Protein 5XIL (pdb70)

Secondary structure (DSSP, 8-state):
---SS-TTT-HHHHHHHHHHHTT-EE--EE-HHHHHHHHHHHHHHHHHHHHHT-EE-----HHHHHHHHHHHH--SGGGPPEEEEEEEEE--BTTTB-SSEEEEEEEEEESSHHHHHHHHHHHHHHHHHIIIIIT----EEEE--TTTS-TTSSEEEEEEEEETTTTEEEEEEEEEEEETHHHHHHT--EEETTEEEEEE--EEEEEEEETHHHHHHHHHH-BTTB----GGG-S-SEEEEE----TT--HHHHHHHHHHHHHHHHHHHHTT--EEE---TTS-HHHHHHHHHHHT-SEEEEE-HHHHHHTEEEEEETTT--EEEEE-STTHHHHHHHHHHHHHHHHHHHHHHHHHHTEEE--SGGGHHHHHHTT-EEEEEE-S-HHHHHHHHHHHHHHH-----S-EEEEEESS--SS-GGGSB-SSTT--SBP-EEEEEE-B-

Structure (mmCIF, N/CA/C/O backbone):
data_5XIL
#
_entry.id   5XIL
#
_cell.length_a   75.294
_cell.length_b   98.861
_cell.length_c   146.327
_cell.angle_alpha   90.000
_cell.angle_beta   90.000
_cell.angle_gamma   90.000
#
_symmetry.space_group_name_H-M   'C 2 2 21'
#
loop_
_entity.id
_entity.type
_entity.pdbx_description
1 polymer 'Putative prolyl-tRNA synthetase'
2 non-polymer 'ZINC ION'
3 non-polymer 'ACETATE ION'
4 non-polymer 'MAGNESIUM ION'
5 water water
#
loop_
_atom_site.group_PDB
_atom_site.id
_atom_site.type_symbol
_atom_site.label_atom_id
_atom_site.label_alt_id
_atom_site.label_comp_id
_atom_site.label_asym_id
_atom_site.label_entity_id
_atom_site.label_seq_id
_atom_site.pdbx_PDB_ins_code
_atom_site.Cartn_x
_atom_site.Cartn_y
_atom_site.Cartn_z
_atom_site.occupancy
_atom_site.B_iso_or_equiv
_atom_site.auth_seq_id
_atom_site.auth_comp_id
_atom_site.auth_asym_id
_atom_site.auth_atom_id
_atom_site.pdbx_PDB_model_num
ATOM 1 N N . MET A 1 3 ? 53.814 6.441 -4.476 1.00 55.38 253 MET A N 1
ATOM 2 C CA . MET A 1 3 ? 53.101 5.151 -4.335 1.00 54.71 253 MET A CA 1
ATOM 3 C C . MET A 1 3 ? 51.580 5.333 -4.150 1.00 52.84 253 MET A C 1
ATOM 4 O O . MET A 1 3 ? 51.125 6.262 -3.461 1.00 47.32 253 MET A O 1
ATOM 9 N N . GLY A 1 4 ? 50.800 4.458 -4.794 1.00 44.42 254 GLY A N 1
ATOM 10 C CA . GLY A 1 4 ? 49.336 4.495 -4.680 1.00 43.01 254 GLY A CA 1
ATOM 11 C C . GLY A 1 4 ? 48.746 5.830 -5.144 1.00 40.86 254 GLY A C 1
ATOM 12 O O . GLY A 1 4 ? 49.308 6.497 -6.031 1.00 35.41 254 GLY A O 1
ATOM 13 N N . ILE A 1 5 ? 47.616 6.197 -4.538 1.00 33.06 255 ILE A N 1
ATOM 14 C CA . ILE A 1 5 ? 46.765 7.317 -4.990 1.00 31.62 255 ILE A CA 1
ATOM 15 C C . ILE A 1 5 ? 46.630 8.298 -3.842 1.00 31.65 255 ILE A C 1
ATOM 16 O O . ILE A 1 5 ? 46.605 7.875 -2.695 1.00 31.34 255 ILE A O 1
ATOM 21 N N . ALA A 1 6 ? 46.521 9.580 -4.143 1.00 31.81 256 ALA A N 1
ATOM 22 C CA . ALA A 1 6 ? 46.647 10.592 -3.100 1.00 34.81 256 ALA A CA 1
ATOM 23 C C . ALA A 1 6 ? 45.358 10.939 -2.364 1.00 34.77 256 ALA A C 1
ATOM 24 O O . ALA A 1 6 ? 45.404 11.655 -1.349 1.00 35.98 256 ALA A O 1
ATOM 26 N N . ALA A 1 7 ? 44.220 10.425 -2.795 1.00 29.51 257 ALA A N 1
ATOM 27 C CA . ALA A 1 7 ? 42.969 10.693 -2.082 1.00 26.58 257 ALA A CA 1
ATOM 28 C C . ALA A 1 7 ? 42.147 9.443 -2.186 1.00 27.79 257 ALA A C 1
ATOM 29 O O . ALA A 1 7 ? 42.285 8.729 -3.184 1.00 26.16 257 ALA A O 1
ATOM 31 N N . LYS A 1 8 ? 41.324 9.188 -1.171 1.00 24.33 258 LYS A N 1
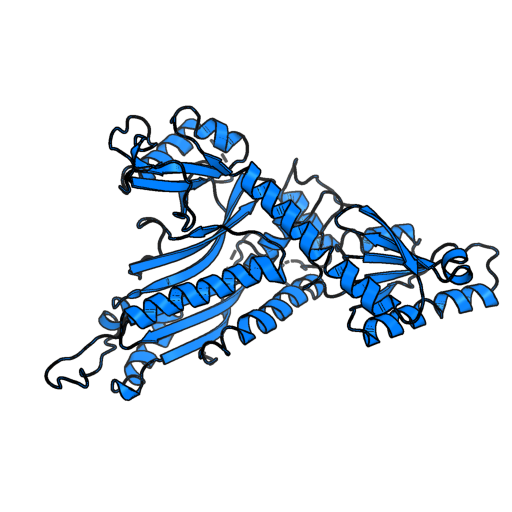ATOM 32 C CA . LYS A 1 8 ? 40.376 8.092 -1.192 1.00 24.68 258 LYS A CA 1
ATOM 33 C C . LYS A 1 8 ? 39.119 8.537 -1.937 1.00 26.05 258 LYS A C 1
ATOM 34 O O . LYS A 1 8 ? 38.723 9.744 -1.881 1.00 23.47 258 LYS A O 1
ATOM 40 N N . ARG A 1 9 ? 38.492 7.571 -2.629 1.00 23.37 259 ARG A N 1
ATOM 41 C CA A ARG A 1 9 ? 37.252 7.881 -3.379 0.58 24.00 259 ARG A CA 1
ATOM 42 C CA B ARG A 1 9 ? 37.220 7.821 -3.378 0.42 24.09 259 ARG A CA 1
ATOM 43 C C . ARG A 1 9 ? 36.176 8.443 -2.481 1.00 26.62 259 ARG A C 1
ATOM 44 O O . ARG A 1 9 ? 35.436 9.344 -2.889 1.00 25.06 259 ARG A O 1
ATOM 59 N N . GLU A 1 10 ? 36.092 7.885 -1.271 1.00 28.12 260 GLU A N 1
ATOM 60 C CA . GLU A 1 10 ? 35.027 8.207 -0.264 1.00 29.10 260 GLU A CA 1
ATOM 61 C C . GLU A 1 10 ? 35.248 9.554 0.373 1.00 28.54 260 GLU A C 1
ATOM 62 O O . GLU A 1 10 ? 34.318 10.106 0.987 1.00 34.56 260 GLU A O 1
ATOM 68 N N . GLU A 1 11 ? 36.440 10.125 0.174 1.00 26.50 261 GLU A N 1
ATOM 69 C CA A GLU A 1 11 ? 36.814 11.359 0.843 0.60 25.04 261 GLU A CA 1
ATOM 70 C CA B GLU A 1 11 ? 36.904 11.329 0.874 0.40 26.11 261 GLU A CA 1
ATOM 71 C C . GLU A 1 11 ? 36.949 12.551 -0.015 1.00 27.17 261 GLU A C 1
ATOM 72 O O . GLU A 1 11 ? 36.532 13.622 0.397 1.00 27.42 261 GLU A O 1
ATOM 83 N N . ASN A 1 12 ? 37.515 12.398 -1.212 1.00 22.96 262 ASN A N 1
ATOM 84 C CA . ASN A 1 12 ? 37.610 13.481 -2.142 1.00 21.74 262 ASN A CA 1
ATOM 85 C C . ASN A 1 12 ? 37.627 12.930 -3.576 1.00 21.34 262 ASN A C 1
ATOM 86 O O . ASN A 1 12 ? 38.657 12.723 -4.156 1.00 18.06 262 ASN A O 1
ATOM 91 N N . PHE A 1 13 ? 36.453 12.705 -4.109 1.00 20.62 263 PHE A N 1
ATOM 92 C CA . PHE A 1 13 ? 36.338 11.967 -5.372 1.00 18.85 263 PHE A CA 1
ATOM 93 C C . PHE A 1 13 ? 36.940 12.664 -6.547 1.00 20.67 263 PHE A C 1
ATOM 94 O O . PHE A 1 13 ? 37.594 12.046 -7.357 1.00 17.69 263 PHE A O 1
ATOM 102 N N . SER A 1 14 ? 36.760 13.975 -6.658 1.00 21.07 264 SER A N 1
ATOM 103 C CA . SER A 1 14 ? 37.410 14.708 -7.739 1.00 22.46 264 SER A CA 1
ATOM 104 C C . SER A 1 14 ? 38.929 14.608 -7.775 1.00 21.62 264 SER A C 1
ATOM 105 O O . SER A 1 14 ? 39.499 14.513 -8.854 1.00 18.11 264 SER A O 1
ATOM 108 N N . ALA A 1 15 ? 39.575 14.712 -6.634 1.00 18.57 265 ALA A N 1
ATOM 109 C CA . ALA A 1 15 ? 41.011 14.601 -6.575 1.00 20.65 265 ALA A CA 1
ATOM 110 C C . ALA A 1 15 ? 41.477 13.155 -6.819 1.00 18.77 265 ALA A C 1
ATOM 111 O O . ALA A 1 15 ? 42.499 12.920 -7.428 1.00 18.66 265 ALA A O 1
ATOM 113 N N . TRP A 1 16 ? 40.720 12.193 -6.312 1.00 17.56 266 TRP A N 1
ATOM 114 C CA . TRP A 1 16 ? 40.993 10.812 -6.591 1.00 17.81 266 TRP A CA 1
ATOM 115 C C . TRP A 1 16 ? 40.994 10.576 -8.118 1.00 16.63 266 TRP A C 1
ATOM 116 O O . TRP A 1 16 ? 41.919 9.981 -8.652 1.00 14.75 266 TRP A O 1
ATOM 127 N N . TYR A 1 17 ? 39.958 11.076 -8.782 1.00 16.51 267 TYR A N 1
ATOM 128 C CA . TYR A 1 17 ? 39.757 10.762 -10.213 1.00 15.77 267 TYR A CA 1
ATOM 129 C C . TYR A 1 17 ? 40.909 11.385 -11.001 1.00 16.07 267 TYR A C 1
ATOM 130 O O . TYR A 1 17 ? 41.496 10.735 -11.857 1.00 13.27 267 TYR A O 1
ATOM 139 N N . ILE A 1 18 ? 41.202 12.676 -10.756 1.00 16.55 268 ILE A N 1
ATOM 140 C CA . ILE A 1 18 ? 42.327 13.301 -11.421 1.00 17.16 268 ILE A CA 1
ATOM 141 C C . ILE A 1 18 ? 43.658 12.599 -11.189 1.00 16.26 268 ILE A C 1
ATOM 142 O O . ILE A 1 18 ? 44.401 12.416 -12.130 1.00 15.55 268 ILE A O 1
ATOM 147 N N . ASP A 1 19 ? 43.927 12.142 -9.978 1.00 17.31 269 ASP A N 1
ATOM 148 C CA . ASP A 1 19 ? 45.158 11.441 -9.657 1.00 17.66 269 ASP A CA 1
ATOM 149 C C . ASP A 1 19 ? 45.177 10.099 -10.418 1.00 16.84 269 ASP A C 1
ATOM 150 O O . ASP A 1 19 ? 46.182 9.684 -10.956 1.00 14.28 269 ASP A O 1
ATOM 155 N N . VAL A 1 20 ? 44.045 9.426 -10.468 1.00 15.20 270 VAL A N 1
ATOM 156 C CA . VAL A 1 20 ? 44.051 8.161 -11.178 1.00 15.07 270 VAL A CA 1
ATOM 157 C C . VAL A 1 20 ? 44.322 8.332 -12.646 1.00 14.54 270 VAL A C 1
ATOM 158 O O . VAL A 1 20 ? 45.119 7.567 -13.174 1.00 16.84 270 VAL A O 1
ATOM 162 N N . ILE A 1 21 ? 43.601 9.195 -13.306 1.00 14.68 271 ILE A N 1
ATOM 163 C CA . ILE A 1 21 ? 43.669 9.263 -14.753 1.00 16.89 271 ILE A CA 1
ATOM 164 C C . ILE A 1 21 ? 45.090 9.719 -15.188 1.00 16.17 271 ILE A C 1
ATOM 165 O O . ILE A 1 21 ? 45.575 9.307 -16.198 1.00 16.00 271 ILE A O 1
ATOM 170 N N . THR A 1 22 ? 45.737 10.495 -14.337 1.00 16.60 272 THR A N 1
ATOM 171 C CA . THR A 1 22 ? 47.106 10.970 -14.609 1.00 18.18 272 THR A CA 1
ATOM 172 C C . THR A 1 22 ? 48.143 9.894 -14.365 1.00 18.03 272 THR A C 1
ATOM 173 O O . THR A 1 22 ? 48.928 9.613 -15.236 1.00 15.88 272 THR A O 1
ATOM 177 N N . LYS A 1 23 ? 48.121 9.279 -13.181 1.00 17.02 273 LYS A N 1
ATOM 178 C CA . LYS A 1 23 ? 49.076 8.231 -12.794 1.00 16.93 273 LYS A CA 1
ATOM 179 C C . LYS A 1 23 ? 48.912 6.979 -13.619 1.00 15.87 273 LYS A C 1
ATOM 180 O O . LYS A 1 23 ? 49.871 6.329 -13.899 1.00 17.31 273 LYS A O 1
ATOM 186 N N . ALA A 1 24 ? 47.704 6.678 -14.090 1.00 14.26 274 ALA A N 1
ATOM 187 C CA . ALA A 1 24 ? 47.465 5.490 -14.931 1.00 14.39 274 ALA A CA 1
ATOM 188 C C . ALA A 1 24 ? 47.778 5.776 -16.395 1.00 15.42 274 ALA A C 1
ATOM 189 O O . ALA A 1 24 ? 47.619 4.900 -17.245 1.00 14.93 274 ALA A O 1
ATOM 191 N N . GLU A 1 25 ? 48.288 6.970 -16.681 1.00 14.44 275 GLU A N 1
ATOM 192 C CA . GLU A 1 25 ? 48.648 7.353 -18.049 1.00 16.64 275 GLU A CA 1
ATOM 193 C C . GLU A 1 25 ? 47.514 7.352 -19.026 1.00 16.00 275 GLU A C 1
ATOM 194 O O . GLU A 1 25 ? 47.714 6.980 -20.154 1.00 16.47 275 GLU A O 1
ATOM 200 N N . MET A 1 26 ? 46.316 7.755 -18.583 1.00 14.10 276 MET A N 1
ATOM 201 C CA . MET A 1 26 ? 45.176 7.813 -19.403 1.00 14.66 276 MET A CA 1
ATOM 202 C C . MET A 1 26 ? 45.041 9.109 -20.162 1.00 15.60 276 MET A C 1
ATOM 203 O O . MET A 1 26 ? 44.611 9.098 -21.300 1.00 13.82 276 MET A O 1
ATOM 208 N N . ILE A 1 27 ? 45.414 10.209 -19.528 1.00 16.98 277 ILE A N 1
ATOM 209 C CA . ILE A 1 27 ? 45.326 11.510 -20.144 1.00 20.55 277 ILE A CA 1
ATOM 210 C C . ILE A 1 27 ? 46.545 12.314 -19.794 1.00 22.53 277 ILE A C 1
ATOM 211 O O . ILE A 1 27 ? 47.160 12.079 -18.752 1.00 22.80 277 ILE A O 1
ATOM 216 N N . GLU A 1 28 ? 46.860 13.237 -20.689 1.00 24.05 278 GLU A N 1
ATOM 217 C CA . GLU A 1 28 ? 47.905 14.237 -20.524 1.00 30.49 278 GLU A CA 1
ATOM 218 C C . GLU A 1 28 ? 47.216 15.579 -20.739 1.00 39.06 278 GLU A C 1
ATOM 219 O O . GLU A 1 28 ? 46.497 15.791 -21.757 1.00 34.06 278 GLU A O 1
ATOM 225 N N . TYR A 1 29 ? 47.403 16.478 -19.770 1.00 44.99 279 TYR A N 1
ATOM 226 C CA . TYR A 1 29 ? 46.714 17.764 -19.760 1.00 44.17 279 TYR A CA 1
ATOM 227 C C . TYR A 1 29 ? 47.272 18.708 -20.771 1.00 52.38 279 TYR A C 1
ATOM 228 O O . TYR A 1 29 ? 48.435 18.597 -21.167 1.00 49.73 279 TYR A O 1
ATOM 237 N N . TYR A 1 36 ? 42.227 17.573 -23.708 1.00 37.63 286 TYR A N 1
ATOM 238 C CA . TYR A 1 36 ? 43.147 16.617 -23.097 1.00 33.47 286 TYR A CA 1
ATOM 239 C C . TYR A 1 36 ? 43.691 15.807 -24.256 1.00 28.37 286 TYR A C 1
ATOM 240 O O . TYR A 1 36 ? 42.973 15.594 -25.214 1.00 26.20 286 TYR A O 1
ATOM 242 N N . ILE A 1 37 ? 44.928 15.326 -24.160 1.00 26.29 287 ILE A N 1
ATOM 243 C CA . ILE A 1 37 ? 45.390 14.194 -24.983 1.00 21.36 287 ILE A CA 1
ATOM 244 C C . ILE A 1 37 ? 44.921 12.872 -24.354 1.00 18.23 287 ILE A C 1
ATOM 245 O O . ILE A 1 37 ? 45.101 12.665 -23.156 1.00 19.75 287 ILE A O 1
ATOM 250 N N . ILE A 1 38 ? 44.316 12.021 -25.155 1.00 16.42 288 ILE A N 1
ATOM 251 C CA . ILE A 1 38 ? 43.928 10.702 -24.711 1.00 15.07 288 ILE A CA 1
ATOM 252 C C . ILE A 1 38 ? 45.058 9.725 -25.066 1.00 14.63 288 ILE A C 1
ATOM 253 O O . ILE A 1 38 ? 45.260 9.390 -26.206 1.00 14.41 288 ILE A O 1
ATOM 258 N N . ARG A 1 39 ? 45.835 9.295 -24.054 1.00 12.57 289 ARG A N 1
ATOM 259 C CA . ARG A 1 39 ? 46.904 8.403 -24.241 1.00 13.02 289 ARG A CA 1
ATOM 260 C C . ARG A 1 39 ? 46.408 6.950 -24.452 1.00 11.89 289 ARG A C 1
ATOM 261 O O . ARG A 1 39 ? 45.233 6.653 -24.207 1.00 12.24 289 ARG A O 1
ATOM 269 N N . PRO A 1 40 ? 47.288 6.050 -24.933 1.00 12.08 290 PRO A N 1
ATOM 270 C CA . PRO A 1 40 ? 46.818 4.709 -25.289 1.00 11.83 290 PRO A CA 1
ATOM 271 C C . PRO A 1 40 ? 46.125 3.928 -24.229 1.00 11.93 290 PRO A C 1
ATOM 272 O O . PRO A 1 40 ? 45.248 3.165 -24.606 1.00 11.75 290 PRO A O 1
ATOM 276 N N . TRP A 1 41 ? 46.478 4.065 -22.953 1.00 11.64 291 TRP A N 1
ATOM 277 C CA . TRP A 1 41 ? 45.831 3.221 -21.988 1.00 12.72 291 TRP A CA 1
ATOM 278 C C . TRP A 1 41 ? 44.327 3.431 -21.932 1.00 12.43 291 TRP A C 1
ATOM 279 O O . TRP A 1 41 ? 43.526 2.484 -21.701 1.00 13.03 291 TRP A O 1
ATOM 290 N N . ALA A 1 42 ? 43.935 4.691 -22.078 1.00 11.01 292 ALA A N 1
ATOM 291 C CA . ALA A 1 42 ? 42.545 5.031 -22.220 1.00 11.77 292 ALA A CA 1
ATOM 292 C C . ALA A 1 42 ? 41.975 4.881 -23.649 1.00 10.74 292 ALA A C 1
ATOM 293 O O . ALA A 1 42 ? 40.862 4.384 -23.856 1.00 9.99 292 ALA A O 1
ATOM 295 N N . TYR A 1 43 ? 42.703 5.376 -24.648 1.00 11.44 293 TYR A N 1
ATOM 296 C CA . TYR A 1 43 ? 42.254 5.266 -26.032 1.00 11.41 293 TYR A CA 1
ATOM 297 C C . TYR A 1 43 ? 41.914 3.838 -26.501 1.00 11.19 293 TYR A C 1
ATOM 298 O O . TYR A 1 43 ? 40.965 3.645 -27.253 1.00 9.96 293 TYR A O 1
ATOM 307 N N . TYR A 1 44 ? 42.686 2.852 -26.058 1.00 10.29 294 TYR A N 1
ATOM 308 C CA . TYR A 1 44 ? 42.435 1.442 -26.396 1.00 11.45 294 TYR A CA 1
ATOM 309 C C . TYR A 1 44 ? 41.014 1.100 -26.062 1.00 10.36 294 TYR A C 1
ATOM 310 O O . TYR A 1 44 ? 40.346 0.335 -26.788 1.00 11.69 294 TYR A O 1
ATOM 319 N N . VAL A 1 45 ? 40.523 1.684 -24.955 1.00 11.35 295 VAL A N 1
ATOM 320 C CA . VAL A 1 45 ? 39.112 1.436 -24.591 1.00 10.45 295 VAL A CA 1
ATOM 321 C C . VAL A 1 45 ? 38.122 1.894 -25.706 1.00 11.09 295 VAL A C 1
ATOM 322 O O . VAL A 1 45 ? 37.258 1.168 -26.080 1.00 10.56 295 VAL A O 1
ATOM 326 N N . TRP A 1 46 ? 38.335 3.098 -26.234 1.00 11.47 296 TRP A N 1
ATOM 327 C CA . TRP A 1 46 ? 37.562 3.679 -27.331 1.00 11.56 296 TRP A CA 1
ATOM 328 C C . TRP A 1 46 ? 37.738 2.836 -28.574 1.00 12.06 296 TRP A C 1
ATOM 329 O O . TRP A 1 46 ? 36.761 2.453 -29.189 1.00 12.54 296 TRP A O 1
ATOM 340 N N . LYS A 1 47 ? 38.952 2.378 -28.829 1.00 12.76 297 LYS A N 1
ATOM 341 C CA . LYS A 1 47 ? 39.172 1.491 -30.009 1.00 13.92 297 LYS A CA 1
ATOM 342 C C . LYS A 1 47 ? 38.299 0.228 -29.902 1.00 11.80 297 LYS A C 1
ATOM 343 O O . LYS A 1 47 ? 37.690 -0.186 -30.866 1.00 12.32 297 LYS A O 1
ATOM 349 N N . CYS A 1 48 ? 38.207 -0.326 -28.708 1.00 11.05 298 CYS A N 1
ATOM 350 C CA . CYS A 1 48 ? 37.437 -1.533 -28.403 1.00 11.14 298 CYS A CA 1
ATOM 351 C C . CYS A 1 48 ? 35.961 -1.284 -28.600 1.00 10.84 298 CYS A C 1
ATOM 352 O O . CYS A 1 48 ? 35.226 -2.117 -29.162 1.00 10.22 298 CYS A O 1
ATOM 355 N N . VAL A 1 49 ? 35.532 -0.103 -28.122 1.00 10.10 299 VAL A N 1
ATOM 356 C CA . VAL A 1 49 ? 34.158 0.299 -28.314 1.00 10.70 299 VAL A CA 1
ATOM 357 C C . VAL A 1 49 ? 33.803 0.470 -29.780 1.00 11.12 299 VAL A C 1
ATOM 358 O O . VAL A 1 49 ? 32.713 0.006 -30.276 1.00 13.05 299 VAL A O 1
ATOM 362 N N . GLN A 1 50 ? 34.699 1.104 -30.501 1.00 11.57 300 GLN A N 1
ATOM 363 C CA . GLN A 1 50 ? 34.490 1.277 -31.936 1.00 14.11 300 GLN A CA 1
ATOM 364 C C . GLN A 1 50 ? 34.322 -0.074 -32.666 1.00 13.68 300 GLN A C 1
ATOM 365 O O . GLN A 1 50 ? 33.432 -0.234 -33.476 1.00 12.64 300 GLN A O 1
ATOM 371 N N . ARG A 1 51 ? 35.187 -1.026 -32.387 1.00 14.28 301 ARG A N 1
ATOM 372 C CA . ARG A 1 51 ? 35.096 -2.338 -32.985 1.00 14.79 301 ARG A CA 1
ATOM 373 C C . ARG A 1 51 ? 33.783 -3.034 -32.671 1.00 12.77 301 ARG A C 1
ATOM 374 O O . ARG A 1 51 ? 33.095 -3.487 -33.579 1.00 11.39 301 ARG A O 1
ATOM 382 N N . PHE A 1 52 ? 33.414 -3.051 -31.396 1.00 13.44 302 PHE A N 1
ATOM 383 C CA . PHE A 1 52 ? 32.353 -3.846 -30.848 1.00 12.82 302 PHE A CA 1
ATOM 384 C C . PHE A 1 52 ? 31.034 -3.211 -31.270 1.00 13.54 302 PHE A C 1
ATOM 385 O O . PHE A 1 52 ? 30.194 -3.882 -31.779 1.00 12.54 302 PHE A O 1
ATOM 393 N N . LEU A 1 53 ? 30.850 -1.932 -30.929 1.00 12.86 303 LEU A N 1
ATOM 394 C CA . LEU A 1 53 ? 29.618 -1.201 -31.301 1.00 13.95 303 LEU A CA 1
ATOM 395 C C . LEU A 1 53 ? 29.500 -1.002 -32.820 1.00 13.15 303 LEU A C 1
ATOM 396 O O . LEU A 1 53 ? 28.436 -1.179 -33.375 1.00 13.31 303 LEU A O 1
ATOM 401 N N . GLY A 1 54 ? 30.592 -0.699 -33.472 1.00 13.09 304 GLY A N 1
ATOM 402 C CA . GLY A 1 54 ? 30.649 -0.630 -34.927 1.00 14.89 304 GLY A CA 1
ATOM 403 C C . GLY A 1 54 ? 30.153 -1.888 -35.566 1.00 15.51 304 GLY A C 1
ATOM 404 O O . GLY A 1 54 ? 29.406 -1.821 -36.554 1.00 15.89 304 GLY A O 1
ATOM 405 N N . GLY A 1 55 ? 30.628 -3.014 -35.094 1.00 14.24 305 GLY A N 1
ATOM 406 C CA . GLY A 1 55 ? 30.194 -4.295 -35.599 1.00 15.71 305 GLY A CA 1
ATOM 407 C C . GLY A 1 55 ? 28.713 -4.527 -35.501 1.00 14.45 305 GLY A C 1
ATOM 408 O O . GLY A 1 55 ? 28.046 -4.938 -36.477 1.00 16.77 305 GLY A O 1
ATOM 409 N N . LYS A 1 56 ? 28.168 -4.217 -34.340 1.00 14.99 306 LYS A N 1
ATOM 410 C CA . LYS A 1 56 ? 26.787 -4.405 -34.057 1.00 14.45 306 LYS A CA 1
ATOM 411 C C . LYS A 1 56 ? 25.894 -3.512 -34.914 1.00 14.57 306 LYS A C 1
ATOM 412 O O . LYS A 1 56 ? 24.877 -3.965 -35.426 1.00 14.56 306 LYS A O 1
ATOM 418 N N . ILE A 1 57 ? 26.307 -2.262 -35.096 1.00 13.43 307 ILE A N 1
ATOM 419 C CA A ILE A 1 57 ? 25.568 -1.253 -35.912 0.49 13.55 307 ILE A CA 1
ATOM 420 C CA B ILE A 1 57 ? 25.407 -1.409 -35.878 0.51 13.80 307 ILE A CA 1
ATOM 421 C C . ILE A 1 57 ? 25.527 -1.747 -37.386 1.00 13.44 307 ILE A C 1
ATOM 422 O O . ILE A 1 57 ? 24.525 -1.670 -38.100 1.00 13.63 307 ILE A O 1
ATOM 431 N N . GLU A 1 58 ? 26.686 -2.231 -37.841 1.00 13.75 308 GLU A N 1
ATOM 432 C CA . GLU A 1 58 ? 26.816 -2.716 -39.216 1.00 16.47 308 GLU A CA 1
ATOM 433 C C . GLU A 1 58 ? 25.914 -3.895 -39.424 1.00 16.24 308 GLU A C 1
ATOM 434 O O . GLU A 1 58 ? 25.178 -3.987 -40.429 1.00 13.78 308 GLU A O 1
ATOM 440 N N . LYS A 1 59 ? 25.915 -4.790 -38.464 1.00 17.57 309 LYS A N 1
ATOM 441 C CA . LYS A 1 59 ? 25.127 -5.991 -38.541 1.00 20.28 309 LYS A CA 1
ATOM 442 C C . LYS A 1 59 ? 23.629 -5.677 -38.508 1.00 19.72 309 LYS A C 1
ATOM 443 O O . LYS A 1 59 ? 22.820 -6.370 -39.152 1.00 17.46 309 LYS A O 1
ATOM 449 N N . LEU A 1 60 ? 23.229 -4.628 -37.811 1.00 17.01 310 LEU A N 1
ATOM 450 C CA . LEU A 1 60 ? 21.840 -4.219 -37.903 1.00 15.39 310 LEU A CA 1
ATOM 451 C C . LEU A 1 60 ? 21.401 -3.698 -39.248 1.00 15.74 310 LEU A C 1
ATOM 452 O O . LEU A 1 60 ? 20.226 -3.697 -39.540 1.00 17.82 310 LEU A O 1
ATOM 457 N N . GLY A 1 61 ? 22.316 -3.170 -40.032 1.00 14.78 311 GLY A N 1
ATOM 458 C CA . GLY A 1 61 ? 22.036 -2.651 -41.349 1.00 14.96 311 GLY A CA 1
ATOM 459 C C . GLY A 1 61 ? 22.359 -1.191 -41.476 1.00 14.24 311 GLY A C 1
ATOM 460 O O . GLY A 1 61 ? 22.093 -0.617 -42.481 1.00 13.96 311 GLY A O 1
ATOM 461 N N . VAL A 1 62 ? 22.940 -0.568 -40.464 1.00 11.85 312 VAL A N 1
ATOM 462 C CA . VAL A 1 62 ? 23.334 0.828 -40.559 1.00 13.30 312 VAL A CA 1
ATOM 463 C C . VAL A 1 62 ? 24.624 0.992 -41.312 1.00 12.16 312 VAL A C 1
ATOM 464 O O . VAL A 1 62 ? 25.530 0.214 -41.161 1.00 13.36 312 VAL A O 1
ATOM 468 N N . GLU A 1 63 ? 24.735 2.009 -42.167 1.00 12.35 313 GLU A N 1
ATOM 469 C CA . GLU A 1 63 ? 25.993 2.236 -42.873 1.00 13.28 313 GLU A CA 1
ATOM 470 C C . GLU A 1 63 ? 26.726 3.480 -42.413 1.00 15.08 313 GLU A C 1
ATOM 471 O O . GLU A 1 63 ? 26.133 4.485 -42.075 1.00 14.91 313 GLU A O 1
ATOM 477 N N . ASP A 1 64 ? 28.031 3.400 -42.430 1.00 16.21 314 ASP A N 1
ATOM 478 C CA . ASP A 1 64 ? 28.864 4.517 -42.078 1.00 17.93 314 ASP A CA 1
ATOM 479 C C . ASP A 1 64 ? 29.021 5.466 -43.250 1.00 17.37 314 ASP A C 1
ATOM 480 O O . ASP A 1 64 ? 28.910 5.054 -44.400 1.00 18.05 314 ASP A O 1
ATOM 485 N N . CYS A 1 65 ? 29.231 6.740 -42.942 1.00 16.09 315 CYS A N 1
ATOM 486 C CA . CYS A 1 65 ? 29.474 7.786 -43.899 1.00 16.13 315 CYS A CA 1
ATOM 487 C C . CYS A 1 65 ? 30.319 8.949 -43.269 1.00 16.48 315 CYS A C 1
ATOM 488 O O . CYS A 1 65 ? 30.668 8.860 -42.117 1.00 16.21 315 CYS A O 1
ATOM 491 N N . TYR A 1 66 ? 30.613 9.998 -44.030 1.00 15.54 316 TYR A N 1
ATOM 492 C CA . TYR A 1 66 ? 31.416 11.117 -43.543 1.00 16.82 316 TYR A CA 1
ATOM 493 C C . TYR A 1 66 ? 30.736 12.377 -44.026 1.00 16.27 316 TYR A C 1
ATOM 494 O O . TYR A 1 66 ? 30.572 12.571 -45.217 1.00 15.53 316 TYR A O 1
ATOM 503 N N . PHE A 1 67 ? 30.325 13.212 -43.086 1.00 19.52 317 PHE A N 1
ATOM 504 C CA . PHE A 1 67 ? 29.895 14.614 -43.373 1.00 23.56 317 PHE A CA 1
ATOM 505 C C . PHE A 1 67 ? 31.011 15.608 -42.971 1.00 28.57 317 PHE A C 1
ATOM 506 O O . PHE A 1 67 ? 31.646 15.467 -41.920 1.00 27.24 317 PHE A O 1
ATOM 514 N N . PRO A 1 68 ? 31.299 16.588 -43.826 1.00 34.72 318 PRO A N 1
ATOM 515 C CA . PRO A 1 68 ? 32.296 17.606 -43.485 1.00 42.52 318 PRO A CA 1
ATOM 516 C C . PRO A 1 68 ? 32.128 18.199 -42.084 1.00 46.43 318 PRO A C 1
ATOM 517 O O . PRO A 1 68 ? 30.999 18.428 -41.664 1.00 45.12 318 PRO A O 1
ATOM 521 N N . THR A 1 110 ? 25.546 21.621 -35.620 1.00 42.68 359 THR A N 1
ATOM 522 C CA . THR A 1 110 ? 24.628 20.529 -35.257 1.00 45.93 359 THR A CA 1
ATOM 523 C C . THR A 1 110 ? 24.459 19.617 -36.462 1.00 44.11 359 THR A C 1
ATOM 524 O O . THR A 1 110 ? 24.258 20.076 -37.610 1.00 37.18 359 THR A O 1
ATOM 528 N N . SER A 1 111 ? 24.538 18.320 -36.190 1.00 41.60 360 SER A N 1
ATOM 529 C CA . SER A 1 111 ? 24.433 17.324 -37.239 1.00 42.59 360 SER A CA 1
ATOM 530 C C . SER A 1 111 ? 23.113 17.441 -38.024 1.00 34.86 360 SER A C 1
ATOM 531 O O . SER A 1 111 ? 23.161 17.295 -39.221 1.00 38.95 360 SER A O 1
ATOM 534 N N . GLU A 1 112 ? 21.987 17.732 -37.367 1.00 34.61 361 GLU A N 1
ATOM 535 C CA . GLU A 1 112 ? 20.666 17.700 -38.045 1.00 36.83 361 GLU A CA 1
ATOM 536 C C . GLU A 1 112 ? 20.535 18.789 -39.087 1.00 38.51 361 GLU A C 1
ATOM 537 O O . GLU A 1 112 ? 19.928 18.608 -40.139 1.00 29.42 361 GLU A O 1
ATOM 543 N N . THR A 1 113 ? 21.096 19.950 -38.777 1.00 40.25 362 THR A N 1
ATOM 544 C CA . THR A 1 113 ? 21.015 21.063 -39.699 1.00 38.77 362 THR A CA 1
ATOM 545 C C . THR A 1 113 ? 21.871 20.808 -40.931 1.00 37.98 362 THR A C 1
ATOM 546 O O . THR A 1 113 ? 21.567 21.276 -42.016 1.00 38.92 362 THR A O 1
ATOM 550 N N . VAL A 1 114 ? 22.917 20.022 -40.792 1.00 32.33 363 VAL A N 1
ATOM 551 C CA . VAL A 1 114 ? 23.741 19.714 -41.929 1.00 32.68 363 VAL A CA 1
ATOM 552 C C . VAL A 1 114 ? 23.229 18.497 -42.724 1.00 32.28 363 VAL A C 1
ATOM 553 O O . VAL A 1 114 ? 23.292 18.429 -43.962 1.00 34.65 363 VAL A O 1
ATOM 557 N N . MET A 1 115 ? 22.758 17.499 -41.994 1.00 27.21 364 MET A N 1
ATOM 558 C CA . MET A 1 115 ? 22.386 16.225 -42.595 1.00 24.94 364 MET A CA 1
ATOM 559 C C . MET A 1 115 ? 20.957 16.172 -43.178 1.00 20.40 364 MET A C 1
ATOM 560 O O . MET A 1 115 ? 20.737 15.561 -44.201 1.00 20.64 364 MET A O 1
ATOM 565 N N . TYR A 1 116 ? 20.001 16.736 -42.481 1.00 19.04 365 TYR A N 1
ATOM 566 C CA . TYR A 1 116 ? 18.623 16.496 -42.823 1.00 19.72 365 TYR A CA 1
ATOM 567 C C . TYR A 1 116 ? 18.185 17.142 -44.155 1.00 19.09 365 TYR A C 1
ATOM 568 O O . TYR A 1 116 ? 17.306 16.588 -44.845 1.00 19.10 365 TYR A O 1
ATOM 577 N N . PRO A 1 117 ? 18.881 18.197 -44.580 1.00 21.67 366 PRO A N 1
ATOM 578 C CA . PRO A 1 117 ? 18.634 18.649 -45.973 1.00 23.08 366 PRO A CA 1
ATOM 579 C C . PRO A 1 117 ? 19.031 17.581 -46.967 1.00 24.54 366 PRO A C 1
ATOM 580 O O . PRO A 1 117 ? 18.370 17.427 -47.997 1.00 22.63 366 PRO A O 1
ATOM 584 N N . TYR A 1 118 ? 20.136 16.855 -46.721 1.00 17.84 367 TYR A N 1
ATOM 585 C CA . TYR A 1 118 ? 20.489 15.787 -47.602 1.00 18.81 367 TYR A CA 1
ATOM 586 C C . TYR A 1 118 ? 19.513 14.642 -47.552 1.00 16.92 367 TYR A C 1
ATOM 587 O O . TYR A 1 118 ? 19.254 14.017 -48.601 1.00 18.08 367 TYR A O 1
ATOM 596 N N . TYR A 1 119 ? 18.986 14.326 -46.370 1.00 16.59 368 TYR A N 1
ATOM 597 C CA . TYR A 1 119 ? 17.986 13.299 -46.247 1.00 18.00 368 TYR A CA 1
ATOM 598 C C . TYR A 1 119 ? 16.795 13.663 -47.170 1.00 18.36 368 TYR A C 1
ATOM 599 O O . TYR A 1 119 ? 16.216 12.820 -47.830 1.00 18.66 368 TYR A O 1
ATOM 608 N N . ALA A 1 120 ? 16.409 14.921 -47.146 1.00 17.45 369 ALA A N 1
ATOM 609 C CA . ALA A 1 120 ? 15.302 15.400 -48.009 1.00 18.56 369 ALA A CA 1
ATOM 610 C C . ALA A 1 120 ? 15.646 15.140 -49.474 1.00 20.31 369 ALA A C 1
ATOM 611 O O . ALA A 1 120 ? 14.833 14.626 -50.199 1.00 19.90 369 ALA A O 1
ATOM 613 N N . LYS A 1 121 ? 16.883 15.422 -49.862 1.00 20.47 370 LYS A N 1
ATOM 614 C CA . LYS A 1 121 ? 17.348 15.229 -51.214 1.00 22.36 370 LYS A CA 1
ATOM 615 C C . LYS A 1 121 ? 17.406 13.745 -51.621 1.00 24.23 370 LYS A C 1
ATOM 616 O O . LYS A 1 121 ? 16.889 13.343 -52.662 1.00 20.71 370 LYS A O 1
ATOM 622 N N . TRP A 1 122 ? 17.933 12.904 -50.746 1.00 19.85 371 TRP A N 1
ATOM 623 C CA . TRP A 1 122 ? 18.109 11.516 -51.045 1.00 22.44 371 TRP A CA 1
ATOM 624 C C . TRP A 1 122 ? 16.833 10.767 -50.991 1.00 19.75 371 TRP A C 1
ATOM 625 O O . TRP A 1 122 ? 16.719 9.748 -51.605 1.00 20.73 371 TRP A O 1
ATOM 636 N N . ILE A 1 123 ? 15.841 11.240 -50.253 1.00 21.75 372 ILE A N 1
ATOM 637 C CA . ILE A 1 123 ? 14.615 10.454 -50.184 1.00 20.30 372 ILE A CA 1
ATOM 638 C C . ILE A 1 123 ? 13.662 11.007 -51.265 1.00 26.02 372 ILE A C 1
ATOM 639 O O . ILE A 1 123 ? 12.918 11.948 -51.027 1.00 23.61 372 ILE A O 1
ATOM 644 N N . ARG A 1 124 ? 13.697 10.364 -52.426 1.00 27.30 373 ARG A N 1
ATOM 645 C CA . ARG A 1 124 ? 12.936 10.792 -53.605 1.00 29.67 373 ARG A CA 1
ATOM 646 C C . ARG A 1 124 ? 11.653 10.059 -53.691 1.00 26.99 373 ARG A C 1
ATOM 647 O O . ARG A 1 124 ? 10.730 10.567 -54.282 1.00 30.55 373 ARG A O 1
ATOM 655 N N . SER A 1 125 ? 11.575 8.872 -53.088 1.00 24.58 374 SER A N 1
ATOM 656 C CA . SER A 1 125 ? 10.368 8.066 -53.079 1.00 23.07 374 SER A CA 1
ATOM 657 C C . SER A 1 125 ? 10.513 7.015 -51.986 1.00 23.36 374 SER A C 1
ATOM 658 O O . SER A 1 125 ? 11.589 6.905 -51.366 1.00 24.25 374 SER A O 1
ATOM 661 N N . HIS A 1 126 ? 9.486 6.235 -51.771 1.00 22.62 375 HIS A N 1
ATOM 662 C CA . HIS A 1 126 ? 9.532 5.230 -50.770 1.00 25.73 375 HIS A CA 1
ATOM 663 C C . HIS A 1 126 ? 10.663 4.233 -51.003 1.00 25.92 375 HIS A C 1
ATOM 664 O O . HIS A 1 126 ? 11.126 3.638 -50.085 1.00 25.00 375 HIS A O 1
ATOM 671 N N . ARG A 1 127 ? 11.121 4.097 -52.244 1.00 25.53 376 ARG A N 1
ATOM 672 C CA . ARG A 1 127 ? 12.118 3.110 -52.565 1.00 25.57 376 ARG A CA 1
ATOM 673 C C . ARG A 1 127 ? 13.506 3.494 -51.977 1.00 24.45 376 ARG A C 1
ATOM 674 O O . ARG A 1 127 ? 14.397 2.674 -51.907 1.00 22.58 376 ARG A O 1
ATOM 682 N N . ASP A 1 128 ? 13.683 4.740 -51.588 1.00 23.74 377 ASP A N 1
ATOM 683 C CA . ASP A 1 128 ? 14.920 5.184 -50.927 1.00 23.03 377 ASP A CA 1
ATOM 684 C C . ASP A 1 128 ? 14.964 4.921 -49.415 1.00 19.58 377 ASP A C 1
ATOM 685 O O . ASP A 1 128 ? 15.977 5.133 -48.791 1.00 23.82 377 ASP A O 1
ATOM 690 N N . LEU A 1 129 ? 13.919 4.387 -48.844 1.00 18.16 378 LEU A N 1
ATOM 691 C CA . LEU A 1 129 ? 13.863 4.180 -47.406 1.00 19.07 378 LEU A CA 1
ATOM 692 C C . LEU A 1 129 ? 14.135 2.739 -47.145 1.00 19.29 378 LEU A C 1
ATOM 693 O O . LEU A 1 129 ? 13.754 1.912 -47.939 1.00 22.30 378 LEU A O 1
ATOM 698 N N . PRO A 1 130 ? 14.693 2.416 -45.986 1.00 18.51 379 PRO A N 1
ATOM 699 C CA . PRO A 1 130 ? 15.188 3.371 -44.960 1.00 17.59 379 PRO A CA 1
ATOM 700 C C . PRO A 1 130 ? 16.535 4.021 -45.283 1.00 15.78 379 PRO A C 1
ATOM 701 O O . PRO A 1 130 ? 17.332 3.478 -46.060 1.00 16.34 379 PRO A O 1
ATOM 705 N N . VAL A 1 131 ? 16.790 5.212 -44.750 1.00 15.82 380 VAL A N 1
ATOM 706 C CA . VAL A 1 131 ? 18.110 5.832 -44.826 1.00 15.31 380 VAL A CA 1
ATOM 707 C C . VAL A 1 131 ? 18.700 5.581 -43.444 1.00 15.12 380 VAL A C 1
ATOM 708 O O . VAL A 1 131 ? 18.076 5.994 -42.457 1.00 13.85 380 VAL A O 1
ATOM 712 N N . ARG A 1 132 ? 19.842 4.861 -43.351 1.00 12.99 381 ARG A N 1
ATOM 713 C CA . ARG A 1 132 ? 20.387 4.518 -42.027 1.00 12.55 381 ARG A CA 1
ATOM 714 C C . ARG A 1 132 ? 21.885 4.765 -42.050 1.00 13.29 381 ARG A C 1
ATOM 715 O O . ARG A 1 132 ? 22.658 4.024 -42.695 1.00 12.92 381 ARG A O 1
ATOM 723 N N . LEU A 1 133 ? 22.281 5.828 -41.404 1.00 11.81 382 LEU A N 1
ATOM 724 C CA . LEU A 1 133 ? 23.658 6.355 -41.485 1.00 12.30 382 LEU A CA 1
ATOM 725 C C . LEU A 1 133 ? 24.259 6.624 -40.093 1.00 12.39 382 LEU A C 1
ATOM 726 O O . LEU A 1 133 ? 23.551 7.099 -39.195 1.00 14.09 382 LEU A O 1
ATOM 731 N N . ASN A 1 134 ? 25.540 6.320 -39.943 1.00 11.37 383 ASN A N 1
ATOM 732 C CA . ASN A 1 134 ? 26.281 6.506 -38.762 1.00 12.17 383 ASN A CA 1
ATOM 733 C C . ASN A 1 134 ? 27.566 7.200 -39.082 1.00 13.12 383 ASN A C 1
ATOM 734 O O . ASN A 1 134 ? 28.182 6.992 -40.148 1.00 12.20 383 ASN A O 1
ATOM 739 N N . MET A 1 135 ? 28.046 7.972 -38.123 1.00 15.00 384 MET A N 1
ATOM 740 C CA . MET A 1 135 ? 29.321 8.649 -38.221 1.00 17.16 384 MET A CA 1
ATOM 741 C C . MET A 1 135 ? 30.089 8.502 -36.917 1.00 16.75 384 MET A C 1
ATOM 742 O O . MET A 1 135 ? 29.489 8.555 -35.854 1.00 14.66 384 MET A O 1
ATOM 747 N N . TRP A 1 136 ? 31.368 8.230 -37.017 1.00 17.17 385 TRP A N 1
ATOM 748 C CA . TRP A 1 136 ? 32.314 8.249 -35.898 1.00 18.72 385 TRP A CA 1
ATOM 749 C C . TRP A 1 136 ? 33.033 9.560 -35.975 1.00 23.36 385 TRP A C 1
ATOM 750 O O . TRP A 1 136 ? 33.723 9.832 -36.941 1.00 24.73 385 TRP A O 1
ATOM 761 N N . ASN A 1 137 ? 32.832 10.465 -35.048 1.00 26.52 386 ASN A N 1
ATOM 762 C CA . ASN A 1 137 ? 33.596 11.693 -35.198 1.00 33.62 386 ASN A CA 1
ATOM 763 C C . ASN A 1 137 ? 33.831 12.427 -33.933 1.00 36.20 386 ASN A C 1
ATOM 764 O O . ASN A 1 137 ? 33.442 11.967 -32.872 1.00 29.12 386 ASN A O 1
ATOM 769 N N . ASN A 1 138 ? 34.482 13.577 -34.047 1.00 45.10 387 ASN A N 1
ATOM 770 C CA . ASN A 1 138 ? 34.806 14.373 -32.880 1.00 49.07 387 ASN A CA 1
ATOM 771 C C . ASN A 1 138 ? 34.022 15.663 -32.788 1.00 51.83 387 ASN A C 1
ATOM 772 O O . ASN A 1 138 ? 34.172 16.547 -33.618 1.00 59.16 387 ASN A O 1
ATOM 777 N N . VAL A 1 139 ? 33.160 15.722 -31.768 1.00 48.05 388 VAL A N 1
ATOM 778 C CA . VAL A 1 139 ? 32.434 16.908 -31.375 1.00 51.54 388 VAL A CA 1
ATOM 779 C C . VAL A 1 139 ? 33.271 17.951 -30.554 1.00 47.94 388 VAL A C 1
ATOM 780 O O . VAL A 1 139 ? 34.103 17.609 -29.694 1.00 37.51 388 VAL A O 1
ATOM 784 N N . ILE A 1 140 ? 32.996 19.218 -30.871 1.00 48.88 389 ILE A N 1
ATOM 785 C CA . ILE A 1 140 ? 33.399 20.371 -30.090 1.00 48.11 389 ILE A CA 1
ATOM 786 C C . ILE A 1 140 ? 32.115 21.097 -29.633 1.00 54.58 389 ILE A C 1
ATOM 787 O O . ILE A 1 140 ? 31.314 21.585 -30.442 1.00 45.99 389 ILE A O 1
ATOM 792 N N . PRO A 1 147 ? 35.160 21.665 -16.779 1.00 52.56 396 PRO A N 1
ATOM 793 C CA . PRO A 1 147 ? 35.212 20.390 -17.497 1.00 50.83 396 PRO A CA 1
ATOM 794 C C . PRO A 1 147 ? 35.648 19.263 -16.561 1.00 48.94 396 PRO A C 1
ATOM 795 O O . PRO A 1 147 ? 36.376 19.535 -15.609 1.00 52.34 396 PRO A O 1
ATOM 799 N N . THR A 1 148 ? 35.178 18.035 -16.827 1.00 44.66 397 THR A N 1
ATOM 800 C CA . THR A 1 148 ? 35.698 16.794 -16.171 1.00 38.25 397 THR A CA 1
ATOM 801 C C . THR A 1 148 ? 36.180 15.806 -17.273 1.00 29.50 397 THR A C 1
ATOM 802 O O . THR A 1 148 ? 35.385 15.399 -18.112 1.00 21.68 397 THR A O 1
ATOM 806 N N . PRO A 1 149 ? 37.480 15.499 -17.329 1.00 24.73 398 PRO A N 1
ATOM 807 C CA . PRO A 1 149 ? 37.897 14.575 -18.407 1.00 25.22 398 PRO A CA 1
ATOM 808 C C . PRO A 1 149 ? 37.018 13.333 -18.494 1.00 18.66 398 PRO A C 1
ATOM 809 O O . PRO A 1 149 ? 36.567 12.775 -17.462 1.00 18.99 398 PRO A O 1
ATOM 813 N N . PHE A 1 150 ? 36.654 13.006 -19.730 1.00 20.84 399 PHE A N 1
ATOM 814 C CA . PHE A 1 150 ? 35.763 11.894 -20.087 1.00 20.42 399 PHE A CA 1
ATOM 815 C C . PHE A 1 150 ? 34.396 11.951 -19.511 1.00 25.85 399 PHE A C 1
ATOM 816 O O . PHE A 1 150 ? 33.721 10.909 -19.527 1.00 41.25 399 PHE A O 1
ATOM 824 N N . ILE A 1 151 ? 34.021 13.013 -18.836 1.00 23.90 400 ILE A N 1
ATOM 825 C CA . ILE A 1 151 ? 32.667 13.097 -18.344 1.00 29.58 400 ILE A CA 1
ATOM 826 C C . ILE A 1 151 ? 31.984 14.212 -19.105 1.00 31.78 400 ILE A C 1
ATOM 827 O O . ILE A 1 151 ? 31.048 13.925 -19.893 1.00 33.26 400 ILE A O 1
ATOM 832 N N . ARG A 1 152 ? 32.504 15.417 -18.935 1.00 35.21 401 ARG A N 1
ATOM 833 C CA . ARG A 1 152 ? 31.998 16.636 -19.618 1.00 39.98 401 ARG A CA 1
ATOM 834 C C . ARG A 1 152 ? 33.172 17.470 -20.057 1.00 32.98 401 ARG A C 1
ATOM 835 O O . ARG A 1 152 ? 33.886 18.044 -19.246 1.00 31.32 401 ARG A O 1
ATOM 843 N N . THR A 1 153 ? 33.386 17.525 -21.356 1.00 33.84 402 THR A N 1
ATOM 844 C CA . THR A 1 153 ? 34.570 18.188 -21.883 1.00 34.75 402 THR A CA 1
ATOM 845 C C . THR A 1 153 ? 34.178 18.958 -23.082 1.00 32.88 402 THR A C 1
ATOM 846 O O . THR A 1 153 ? 33.119 18.679 -23.684 1.00 27.61 402 THR A O 1
ATOM 850 N N . ARG A 1 154 ? 35.060 19.893 -23.447 1.00 31.34 403 ARG A N 1
ATOM 851 C CA . ARG A 1 154 ? 34.824 20.802 -24.575 1.00 34.14 403 ARG A CA 1
ATOM 852 C C . ARG A 1 154 ? 34.963 20.033 -25.898 1.00 38.48 403 ARG A C 1
ATOM 853 O O . ARG A 1 154 ? 34.222 20.283 -26.827 1.00 38.28 403 ARG A O 1
ATOM 855 N N . GLU A 1 155 ? 35.901 19.091 -25.976 1.00 37.85 404 GLU A N 1
ATOM 856 C CA . GLU A 1 155 ? 36.044 18.241 -27.156 1.00 45.40 404 GLU A CA 1
ATOM 857 C C . GLU A 1 155 ? 35.946 16.753 -26.759 1.00 39.56 404 GLU A C 1
ATOM 858 O O . GLU A 1 155 ? 36.466 16.329 -25.719 1.00 39.94 404 GLU A O 1
ATOM 864 N N . PHE A 1 156 ? 35.263 15.960 -27.574 1.00 33.08 405 PHE A N 1
ATOM 865 C CA . PHE A 1 156 ? 35.225 14.552 -27.307 1.00 31.41 405 PHE A CA 1
ATOM 866 C C . PHE A 1 156 ? 34.961 13.812 -28.606 1.00 27.33 405 PHE A C 1
ATOM 867 O O . PHE A 1 156 ? 34.807 14.409 -29.635 1.00 29.77 405 PHE A O 1
ATOM 875 N N . LEU A 1 157 ? 34.966 12.506 -28.524 1.00 23.50 406 LEU A N 1
ATOM 876 C CA . LEU A 1 157 ? 34.711 11.629 -29.644 1.00 22.03 406 LEU A CA 1
ATOM 877 C C . LEU A 1 157 ? 33.441 10.905 -29.390 1.00 19.41 406 LEU A C 1
ATOM 878 O O . LEU A 1 157 ? 33.123 10.531 -28.251 1.00 17.47 406 LEU A O 1
ATOM 883 N N . TRP A 1 158 ? 32.718 10.652 -30.457 1.00 16.49 407 TRP A N 1
ATOM 884 C CA . TRP A 1 158 ? 31.495 9.906 -30.355 1.00 18.01 407 TRP A CA 1
ATOM 885 C C . TRP A 1 158 ? 31.101 9.316 -31.679 1.00 16.65 407 TRP A C 1
ATOM 886 O O . TRP A 1 158 ? 31.828 9.408 -32.671 1.00 18.10 407 TRP A O 1
ATOM 897 N N . GLN A 1 159 ? 30.004 8.646 -31.609 1.00 16.56 408 GLN A N 1
ATOM 898 C CA . GLN A 1 159 ? 29.393 8.004 -32.664 1.00 16.08 408 GLN A CA 1
ATOM 899 C C . GLN A 1 159 ? 27.929 8.478 -32.661 1.00 15.24 408 GLN A C 1
ATOM 900 O O . GLN A 1 159 ? 27.301 8.579 -31.617 1.00 11.62 408 GLN A O 1
ATOM 906 N N . GLU A 1 160 ? 27.455 8.915 -33.799 1.00 13.64 409 GLU A N 1
ATOM 907 C CA . GLU A 1 160 ? 26.025 9.228 -33.814 1.00 15.52 409 GLU A CA 1
ATOM 908 C C . GLU A 1 160 ? 25.376 8.714 -35.104 1.00 12.75 409 GLU A C 1
ATOM 909 O O . GLU A 1 160 ? 25.976 8.800 -36.161 1.00 13.53 409 GLU A O 1
ATOM 915 N N . GLY A 1 161 ? 24.226 8.138 -34.962 1.00 11.95 410 GLY A N 1
ATOM 916 C CA . GLY A 1 161 ? 23.483 7.506 -36.005 1.00 11.42 410 GLY A CA 1
ATOM 917 C C . GLY A 1 161 ? 22.205 8.313 -36.186 1.00 12.22 410 GLY A C 1
ATOM 918 O O . GLY A 1 161 ? 21.632 8.846 -35.216 1.00 9.77 410 GLY A O 1
ATOM 919 N N . HIS A 1 162 ? 21.742 8.336 -37.435 1.00 13.17 411 HIS A N 1
ATOM 920 C CA . HIS A 1 162 ? 20.476 9.045 -37.822 1.00 13.33 411 HIS A CA 1
ATOM 921 C C . HIS A 1 162 ? 19.799 8.191 -38.866 1.00 12.98 411 HIS A C 1
ATOM 922 O O . HIS A 1 162 ? 20.380 7.895 -39.950 1.00 13.38 411 HIS A O 1
ATOM 929 N N . CYS A 1 163 ? 18.588 7.755 -38.566 1.00 12.25 412 CYS A N 1
ATOM 930 C CA . CYS A 1 163 ? 17.839 6.907 -39.471 1.00 12.80 412 CYS A CA 1
ATOM 931 C C . CYS A 1 163 ? 16.448 7.502 -39.765 1.00 13.21 412 CYS A C 1
ATOM 932 O O . CYS A 1 163 ? 15.868 8.210 -38.965 1.00 12.75 412 CYS A O 1
ATOM 935 N N . ALA A 1 164 ? 15.911 7.118 -40.928 1.00 13.69 413 ALA A N 1
ATOM 936 C CA . ALA A 1 164 ? 14.588 7.528 -41.393 1.00 14.59 413 ALA A CA 1
ATOM 937 C C . ALA A 1 164 ? 13.968 6.305 -42.016 1.00 15.44 413 ALA A C 1
ATOM 938 O O . ALA A 1 164 ? 14.589 5.666 -42.898 1.00 14.53 413 ALA A O 1
ATOM 940 N N . TRP A 1 165 ? 12.767 5.977 -41.586 1.00 14.96 414 TRP A N 1
ATOM 941 C CA . TRP A 1 165 ? 12.064 4.789 -42.013 1.00 16.17 414 TRP A CA 1
ATOM 942 C C . TRP A 1 165 ? 10.679 5.202 -42.600 1.00 17.29 414 TRP A C 1
ATOM 943 O O . TRP A 1 165 ? 10.135 6.196 -42.204 1.00 16.23 414 TRP A O 1
ATOM 954 N N . ALA A 1 166 ? 10.099 4.330 -43.403 1.00 19.18 415 ALA A N 1
ATOM 955 C CA . ALA A 1 166 ? 8.717 4.475 -43.912 1.00 21.45 415 ALA A CA 1
ATOM 956 C C . ALA A 1 166 ? 7.623 4.363 -42.844 1.00 20.75 415 ALA A C 1
ATOM 957 O O . ALA A 1 166 ? 6.689 5.170 -42.868 1.00 23.33 415 ALA A O 1
ATOM 959 N N . LYS A 1 167 ? 7.758 3.406 -41.916 1.00 22.02 416 LYS A N 1
ATOM 960 C CA A LYS A 1 167 ? 6.765 3.151 -40.869 0.57 23.16 416 LYS A CA 1
ATOM 961 C CA B LYS A 1 167 ? 6.770 3.124 -40.875 0.43 21.71 416 LYS A CA 1
ATOM 962 C C . LYS A 1 167 ? 7.261 3.450 -39.457 1.00 20.56 416 LYS A C 1
ATOM 963 O O . LYS A 1 167 ? 8.404 3.227 -39.128 1.00 18.48 416 LYS A O 1
ATOM 974 N N . ALA A 1 168 ? 6.332 3.845 -38.605 1.00 19.43 417 ALA A N 1
ATOM 975 C CA . ALA A 1 168 ? 6.614 4.121 -37.199 1.00 21.59 417 ALA A CA 1
ATOM 976 C C . ALA A 1 168 ? 7.151 2.916 -36.460 1.00 22.17 417 ALA A C 1
ATOM 977 O O . ALA A 1 168 ? 8.028 3.025 -35.624 1.00 16.90 417 ALA A O 1
ATOM 979 N N . GLU A 1 169 ? 6.580 1.753 -36.739 1.00 19.97 418 GLU A N 1
ATOM 980 C CA . GLU A 1 169 ? 7.002 0.531 -36.060 1.00 21.23 418 GLU A CA 1
ATOM 981 C C . GLU A 1 169 ? 8.471 0.212 -36.270 1.00 18.91 418 GLU A C 1
ATOM 982 O O . GLU A 1 169 ? 9.161 -0.303 -35.360 1.00 19.44 418 GLU A O 1
ATOM 988 N N . GLU A 1 170 ? 8.937 0.442 -37.482 1.00 17.59 419 GLU A N 1
ATOM 989 C CA . GLU A 1 170 ? 10.286 0.165 -37.847 1.00 18.02 419 GLU A CA 1
ATOM 990 C C . GLU A 1 170 ? 11.249 1.045 -37.048 1.00 17.99 419 GLU A C 1
ATOM 991 O O . GLU A 1 170 ? 12.299 0.579 -36.564 1.00 14.56 419 GLU A O 1
ATOM 997 N N . CYS A 1 171 ? 10.888 2.318 -36.994 1.00 16.13 420 CYS A N 1
ATOM 998 C CA . CYS A 1 171 ? 11.694 3.342 -36.340 1.00 16.30 420 CYS A CA 1
ATOM 999 C C . CYS A 1 171 ? 11.788 3.018 -34.824 1.00 16.18 420 CYS A C 1
ATOM 1000 O O . CYS A 1 171 ? 12.889 2.950 -34.291 1.00 14.28 420 CYS A O 1
ATOM 1003 N N . ALA A 1 172 ? 10.643 2.722 -34.188 1.00 16.00 421 ALA A N 1
ATOM 1004 C CA . ALA A 1 172 ? 10.574 2.377 -32.764 1.00 16.21 421 ALA A CA 1
ATOM 1005 C C . ALA A 1 172 ? 11.355 1.149 -32.430 1.00 18.41 421 ALA A C 1
ATOM 1006 O O . ALA A 1 172 ? 12.014 1.083 -31.363 1.00 17.54 421 ALA A O 1
ATOM 1008 N N . LYS A 1 173 ? 11.305 0.167 -33.314 1.00 16.88 422 LYS A N 1
ATOM 1009 C CA . LYS A 1 173 ? 12.016 -1.069 -33.087 1.00 17.25 422 LYS A CA 1
ATOM 1010 C C . LYS A 1 173 ? 13.541 -0.829 -33.108 1.00 15.78 422 LYS A C 1
ATOM 1011 O O . LYS A 1 173 ? 14.223 -1.325 -32.237 1.00 14.86 422 LYS A O 1
ATOM 1017 N N . GLU A 1 174 ? 14.016 -0.005 -34.029 1.00 14.15 423 GLU A N 1
ATOM 1018 C CA . GLU A 1 174 ? 15.465 0.252 -34.134 1.00 14.14 423 GLU A CA 1
ATOM 1019 C C . GLU A 1 174 ? 15.975 1.052 -32.931 1.00 13.37 423 GLU A C 1
ATOM 1020 O O . GLU A 1 174 ? 17.112 0.872 -32.478 1.00 12.39 423 GLU A O 1
ATOM 1026 N N . VAL A 1 175 ? 15.150 1.997 -32.488 1.00 12.59 424 VAL A N 1
ATOM 1027 C CA . VAL A 1 175 ? 15.452 2.790 -31.293 1.00 12.94 424 VAL A CA 1
ATOM 1028 C C . VAL A 1 175 ? 15.892 1.897 -30.131 1.00 12.69 424 VAL A C 1
ATOM 1029 O O . VAL A 1 175 ? 16.917 2.142 -29.490 1.00 12.55 424 VAL A O 1
ATOM 1033 N N . LEU A 1 176 ? 15.153 0.823 -29.898 1.00 12.68 425 LEU A N 1
ATOM 1034 C CA . LEU A 1 176 ? 15.445 -0.109 -28.828 1.00 12.44 425 LEU A CA 1
ATOM 1035 C C . LEU A 1 176 ? 16.552 -1.096 -29.167 1.00 12.43 425 LEU A C 1
ATOM 1036 O O . LEU A 1 176 ? 17.254 -1.530 -28.269 1.00 13.13 425 LEU A O 1
ATOM 1041 N N . GLU A 1 177 ? 16.717 -1.446 -30.422 1.00 14.11 426 GLU A N 1
ATOM 1042 C CA . GLU A 1 177 ? 17.846 -2.259 -30.835 1.00 14.35 426 GLU A CA 1
ATOM 1043 C C . GLU A 1 177 ? 19.153 -1.543 -30.537 1.00 13.52 426 GLU A C 1
ATOM 1044 O O . GLU A 1 177 ? 20.115 -2.167 -30.029 1.00 12.53 426 GLU A O 1
ATOM 1050 N N . ILE A 1 178 ? 19.165 -0.273 -30.848 1.00 11.69 427 ILE A N 1
ATOM 1051 C CA . ILE A 1 178 ? 20.324 0.547 -30.648 1.00 12.55 427 ILE A CA 1
ATOM 1052 C C . ILE A 1 178 ? 20.584 0.716 -29.152 1.00 11.60 427 ILE A C 1
ATOM 1053 O O . ILE A 1 178 ? 21.731 0.590 -28.695 1.00 10.35 427 ILE A O 1
ATOM 1058 N N . LEU A 1 179 ? 19.524 0.943 -28.377 1.00 11.03 428 LEU A N 1
ATOM 1059 C CA . LEU A 1 179 ? 19.661 0.992 -26.944 1.00 11.66 428 LEU A CA 1
ATOM 1060 C C . LEU A 1 179 ? 20.251 -0.271 -26.362 1.00 13.09 428 LEU A C 1
ATOM 1061 O O . LEU A 1 179 ? 21.142 -0.177 -25.512 1.00 12.38 428 LEU A O 1
ATOM 1066 N N . GLU A 1 180 ? 19.831 -1.439 -26.870 1.00 13.63 429 GLU A N 1
ATOM 1067 C CA . GLU A 1 180 ? 20.453 -2.702 -26.464 1.00 13.68 429 GLU A CA 1
ATOM 1068 C C . GLU A 1 180 ? 21.929 -2.783 -26.782 1.00 12.47 429 GLU A C 1
ATOM 1069 O O . GLU A 1 180 ? 22.713 -3.328 -25.970 1.00 11.92 429 GLU A O 1
ATOM 1075 N N . CYS A 1 181 ? 22.333 -2.239 -27.939 1.00 11.59 430 CYS A N 1
ATOM 1076 C CA . CYS A 1 181 ? 23.714 -2.150 -28.269 1.00 11.63 430 CYS A CA 1
ATOM 1077 C C . CYS A 1 181 ? 24.499 -1.334 -27.240 1.00 10.30 430 CYS A C 1
ATOM 1078 O O . CYS A 1 181 ? 25.607 -1.729 -26.839 1.00 9.22 430 CYS A O 1
ATOM 1081 N N . TYR A 1 182 ? 23.937 -0.189 -26.837 1.00 9.15 431 TYR A N 1
ATOM 1082 C CA . TYR A 1 182 ? 24.608 0.675 -25.885 1.00 9.18 431 TYR A CA 1
ATOM 1083 C C . TYR A 1 182 ? 24.694 -0.040 -24.489 1.00 9.64 431 TYR A C 1
ATOM 1084 O O . TYR A 1 182 ? 25.711 0.070 -23.781 1.00 8.29 431 TYR A O 1
ATOM 1093 N N . ALA A 1 183 ? 23.592 -0.659 -24.072 1.00 9.83 432 ALA A N 1
ATOM 1094 C CA . ALA A 1 183 ? 23.575 -1.434 -22.853 1.00 11.62 432 ALA A CA 1
ATOM 1095 C C . ALA A 1 183 ? 24.698 -2.476 -22.915 1.00 11.26 432 ALA A C 1
ATOM 1096 O O . ALA A 1 183 ? 25.366 -2.721 -21.889 1.00 10.42 432 ALA A O 1
ATOM 1098 N N . SER A 1 184 ? 24.816 -3.130 -24.049 1.00 11.56 433 SER A N 1
ATOM 1099 C CA . SER A 1 184 ? 25.828 -4.169 -24.237 1.00 12.30 433 SER A CA 1
ATOM 1100 C C . SER A 1 184 ? 27.240 -3.629 -24.172 1.00 10.28 433 SER A C 1
ATOM 1101 O O . SER A 1 184 ? 28.122 -4.266 -23.625 1.00 11.27 433 SER A O 1
ATOM 1104 N N . VAL A 1 185 ? 27.479 -2.475 -24.740 1.00 10.42 434 VAL A N 1
ATOM 1105 C CA . VAL A 1 185 ? 28.745 -1.746 -24.488 1.00 10.82 434 VAL A CA 1
ATOM 1106 C C . VAL A 1 185 ? 29.124 -1.683 -23.024 1.00 9.88 434 VAL A C 1
ATOM 1107 O O . VAL A 1 185 ? 30.206 -2.157 -22.626 1.00 10.21 434 VAL A O 1
ATOM 1111 N N . TYR A 1 186 ? 28.243 -1.125 -22.205 1.00 9.70 435 TYR A N 1
ATOM 1112 C CA . TYR A 1 186 ? 28.523 -0.960 -20.808 1.00 9.33 435 TYR A CA 1
ATOM 1113 C C . TYR A 1 186 ? 28.677 -2.312 -20.106 1.00 9.76 435 TYR A C 1
ATOM 1114 O O . TYR A 1 186 ? 29.678 -2.542 -19.433 1.00 9.62 435 TYR A O 1
ATOM 1123 N N . GLU A 1 187 ? 27.748 -3.201 -20.368 1.00 9.67 436 GLU A N 1
ATOM 1124 C CA . GLU A 1 187 ? 27.716 -4.475 -19.636 1.00 12.15 436 GLU A CA 1
ATOM 1125 C C . GLU A 1 187 ? 28.825 -5.480 -20.069 1.00 13.44 436 GLU A C 1
ATOM 1126 O O . GLU A 1 187 ? 29.556 -6.043 -19.203 1.00 12.83 436 GLU A O 1
ATOM 1132 N N . GLN A 1 188 ? 28.914 -5.678 -21.377 1.00 12.22 437 GLN A N 1
ATOM 1133 C CA . GLN A 1 188 ? 29.734 -6.740 -21.955 1.00 14.40 437 GLN A CA 1
ATOM 1134 C C . GLN A 1 188 ? 31.142 -6.281 -22.146 1.00 14.47 437 GLN A C 1
ATOM 1135 O O . GLN A 1 188 ? 32.055 -7.085 -21.955 1.00 18.03 437 GLN A O 1
ATOM 1141 N N . LEU A 1 189 ? 31.374 -5.005 -22.490 1.00 12.73 438 LEU A N 1
ATOM 1142 C CA . LEU A 1 189 ? 32.753 -4.519 -22.590 1.00 12.43 438 LEU A CA 1
ATOM 1143 C C . LEU A 1 189 ? 33.267 -3.953 -21.323 1.00 13.48 438 LEU A C 1
ATOM 1144 O O . LEU A 1 189 ? 34.408 -4.195 -20.949 1.00 10.75 438 LEU A O 1
ATOM 1149 N N . LEU A 1 190 ? 32.467 -3.118 -20.630 1.00 10.74 439 LEU A N 1
ATOM 1150 C CA . LEU A 1 190 ? 33.032 -2.330 -19.585 1.00 10.36 439 LEU A CA 1
ATOM 1151 C C . LEU A 1 190 ? 32.694 -2.827 -18.163 1.00 9.34 439 LEU A C 1
ATOM 1152 O O . LEU A 1 190 ? 33.084 -2.204 -17.215 1.00 9.21 439 LEU A O 1
ATOM 1157 N N . ALA A 1 191 ? 31.881 -3.881 -18.089 1.00 9.51 440 ALA A N 1
ATOM 1158 C CA . ALA A 1 191 ? 31.437 -4.532 -16.856 1.00 10.10 440 ALA A CA 1
ATOM 1159 C C . ALA A 1 191 ? 30.676 -3.541 -15.948 1.00 11.00 440 ALA A C 1
ATOM 1160 O O . ALA A 1 191 ? 30.737 -3.584 -14.712 1.00 10.42 440 ALA A O 1
ATOM 1162 N N . VAL A 1 192 ? 29.990 -2.588 -16.612 1.00 10.86 441 VAL A N 1
ATOM 1163 C CA . VAL A 1 192 ? 29.224 -1.553 -15.897 1.00 10.42 441 VAL A CA 1
ATOM 1164 C C . VAL A 1 192 ? 27.744 -1.885 -16.023 1.00 10.36 441 VAL A C 1
ATOM 1165 O O . VAL A 1 192 ? 27.262 -2.025 -17.112 1.00 9.17 441 VAL A O 1
ATOM 1169 N N . PRO A 1 193 ? 26.996 -1.901 -14.909 1.00 10.87 442 PRO A N 1
ATOM 1170 C CA . PRO A 1 193 ? 25.607 -2.166 -15.018 1.00 10.70 442 PRO A CA 1
ATOM 1171 C C . PRO A 1 193 ? 24.836 -0.880 -15.358 1.00 11.22 442 PRO A C 1
ATOM 1172 O O . PRO A 1 193 ? 25.269 0.207 -15.009 1.00 10.31 442 PRO A O 1
ATOM 1176 N N . VAL A 1 194 ? 23.674 -1.072 -15.947 1.00 10.95 443 VAL A N 1
ATOM 1177 C CA . VAL A 1 194 ? 22.895 0.054 -16.401 1.00 11.40 443 VAL A CA 1
ATOM 1178 C C . VAL A 1 194 ? 21.441 -0.165 -16.034 1.00 10.54 443 VAL A C 1
ATOM 1179 O O . VAL A 1 194 ? 20.999 -1.344 -15.877 1.00 11.73 443 VAL A O 1
ATOM 1183 N N . VAL A 1 195 ? 20.684 0.928 -16.025 1.00 10.35 444 VAL A N 1
ATOM 1184 C CA . VAL A 1 195 ? 19.203 0.879 -16.028 1.00 12.40 444 VAL A CA 1
ATOM 1185 C C . VAL A 1 195 ? 18.641 1.314 -17.380 1.00 11.65 444 VAL A C 1
ATOM 1186 O O . VAL A 1 195 ? 18.768 2.467 -17.741 1.00 10.94 444 VAL A O 1
ATOM 1190 N N . ARG A 1 196 ? 18.085 0.390 -18.153 1.00 12.40 445 ARG A N 1
ATOM 1191 C CA . ARG A 1 196 ? 17.414 0.750 -19.420 1.00 11.70 445 ARG A CA 1
ATOM 1192 C C . ARG A 1 196 ? 16.101 1.364 -19.071 1.00 11.98 445 ARG A C 1
ATOM 1193 O O . ARG A 1 196 ? 15.330 0.785 -18.302 1.00 12.39 445 ARG A O 1
ATOM 1201 N N . GLY A 1 197 ? 15.778 2.501 -19.694 1.00 12.43 446 GLY A N 1
ATOM 1202 C CA . GLY A 1 197 ? 14.462 3.123 -19.439 1.00 11.62 446 GLY A CA 1
ATOM 1203 C C . GLY A 1 197 ? 14.162 4.241 -20.426 1.00 11.63 446 GLY A C 1
ATOM 1204 O O . GLY A 1 197 ? 14.872 4.429 -21.419 1.00 11.34 446 GLY A O 1
ATOM 1205 N N . ARG A 1 198 ? 13.054 4.929 -20.167 1.00 12.29 447 ARG A N 1
ATOM 1206 C CA A ARG A 1 198 ? 12.548 6.004 -20.993 0.45 12.25 447 ARG A CA 1
ATOM 1207 C CA B ARG A 1 198 ? 12.615 6.014 -20.994 0.55 12.15 447 ARG A CA 1
ATOM 1208 C C . ARG A 1 198 ? 12.702 7.313 -20.213 1.00 11.69 447 ARG A C 1
ATOM 1209 O O . ARG A 1 198 ? 12.334 7.396 -19.024 1.00 11.93 447 ARG A O 1
ATOM 1224 N N . LYS A 1 199 ? 13.162 8.356 -20.868 1.00 11.91 448 LYS A N 1
ATOM 1225 C CA . LYS A 1 199 ? 13.199 9.623 -20.240 1.00 11.23 448 LYS A CA 1
ATOM 1226 C C . LYS A 1 199 ? 11.760 10.147 -20.030 1.00 12.15 448 LYS A C 1
ATOM 1227 O O . LYS A 1 199 ? 10.843 9.810 -20.804 1.00 11.38 448 LYS A O 1
ATOM 1233 N N . THR A 1 200 ? 11.550 10.890 -18.949 1.00 11.42 449 THR A N 1
ATOM 1234 C CA . THR A 1 200 ? 10.272 11.652 -18.848 1.00 14.19 449 THR A CA 1
ATOM 1235 C C . THR A 1 200 ? 10.144 12.677 -19.973 1.00 13.60 449 THR A C 1
ATOM 1236 O O . THR A 1 200 ? 11.145 13.117 -20.628 1.00 13.31 449 THR A O 1
ATOM 1240 N N . GLU A 1 201 ? 8.922 13.165 -20.163 1.00 15.23 450 GLU A N 1
ATOM 1241 C CA A GLU A 1 201 ? 8.707 14.318 -21.083 0.50 15.60 450 GLU A CA 1
ATOM 1242 C CA B GLU A 1 201 ? 8.721 14.287 -21.116 0.50 15.19 450 GLU A CA 1
ATOM 1243 C C . GLU A 1 201 ? 9.650 15.461 -20.835 1.00 14.65 450 GLU A C 1
ATOM 1244 O O . GLU A 1 201 ? 10.230 16.037 -21.772 1.00 16.64 450 GLU A O 1
ATOM 1255 N N . LYS A 1 202 ? 9.853 15.809 -19.561 1.00 14.86 451 LYS A N 1
ATOM 1256 C CA . LYS A 1 202 ? 10.741 16.916 -19.203 1.00 16.33 451 LYS A CA 1
ATOM 1257 C C . LYS A 1 202 ? 12.205 16.626 -19.642 1.00 16.43 451 LYS A C 1
ATOM 1258 O O . LYS A 1 202 ? 12.941 17.473 -20.073 1.00 14.72 451 LYS A O 1
ATOM 1264 N N . GLU A 1 203 ? 12.627 15.391 -19.529 1.00 16.07 452 GLU A N 1
ATOM 1265 C CA . GLU A 1 203 ? 14.055 15.092 -19.733 1.00 16.39 452 GLU A CA 1
ATOM 1266 C C . GLU A 1 203 ? 14.437 14.557 -21.112 1.00 15.99 452 GLU A C 1
ATOM 1267 O O . GLU A 1 203 ? 15.598 14.332 -21.388 1.00 15.15 452 GLU A O 1
ATOM 1273 N N . LYS A 1 204 ? 13.479 14.365 -21.981 1.00 15.35 453 LYS A N 1
ATOM 1274 C CA A LYS A 1 204 ? 13.785 13.902 -23.319 0.52 15.63 453 LYS A CA 1
ATOM 1275 C CA B LYS A 1 204 ? 13.762 13.912 -23.332 0.48 15.66 453 LYS A CA 1
ATOM 1276 C C . LYS A 1 204 ? 14.495 14.926 -24.181 1.00 16.12 453 LYS A C 1
ATOM 1277 O O . LYS A 1 204 ? 14.550 16.123 -23.869 1.00 15.57 453 LYS A O 1
ATOM 1288 N N . PHE A 1 205 ? 15.001 14.449 -25.282 1.00 15.25 454 PHE A N 1
ATOM 1289 C CA . PHE A 1 205 ? 15.549 15.342 -26.302 1.00 17.79 454 PHE A CA 1
ATOM 1290 C C . PHE A 1 205 ? 14.396 16.129 -26.902 1.00 19.28 454 PHE A C 1
ATOM 1291 O O . PHE A 1 205 ? 13.409 15.549 -27.418 1.00 17.31 454 PHE A O 1
ATOM 1299 N N . ALA A 1 206 ? 14.541 17.444 -26.825 1.00 21.17 455 ALA A N 1
ATOM 1300 C CA . ALA A 1 206 ? 13.456 18.410 -27.088 1.00 24.97 455 ALA A CA 1
ATOM 1301 C C . ALA A 1 206 ? 12.898 18.230 -28.493 1.00 25.09 455 ALA A C 1
ATOM 1302 O O . ALA A 1 206 ? 11.686 18.207 -28.655 1.00 27.96 455 ALA A O 1
ATOM 1304 N N . GLY A 1 207 ? 13.785 18.024 -29.467 1.00 27.79 456 GLY A N 1
ATOM 1305 C CA . GLY A 1 207 ? 13.324 17.832 -30.837 1.00 30.80 456 GLY A CA 1
ATOM 1306 C C . GLY A 1 207 ? 12.585 16.536 -31.190 1.00 25.93 456 GLY A C 1
ATOM 1307 O O . GLY A 1 207 ? 12.181 16.385 -32.347 1.00 27.71 456 GLY A O 1
ATOM 1308 N N . GLY A 1 208 ? 12.349 15.638 -30.222 1.00 22.04 457 GLY A N 1
ATOM 1309 C CA . GLY A 1 208 ? 11.820 14.315 -30.521 1.00 18.94 457 GLY A CA 1
ATOM 1310 C C . GLY A 1 208 ? 10.520 13.982 -29.832 1.00 18.26 457 GLY A C 1
ATOM 1311 O O . GLY A 1 208 ? 9.987 14.788 -29.085 1.00 19.30 457 GLY A O 1
ATOM 1312 N N . ASP A 1 209 ? 10.006 12.785 -30.091 1.00 14.98 458 ASP A N 1
ATOM 1313 C CA . ASP A 1 209 ? 8.823 12.307 -29.439 1.00 15.33 458 ASP A CA 1
ATOM 1314 C C . ASP A 1 209 ? 9.177 11.618 -28.080 1.00 14.88 458 ASP A C 1
ATOM 1315 O O . ASP A 1 209 ? 8.491 11.833 -27.095 1.00 13.24 458 ASP A O 1
ATOM 1320 N N . TYR A 1 210 ? 10.224 10.770 -28.027 1.00 13.29 459 TYR A N 1
ATOM 1321 C CA . TYR A 1 210 ? 10.618 10.191 -26.749 1.00 12.18 459 TYR A CA 1
ATOM 1322 C C . TYR A 1 210 ? 12.083 9.790 -26.841 1.00 12.04 459 TYR A C 1
ATOM 1323 O O . TYR A 1 210 ? 12.605 9.621 -27.925 1.00 11.69 459 TYR A O 1
ATOM 1332 N N . THR A 1 211 ? 12.719 9.736 -25.680 1.00 12.09 460 THR A N 1
ATOM 1333 C CA . THR A 1 211 ? 14.138 9.439 -25.567 1.00 11.94 460 THR A CA 1
ATOM 1334 C C . THR A 1 211 ? 14.266 8.202 -24.644 1.00 11.43 460 THR A C 1
ATOM 1335 O O . THR A 1 211 ? 13.629 8.100 -23.606 1.00 10.69 460 THR A O 1
ATOM 1339 N N . THR A 1 212 ? 15.029 7.213 -25.101 1.00 10.91 461 THR A N 1
ATOM 1340 C CA . THR A 1 212 ? 15.361 6.055 -24.289 1.00 11.14 461 THR A CA 1
ATOM 1341 C C . THR A 1 212 ? 16.839 6.179 -23.875 1.00 10.85 461 THR A C 1
ATOM 1342 O O . THR A 1 212 ? 17.651 6.837 -24.560 1.00 8.96 461 THR A O 1
ATOM 1346 N N . THR A 1 213 ? 17.190 5.572 -22.758 1.00 11.01 462 THR A N 1
ATOM 1347 C CA . THR A 1 213 ? 18.481 5.832 -22.113 1.00 11.19 462 THR A CA 1
ATOM 1348 C C . THR A 1 213 ? 18.969 4.594 -21.333 1.00 9.96 462 THR A C 1
ATOM 1349 O O . THR A 1 213 ? 18.180 3.704 -20.959 1.00 9.17 462 THR A O 1
ATOM 1353 N N . VAL A 1 214 ? 20.275 4.563 -21.061 1.00 11.05 463 VAL A N 1
ATOM 1354 C CA . VAL A 1 214 ? 20.887 3.635 -20.174 1.00 10.80 463 VAL A CA 1
ATOM 1355 C C . VAL A 1 214 ? 21.527 4.488 -19.070 1.00 11.51 463 VAL A C 1
ATOM 1356 O O . VAL A 1 214 ? 22.372 5.319 -19.344 1.00 12.07 463 VAL A O 1
ATOM 1360 N N . GLU A 1 215 ? 21.015 4.365 -17.869 1.00 10.83 464 GLU A N 1
ATOM 1361 C CA . GLU A 1 215 ? 21.426 5.238 -16.786 1.00 11.14 464 GLU A CA 1
ATOM 1362 C C . GLU A 1 215 ? 22.398 4.441 -15.904 1.00 11.20 464 GLU A C 1
ATOM 1363 O O . GLU A 1 215 ? 22.148 3.232 -15.633 1.00 10.65 464 GLU A O 1
ATOM 1369 N N . THR A 1 216 ? 23.466 5.097 -15.477 1.00 11.01 465 THR A N 1
ATOM 1370 C CA . THR A 1 216 ? 24.515 4.482 -14.677 1.00 12.25 465 THR A CA 1
ATOM 1371 C C . THR A 1 216 ? 24.571 5.168 -13.308 1.00 14.26 465 THR A C 1
ATOM 1372 O O . THR A 1 216 ? 23.986 6.278 -13.116 1.00 14.01 465 THR A O 1
ATOM 1376 N N . PHE A 1 217 ? 25.286 4.560 -12.353 1.00 12.79 466 PHE A N 1
ATOM 1377 C CA . PHE A 1 217 ? 25.316 5.048 -10.988 1.00 11.75 466 PHE A CA 1
ATOM 1378 C C . PHE A 1 217 ? 26.737 5.209 -10.527 1.00 12.66 466 PHE A C 1
ATOM 1379 O O . PHE A 1 217 ? 27.565 4.246 -10.663 1.00 11.23 466 PHE A O 1
ATOM 1387 N N . ILE A 1 218 ? 27.017 6.388 -10.010 1.00 10.61 467 ILE A N 1
ATOM 1388 C CA . ILE A 1 218 ? 28.340 6.743 -9.451 1.00 11.90 467 ILE A CA 1
ATOM 1389 C C . ILE A 1 218 ? 28.283 6.732 -7.947 1.00 12.98 467 ILE A C 1
ATOM 1390 O O . ILE A 1 218 ? 27.935 7.745 -7.248 1.00 13.52 467 ILE A O 1
ATOM 1395 N N . GLU A 1 219 ? 28.683 5.590 -7.391 1.00 13.13 468 GLU A N 1
ATOM 1396 C CA . GLU A 1 219 ? 28.516 5.322 -5.983 1.00 15.24 468 GLU A CA 1
ATOM 1397 C C . GLU A 1 219 ? 29.242 6.294 -5.083 1.00 15.36 468 GLU A C 1
ATOM 1398 O O . GLU A 1 219 ? 28.752 6.607 -4.010 1.00 15.32 468 GLU A O 1
ATOM 1404 N N . ALA A 1 220 ? 30.438 6.713 -5.475 1.00 14.83 469 ALA A N 1
ATOM 1405 C CA . ALA A 1 220 ? 31.291 7.479 -4.552 1.00 17.05 469 ALA A CA 1
ATOM 1406 C C . ALA A 1 220 ? 30.642 8.772 -4.187 1.00 18.39 469 ALA A C 1
ATOM 1407 O O . ALA A 1 220 ? 30.869 9.293 -3.121 1.00 17.35 469 ALA A O 1
ATOM 1409 N N . VAL A 1 221 ? 29.851 9.321 -5.098 1.00 15.60 470 VAL A N 1
ATOM 1410 C CA . VAL A 1 221 ? 29.186 10.618 -4.884 1.00 17.03 470 VAL A CA 1
ATOM 1411 C C . VAL A 1 221 ? 27.650 10.516 -4.859 1.00 16.04 470 VAL A C 1
ATOM 1412 O O . VAL A 1 221 ? 27.005 11.502 -4.611 1.00 15.91 470 VAL A O 1
ATOM 1416 N N . GLY A 1 222 ? 27.108 9.334 -5.069 1.00 13.08 471 GLY A N 1
ATOM 1417 C CA . GLY A 1 222 ? 25.715 9.082 -5.023 1.00 12.65 471 GLY A CA 1
ATOM 1418 C C . GLY A 1 222 ? 24.956 9.789 -6.122 1.00 13.90 471 GLY A C 1
ATOM 1419 O O . GLY A 1 222 ? 23.858 10.306 -5.879 1.00 15.54 471 GLY A O 1
ATOM 1420 N N . ARG A 1 223 ? 25.501 9.779 -7.315 1.00 12.11 472 ARG A N 1
ATOM 1421 C CA . ARG A 1 223 ? 24.868 10.486 -8.452 1.00 12.19 472 ARG A CA 1
ATOM 1422 C C . ARG A 1 223 ? 24.646 9.607 -9.617 1.00 12.53 472 ARG A C 1
ATOM 1423 O O . ARG A 1 223 ? 25.397 8.634 -9.886 1.00 11.21 472 ARG A O 1
ATOM 1431 N N . GLY A 1 224 ? 23.559 9.882 -10.329 1.00 13.35 473 GLY A N 1
ATOM 1432 C CA . GLY A 1 224 ? 23.260 9.218 -11.618 1.00 13.47 473 GLY A CA 1
ATOM 1433 C C . GLY A 1 224 ? 24.082 9.885 -12.735 1.00 16.29 473 GLY A C 1
ATOM 1434 O O . GLY A 1 224 ? 24.500 11.042 -12.629 1.00 18.75 473 GLY A O 1
ATOM 1435 N N . CYS A 1 225 ? 24.386 9.113 -13.763 1.00 14.80 474 CYS A N 1
ATOM 1436 C CA . CYS A 1 225 ? 25.042 9.588 -14.915 1.00 14.88 474 CYS A CA 1
ATOM 1437 C C . CYS A 1 225 ? 24.364 8.988 -16.121 1.00 13.98 474 CYS A C 1
ATOM 1438 O O . CYS A 1 225 ? 24.259 7.767 -16.246 1.00 13.94 474 CYS A O 1
ATOM 1441 N N . GLN A 1 226 ? 23.924 9.798 -17.055 1.00 12.68 475 GLN A N 1
ATOM 1442 C CA . GLN A 1 226 ? 23.332 9.279 -18.294 1.00 12.93 475 GLN A CA 1
ATOM 1443 C C . GLN A 1 226 ? 24.406 8.628 -19.177 1.00 12.61 475 GLN A C 1
ATOM 1444 O O . GLN A 1 226 ? 25.373 9.257 -19.566 1.00 13.30 475 GLN A O 1
ATOM 1450 N N . GLY A 1 227 ? 24.246 7.352 -19.500 1.00 12.15 476 GLY A N 1
ATOM 1451 C CA . GLY A 1 227 ? 25.289 6.604 -20.205 1.00 11.00 476 GLY A CA 1
ATOM 1452 C C . GLY A 1 227 ? 25.358 6.770 -21.711 1.00 11.37 476 GLY A C 1
ATOM 1453 O O . GLY A 1 227 ? 26.461 6.662 -22.297 1.00 11.16 476 GLY A O 1
ATOM 1454 N N . ALA A 1 228 ? 24.172 6.884 -22.339 1.00 10.66 477 ALA A N 1
ATOM 1455 C CA . ALA A 1 228 ? 23.947 6.986 -23.788 1.00 10.98 477 ALA A CA 1
ATOM 1456 C C . ALA A 1 228 ? 22.458 7.075 -23.997 1.00 10.48 477 ALA A C 1
ATOM 1457 O O . ALA A 1 228 ? 21.730 6.734 -23.105 1.00 10.12 477 ALA A O 1
ATOM 1459 N N . THR A 1 229 ? 22.041 7.539 -25.166 1.00 10.68 478 THR A N 1
ATOM 1460 C CA . THR A 1 229 ? 20.628 7.736 -25.452 1.00 11.20 478 THR A CA 1
ATOM 1461 C C . THR A 1 229 ? 20.330 7.374 -26.878 1.00 11.00 478 THR A C 1
ATOM 1462 O O . THR A 1 229 ? 21.154 7.538 -27.814 1.00 9.93 478 THR A O 1
ATOM 1466 N N . SER A 1 230 ? 19.080 6.950 -27.053 1.00 10.70 479 SER A N 1
ATOM 1467 C CA . SER A 1 230 ? 18.524 6.640 -28.355 1.00 10.68 479 SER A CA 1
ATOM 1468 C C . SER A 1 230 ? 17.124 7.291 -28.464 1.00 12.09 479 SER A C 1
ATOM 1469 O O . SER A 1 230 ? 16.242 6.957 -27.642 1.00 12.68 479 SER A O 1
ATOM 1472 N N . HIS A 1 231 ? 16.938 8.171 -29.477 1.00 12.40 480 HIS A N 1
ATOM 1473 C CA . HIS A 1 231 ? 15.775 9.074 -29.521 1.00 12.15 480 HIS A CA 1
ATOM 1474 C C . HIS A 1 231 ? 14.842 8.608 -30.672 1.00 12.14 480 HIS A C 1
ATOM 1475 O O . HIS A 1 231 ? 15.306 8.387 -31.759 1.00 11.04 480 HIS A O 1
ATOM 1482 N N . ASN A 1 232 ? 13.542 8.479 -30.404 1.00 12.04 481 ASN A N 1
ATOM 1483 C CA . ASN A 1 232 ? 12.533 8.413 -31.431 1.00 11.94 481 ASN A CA 1
ATOM 1484 C C . ASN A 1 232 ? 12.073 9.846 -31.743 1.00 12.49 481 ASN A C 1
ATOM 1485 O O . ASN A 1 232 ? 11.459 10.507 -30.889 1.00 14.09 481 ASN A O 1
ATOM 1490 N N . LEU A 1 233 ? 12.476 10.364 -32.908 1.00 12.96 482 LEU A N 1
ATOM 1491 C CA . LEU A 1 233 ? 12.220 11.705 -33.285 1.00 14.34 482 LEU A CA 1
ATOM 1492 C C . LEU A 1 233 ? 10.837 11.827 -33.982 1.00 14.19 482 LEU A C 1
ATOM 1493 O O . LEU A 1 233 ? 10.492 12.899 -34.332 1.00 17.55 482 LEU A O 1
ATOM 1498 N N . GLY A 1 234 ? 10.093 10.757 -34.112 1.00 17.19 483 GLY A N 1
ATOM 1499 C CA . GLY A 1 234 ? 8.871 10.707 -34.942 1.00 19.72 483 GLY A CA 1
ATOM 1500 C C . GLY A 1 234 ? 8.970 11.373 -36.296 1.00 17.96 483 GLY A C 1
ATOM 1501 O O . GLY A 1 234 ? 9.961 11.257 -37.019 1.00 14.56 483 GLY A O 1
ATOM 1502 N N . GLN A 1 235 ? 7.957 12.221 -36.591 1.00 18.71 484 GLN A N 1
ATOM 1503 C CA . GLN A 1 235 ? 7.939 12.960 -37.842 1.00 18.61 484 GLN A CA 1
ATOM 1504 C C . GLN A 1 235 ? 8.310 14.429 -37.657 1.00 22.91 484 GLN A C 1
ATOM 1505 O O . GLN A 1 235 ? 8.237 15.224 -38.604 1.00 22.42 484 GLN A O 1
ATOM 1511 N N . ASN A 1 236 ? 8.736 14.822 -36.469 1.00 22.63 485 ASN A N 1
ATOM 1512 C CA . ASN A 1 236 ? 9.075 16.237 -36.250 1.00 24.38 485 ASN A CA 1
ATOM 1513 C C . ASN A 1 236 ? 10.044 16.844 -37.195 1.00 24.61 485 ASN A C 1
ATOM 1514 O O . ASN A 1 236 ? 9.911 17.986 -37.644 1.00 22.15 485 ASN A O 1
ATOM 1519 N N . PHE A 1 237 ? 11.118 16.134 -37.479 1.00 22.77 486 PHE A N 1
ATOM 1520 C CA . PHE A 1 237 ? 12.138 16.697 -38.315 1.00 21.98 486 PHE A CA 1
ATOM 1521 C C . PHE A 1 237 ? 11.853 16.655 -39.778 1.00 21.97 486 PHE A C 1
ATOM 1522 O O . PHE A 1 237 ? 12.348 17.488 -40.520 1.00 21.19 486 PHE A O 1
ATOM 1530 N N . GLY A 1 238 ? 11.057 15.690 -40.189 1.00 23.60 487 GLY A N 1
ATOM 1531 C CA . GLY A 1 238 ? 10.671 15.602 -41.586 1.00 25.10 487 GLY A CA 1
ATOM 1532 C C . GLY A 1 238 ? 9.830 16.801 -41.940 1.00 23.61 487 GLY A C 1
ATOM 1533 O O . GLY A 1 238 ? 9.959 17.342 -42.995 1.00 25.51 487 GLY A O 1
ATOM 1534 N N . LYS A 1 239 ? 8.986 17.228 -41.017 1.00 25.15 488 LYS A N 1
ATOM 1535 C CA . LYS A 1 239 ? 8.215 18.425 -41.217 1.00 28.76 488 LYS A CA 1
ATOM 1536 C C . LYS A 1 239 ? 9.091 19.657 -41.305 1.00 31.43 488 LYS A C 1
ATOM 1537 O O . LYS A 1 239 ? 8.939 20.447 -42.209 1.00 35.80 488 LYS A O 1
ATOM 1543 N N . MET A 1 240 ? 10.049 19.804 -40.408 1.00 32.54 489 MET A N 1
ATOM 1544 C CA . MET A 1 240 ? 10.973 20.943 -40.492 1.00 34.79 489 MET A CA 1
ATOM 1545 C C . MET A 1 240 ? 11.745 21.027 -41.799 1.00 30.55 489 MET A C 1
ATOM 1546 O O . MET A 1 240 ? 11.946 22.123 -42.291 1.00 31.10 489 MET A O 1
ATOM 1551 N N . PHE A 1 241 ? 12.210 19.883 -42.332 1.00 23.92 490 PHE A N 1
ATOM 1552 C CA . PHE A 1 241 ? 13.202 19.825 -43.403 1.00 24.29 490 PHE A CA 1
ATOM 1553 C C . PHE A 1 241 ? 12.586 19.343 -44.703 1.00 25.62 490 PHE A C 1
ATOM 1554 O O . PHE A 1 241 ? 13.271 19.110 -45.666 1.00 24.18 490 PHE A O 1
ATOM 1562 N N . ASP A 1 242 ? 11.259 19.259 -44.720 1.00 27.98 491 ASP A N 1
ATOM 1563 C CA A ASP A 1 242 ? 10.506 18.838 -45.909 0.46 28.86 491 ASP A CA 1
ATOM 1564 C CA B ASP A 1 242 ? 10.564 18.901 -45.943 0.54 27.92 491 ASP A CA 1
ATOM 1565 C C . ASP A 1 242 ? 11.067 17.557 -46.519 1.00 26.94 491 ASP A C 1
ATOM 1566 O O . ASP A 1 242 ? 11.366 17.481 -47.724 1.00 24.98 491 ASP A O 1
ATOM 1575 N N . ILE A 1 243 ? 11.183 16.567 -45.642 1.00 21.14 492 ILE A N 1
ATOM 1576 C CA . ILE A 1 243 ? 11.477 15.183 -45.982 1.00 20.71 492 ILE A CA 1
ATOM 1577 C C . ILE A 1 243 ? 10.110 14.530 -46.162 1.00 20.50 492 ILE A C 1
ATOM 1578 O O . ILE A 1 243 ? 9.260 14.563 -45.268 1.00 18.85 492 ILE A O 1
ATOM 1583 N N . ARG A 1 244 ? 9.876 14.011 -47.368 1.00 21.70 493 ARG A N 1
ATOM 1584 C CA . ARG A 1 244 ? 8.569 13.528 -47.756 1.00 22.00 493 ARG A CA 1
ATOM 1585 C C . ARG A 1 244 ? 8.710 12.513 -48.864 1.00 20.54 493 ARG A C 1
ATOM 1586 O O . ARG A 1 244 ? 9.667 12.551 -49.585 1.00 17.32 493 ARG A O 1
ATOM 1594 N N . PHE A 1 245 ? 7.730 11.630 -48.987 1.00 17.82 494 PHE A N 1
ATOM 1595 C CA . PHE A 1 245 ? 7.628 10.779 -50.138 1.00 20.73 494 PHE A CA 1
ATOM 1596 C C . PHE A 1 245 ? 6.146 10.452 -50.395 1.00 20.18 494 PHE A C 1
ATOM 1597 O O . PHE A 1 245 ? 5.315 10.456 -49.488 1.00 18.66 494 PHE A O 1
ATOM 1605 N N . GLN A 1 246 ? 5.830 10.133 -51.643 1.00 21.18 495 GLN A N 1
ATOM 1606 C CA . GLN A 1 246 ? 4.450 9.719 -51.970 1.00 20.48 495 GLN A CA 1
ATOM 1607 C C . GLN A 1 246 ? 4.168 8.345 -51.429 1.00 20.07 495 GLN A C 1
ATOM 1608 O O . GLN A 1 246 ? 5.030 7.432 -51.484 1.00 20.92 495 GLN A O 1
ATOM 1614 N N . ASP A 1 247 ? 2.973 8.179 -50.887 1.00 18.96 496 ASP A N 1
ATOM 1615 C CA . ASP A 1 247 ? 2.564 6.920 -50.377 1.00 23.06 496 ASP A CA 1
ATOM 1616 C C . ASP A 1 247 ? 2.529 5.928 -51.553 1.00 21.89 496 ASP A C 1
ATOM 1617 O O . ASP A 1 247 ? 1.855 6.199 -52.524 1.00 22.29 496 ASP A O 1
ATOM 1622 N N . PRO A 1 248 ? 3.316 4.844 -51.507 1.00 26.08 497 PRO A N 1
ATOM 1623 C CA . PRO A 1 248 ? 3.360 3.903 -52.663 1.00 27.20 497 PRO A CA 1
ATOM 1624 C C . PRO A 1 248 ? 2.015 3.227 -52.975 1.00 30.27 497 PRO A C 1
ATOM 1625 O O . PRO A 1 248 ? 1.797 2.791 -54.107 1.00 34.39 497 PRO A O 1
ATOM 1629 N N . GLU A 1 249 ? 1.117 3.175 -51.987 1.00 30.50 498 GLU A N 1
ATOM 1630 C CA . GLU A 1 249 ? -0.185 2.578 -52.128 1.00 34.19 498 GLU A CA 1
ATOM 1631 C C . GLU A 1 249 ? -1.218 3.672 -52.412 1.00 33.32 498 GLU A C 1
ATOM 1632 O O . GLU A 1 249 ? -2.375 3.352 -52.620 1.00 35.82 498 GLU A O 1
ATOM 1635 N N . ASN A 1 250 ? -0.814 4.966 -52.467 1.00 30.85 499 ASN A N 1
ATOM 1636 C CA . ASN A 1 250 ? -1.767 6.048 -52.786 1.00 25.16 499 ASN A CA 1
ATOM 1637 C C . ASN A 1 250 ? -1.068 7.312 -53.233 1.00 24.99 499 ASN A C 1
ATOM 1638 O O . ASN A 1 250 ? -0.588 8.075 -52.395 1.00 24.37 499 ASN A O 1
ATOM 1643 N N . ASN A 1 251 ? -0.993 7.540 -54.538 1.00 26.62 500 ASN A N 1
ATOM 1644 C CA . ASN A 1 251 ? -0.145 8.622 -55.055 1.00 25.61 500 ASN A CA 1
ATOM 1645 C C . ASN A 1 251 ? -0.779 9.979 -54.926 1.00 23.82 500 ASN A C 1
ATOM 1646 O O . ASN A 1 251 ? -0.182 11.001 -55.319 1.00 22.15 500 ASN A O 1
ATOM 1651 N N . GLU A 1 252 ? -1.962 10.050 -54.314 1.00 19.36 501 GLU A N 1
ATOM 1652 C CA . GLU A 1 252 ? -2.498 11.363 -53.932 1.00 19.07 501 GLU A CA 1
ATOM 1653 C C . GLU A 1 252 ? -1.879 11.974 -52.666 1.00 18.65 501 GLU A C 1
ATOM 1654 O O . GLU A 1 252 ? -2.054 13.154 -52.402 1.00 20.17 501 GLU A O 1
ATOM 1660 N N . GLN A 1 253 ? -1.287 11.111 -51.858 1.00 19.98 502 GLN A N 1
ATOM 1661 C CA . GLN A 1 253 ? -0.921 11.404 -50.467 1.00 22.16 502 GLN A CA 1
ATOM 1662 C C . GLN A 1 253 ? 0.636 11.427 -50.322 1.00 20.15 502 GLN A C 1
ATOM 1663 O O . GLN A 1 253 ? 1.356 10.552 -50.855 1.00 21.12 502 GLN A O 1
ATOM 1669 N N . THR A 1 254 ? 1.095 12.389 -49.551 1.00 20.37 503 THR A N 1
ATOM 1670 C CA . THR A 1 254 ? 2.516 12.543 -49.188 1.00 21.54 503 THR A CA 1
ATOM 1671 C C . THR A 1 254 ? 2.677 12.119 -47.749 1.00 21.63 503 THR A C 1
ATOM 1672 O O . THR A 1 254 ? 1.825 12.416 -46.910 1.00 20.65 503 THR A O 1
ATOM 1676 N N . LEU A 1 255 ? 3.712 11.329 -47.481 1.00 21.73 504 LEU A N 1
ATOM 1677 C CA . LEU A 1 255 ? 3.985 10.808 -46.133 1.00 21.32 504 LEU A CA 1
ATOM 1678 C C . LEU A 1 255 ? 5.311 11.406 -45.669 1.00 18.82 504 LEU A C 1
ATOM 1679 O O . LEU A 1 255 ? 6.152 11.811 -46.502 1.00 19.27 504 LEU A O 1
ATOM 1684 N N . ILE A 1 256 ? 5.478 11.420 -44.343 1.00 20.65 505 ILE A N 1
ATOM 1685 C CA . ILE A 1 256 ? 6.736 11.857 -43.749 1.00 19.07 505 ILE A CA 1
ATOM 1686 C C . ILE A 1 256 ? 7.418 10.690 -43.057 1.00 16.66 505 ILE A C 1
ATOM 1687 O O . ILE A 1 256 ? 6.791 9.918 -42.333 1.00 16.31 505 ILE A O 1
ATOM 1692 N N . PRO A 1 257 ? 8.725 10.510 -43.321 1.00 17.32 506 PRO A N 1
ATOM 1693 C CA . PRO A 1 257 ? 9.381 9.376 -42.677 1.00 17.30 506 PRO A CA 1
ATOM 1694 C C . PRO A 1 257 ? 9.455 9.560 -41.169 1.00 16.28 506 PRO A C 1
ATOM 1695 O O . PRO A 1 257 ? 9.452 10.701 -40.705 1.00 16.26 506 PRO A O 1
ATOM 1699 N N . TRP A 1 258 ? 9.613 8.425 -40.472 1.00 16.01 507 TRP A N 1
ATOM 1700 C CA . TRP A 1 258 ? 9.853 8.347 -39.063 1.00 15.89 507 TRP A CA 1
ATOM 1701 C C . TRP A 1 258 ? 11.359 8.259 -38.810 1.00 14.48 507 TRP A C 1
ATOM 1702 O O . TRP A 1 258 ? 12.041 7.354 -39.312 1.00 14.01 507 TRP A O 1
ATOM 1713 N N . GLN A 1 259 ? 11.881 9.202 -38.040 1.00 13.78 508 GLN A N 1
ATOM 1714 C CA . GLN A 1 259 ? 13.295 9.316 -37.820 1.00 13.42 508 GLN A CA 1
ATOM 1715 C C . GLN A 1 259 ? 13.701 9.011 -36.363 1.00 13.08 508 GLN A C 1
ATOM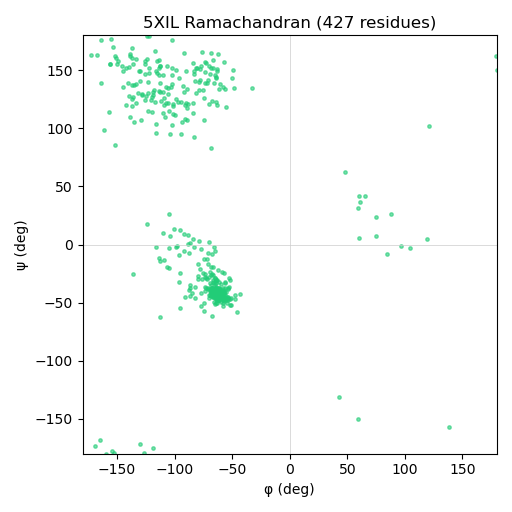 1716 O O . GLN A 1 259 ? 12.927 9.127 -35.408 1.00 12.67 508 GLN A O 1
ATOM 1722 N N . ASN A 1 260 ? 14.932 8.570 -36.237 1.00 13.14 509 ASN A N 1
ATOM 1723 C CA . ASN A 1 260 ? 15.566 8.416 -34.946 1.00 11.92 509 ASN A CA 1
ATOM 1724 C C . ASN A 1 260 ? 17.002 8.890 -35.020 1.00 11.37 509 ASN A C 1
ATOM 1725 O O . ASN A 1 260 ? 17.560 9.133 -36.101 1.00 10.52 509 ASN A O 1
ATOM 1730 N N . SER A 1 261 ? 17.569 9.108 -33.841 1.00 11.37 510 SER A N 1
ATOM 1731 C CA . SER A 1 261 ? 18.947 9.437 -33.713 1.00 11.12 510 SER A CA 1
ATOM 1732 C C . SER A 1 261 ? 19.461 8.887 -32.388 1.00 9.89 510 SER A C 1
ATOM 1733 O O . SER A 1 261 ? 18.710 8.640 -31.486 1.00 9.43 510 SER A O 1
ATOM 1736 N N . TRP A 1 262 ? 20.763 8.697 -32.320 1.00 10.14 511 TRP A N 1
ATOM 1737 C CA . TRP A 1 262 ? 21.323 7.963 -31.214 1.00 10.30 511 TRP A CA 1
ATOM 1738 C C . TRP A 1 262 ? 22.784 8.217 -31.153 1.00 10.25 511 TRP A C 1
ATOM 1739 O O . TRP A 1 262 ? 23.394 8.327 -32.195 1.00 12.09 511 TRP A O 1
ATOM 1750 N N . GLY A 1 263 ? 23.350 8.396 -29.954 1.00 9.78 512 GLY A N 1
ATOM 1751 C CA . GLY A 1 263 ? 24.749 8.614 -29.804 1.00 10.53 512 GLY A CA 1
ATOM 1752 C C . GLY A 1 263 ? 25.323 7.997 -28.515 1.00 10.24 512 GLY A C 1
ATOM 1753 O O . GLY A 1 263 ? 24.635 7.888 -27.513 1.00 9.81 512 GLY A O 1
ATOM 1754 N N . LEU A 1 264 ? 26.610 7.682 -28.574 1.00 11.44 513 LEU A N 1
ATOM 1755 C CA . LEU A 1 264 ? 27.392 7.183 -27.423 1.00 12.15 513 LEU A CA 1
ATOM 1756 C C . LEU A 1 264 ? 28.798 7.767 -27.577 1.00 12.74 513 LEU A C 1
ATOM 1757 O O . LEU A 1 264 ? 29.352 7.756 -28.701 1.00 12.71 513 LEU A O 1
ATOM 1762 N N . SER A 1 265 ? 29.370 8.279 -26.492 1.00 11.70 514 SER A N 1
ATOM 1763 C CA . SER A 1 265 ? 30.618 9.032 -26.539 1.00 11.22 514 SER A CA 1
ATOM 1764 C C . SER A 1 265 ? 31.683 8.465 -25.564 1.00 11.46 514 SER A C 1
ATOM 1765 O O . SER A 1 265 ? 31.401 7.544 -24.851 1.00 11.28 514 SER A O 1
ATOM 1768 N N . THR A 1 266 ? 32.843 9.112 -25.534 1.00 12.35 515 THR A N 1
ATOM 1769 C CA . THR A 1 266 ? 33.924 8.760 -24.625 1.00 12.94 515 THR A CA 1
ATOM 1770 C C . THR A 1 266 ? 33.575 9.000 -23.158 1.00 13.40 515 THR A C 1
ATOM 1771 O O . THR A 1 266 ? 34.370 8.655 -22.260 1.00 13.31 515 THR A O 1
ATOM 1775 N N . ARG A 1 267 ? 32.383 9.536 -22.888 1.00 13.26 516 ARG A N 1
ATOM 1776 C CA . ARG A 1 267 ? 31.868 9.469 -21.553 1.00 14.08 516 ARG A CA 1
ATOM 1777 C C . ARG A 1 267 ? 31.885 8.024 -20.978 1.00 13.49 516 ARG A C 1
ATOM 1778 O O . ARG A 1 267 ? 32.021 7.836 -19.748 1.00 11.71 516 ARG A O 1
ATOM 1786 N N . VAL A 1 268 ? 31.740 6.992 -21.867 1.00 11.30 517 VAL A N 1
ATOM 1787 C CA . VAL A 1 268 ? 31.769 5.655 -21.347 1.00 11.40 517 VAL A CA 1
ATOM 1788 C C . VAL A 1 268 ? 33.065 5.396 -20.578 1.00 11.78 517 VAL A C 1
ATOM 1789 O O . VAL A 1 268 ? 33.064 4.578 -19.619 1.00 11.62 517 VAL A O 1
ATOM 1793 N N . ILE A 1 269 ? 34.161 6.019 -20.977 1.00 12.23 518 ILE A N 1
ATOM 1794 C CA . ILE A 1 269 ? 35.432 5.758 -20.345 1.00 11.91 518 ILE A CA 1
ATOM 1795 C C . ILE A 1 269 ? 35.411 6.343 -18.907 1.00 12.96 518 ILE A C 1
ATOM 1796 O O . ILE A 1 269 ? 35.884 5.729 -17.970 1.00 10.98 518 ILE A O 1
ATOM 1801 N N . GLY A 1 270 ? 34.928 7.571 -18.776 1.00 12.29 519 GLY A N 1
ATOM 1802 C CA . GLY A 1 270 ? 34.821 8.192 -17.452 1.00 13.82 519 GLY A CA 1
ATOM 1803 C C . GLY A 1 270 ? 33.913 7.376 -16.511 1.00 11.79 519 GLY A C 1
ATOM 1804 O O . GLY A 1 270 ? 34.234 7.190 -15.341 1.00 13.02 519 GLY A O 1
ATOM 1805 N N . VAL A 1 271 ? 32.783 6.898 -16.998 1.00 11.34 520 VAL A N 1
ATOM 1806 C CA . VAL A 1 271 ? 31.883 6.071 -16.207 1.00 10.75 520 VAL A CA 1
ATOM 1807 C C . VAL A 1 271 ? 32.617 4.819 -15.700 1.00 10.94 520 VAL A C 1
ATOM 1808 O O . VAL A 1 271 ? 32.579 4.472 -14.533 1.00 11.12 520 VAL A O 1
ATOM 1812 N N . MET A 1 272 ? 33.299 4.189 -16.614 1.00 11.06 521 MET A N 1
ATOM 1813 C CA . MET A 1 272 ? 34.090 2.975 -16.323 1.00 10.51 521 MET A CA 1
ATOM 1814 C C . MET A 1 272 ? 35.098 3.189 -15.202 1.00 9.91 521 MET A C 1
ATOM 1815 O O . MET A 1 272 ? 35.155 2.389 -14.275 1.00 10.21 521 MET A O 1
ATOM 1820 N N . ILE A 1 273 ? 35.841 4.272 -15.273 1.00 9.73 522 ILE A N 1
ATOM 1821 C CA . ILE A 1 273 ? 36.791 4.661 -14.227 1.00 11.68 522 ILE A CA 1
ATOM 1822 C C . ILE A 1 273 ? 36.137 4.898 -12.900 1.00 11.11 522 ILE A C 1
ATOM 1823 O O . ILE A 1 273 ? 36.539 4.336 -11.874 1.00 11.40 522 ILE A O 1
ATOM 1828 N N . MET A 1 274 ? 35.038 5.631 -12.936 1.00 11.34 523 MET A N 1
ATOM 1829 C CA . MET A 1 274 ? 34.337 5.994 -11.721 1.00 11.36 523 MET A CA 1
ATOM 1830 C C . MET A 1 274 ? 33.685 4.788 -11.074 1.00 11.16 523 MET A C 1
ATOM 1831 O O . MET A 1 274 ? 33.552 4.718 -9.808 1.00 12.23 523 MET A O 1
ATOM 1836 N N . VAL A 1 275 ? 33.239 3.846 -11.894 1.00 10.15 524 VAL A N 1
ATOM 1837 C CA . VAL A 1 275 ? 32.552 2.665 -11.375 1.00 9.73 524 VAL A CA 1
ATOM 1838 C C . VAL A 1 275 ? 33.534 1.641 -10.771 1.00 11.18 524 VAL A C 1
ATOM 1839 O O . VAL A 1 275 ? 33.298 1.081 -9.688 1.00 11.07 524 VAL A O 1
ATOM 1843 N N . HIS A 1 276 ? 34.657 1.417 -11.426 1.00 10.80 525 HIS A N 1
ATOM 1844 C CA . HIS A 1 276 ? 35.535 0.305 -11.0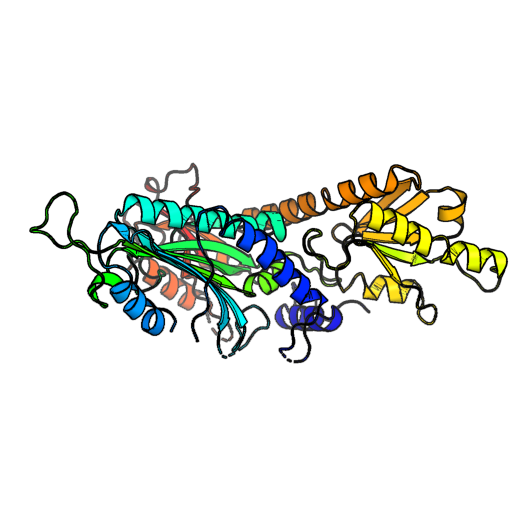26 1.00 12.04 525 HIS A CA 1
ATOM 1845 C C . HIS A 1 276 ? 36.788 0.661 -10.285 1.00 11.91 525 HIS A C 1
ATOM 1846 O O . HIS A 1 276 ? 37.406 -0.219 -9.639 1.00 13.99 525 HIS A O 1
ATOM 1853 N N . GLY A 1 277 ? 37.222 1.893 -10.392 1.00 14.36 526 GLY A N 1
ATOM 1854 C CA . GLY A 1 277 ? 38.450 2.333 -9.796 1.00 14.49 526 GLY A CA 1
ATOM 1855 C C . GLY A 1 277 ? 38.316 2.195 -8.300 1.00 15.72 526 GLY A C 1
ATOM 1856 O O . GLY A 1 277 ? 37.208 2.253 -7.748 1.00 15.61 526 GLY A O 1
ATOM 1857 N N . ASP A 1 278 ? 39.440 1.940 -7.616 1.00 17.07 527 ASP A N 1
ATOM 1858 C CA . ASP A 1 278 ? 39.397 1.799 -6.156 1.00 14.33 527 ASP A CA 1
ATOM 1859 C C . ASP A 1 278 ? 40.446 2.644 -5.505 1.00 15.90 527 ASP A C 1
ATOM 1860 O O . ASP A 1 278 ? 41.089 3.508 -6.158 1.00 15.78 527 ASP A O 1
ATOM 1865 N N . ASN A 1 279 ? 40.636 2.471 -4.178 1.00 17.02 528 ASN A N 1
ATOM 1866 C CA . ASN A 1 279 ? 41.622 3.343 -3.521 1.00 19.01 528 ASN A CA 1
ATOM 1867 C C . ASN A 1 279 ? 43.105 3.081 -3.841 1.00 20.45 528 ASN A C 1
ATOM 1868 O O . ASN A 1 279 ? 43.992 3.915 -3.546 1.00 19.25 528 ASN A O 1
ATOM 1873 N N . ARG A 1 280 ? 43.353 1.995 -4.573 1.00 19.60 529 ARG A N 1
ATOM 1874 C CA . ARG A 1 280 ? 44.701 1.696 -5.072 1.00 19.76 529 ARG A CA 1
ATOM 1875 C C . ARG A 1 280 ? 44.911 2.171 -6.517 1.00 19.67 529 ARG A C 1
ATOM 1876 O O . ARG A 1 280 ? 46.040 2.135 -7.017 1.00 19.84 529 ARG A O 1
ATOM 1884 N N . GLY A 1 281 ? 43.848 2.615 -7.209 1.00 16.12 530 GLY A N 1
ATOM 1885 C CA . GLY A 1 281 ? 43.992 3.134 -8.558 1.00 15.48 530 GLY A CA 1
ATOM 1886 C C . GLY A 1 281 ? 42.897 2.662 -9.483 1.00 15.29 530 GLY A C 1
ATOM 1887 O O . GLY A 1 281 ? 41.847 2.175 -9.048 1.00 13.38 530 GLY A O 1
ATOM 1888 N N . MET A 1 282 ? 43.210 2.690 -10.762 1.00 15.47 531 MET A N 1
ATOM 1889 C CA . MET A 1 282 ? 42.283 2.112 -11.765 1.00 14.12 531 MET A CA 1
ATOM 1890 C C . MET A 1 282 ? 42.187 0.566 -11.647 1.00 13.78 531 MET A C 1
ATOM 1891 O O . MET A 1 282 ? 43.084 -0.091 -11.124 1.00 12.61 531 MET A O 1
ATOM 1896 N N . VAL A 1 283 ? 41.063 0.011 -12.032 1.00 12.64 532 VAL A N 1
ATOM 1897 C CA . VAL A 1 283 ? 40.853 -1.393 -12.179 1.00 12.22 532 VAL A CA 1
ATOM 1898 C C . VAL A 1 283 ? 40.260 -1.532 -13.600 1.00 13.68 532 VAL A C 1
ATOM 1899 O O . VAL A 1 283 ? 39.100 -1.143 -13.815 1.00 13.57 532 VAL A O 1
ATOM 1903 N N . MET A 1 284 ? 41.025 -2.038 -14.560 1.00 11.84 533 MET A N 1
ATOM 1904 C CA A MET A 1 284 ? 40.574 -2.086 -15.956 0.39 11.63 533 MET A CA 1
ATOM 1905 C CA B MET A 1 284 ? 40.594 -2.061 -15.956 0.61 11.25 533 MET A CA 1
ATOM 1906 C C . MET A 1 284 ? 39.753 -3.310 -16.216 1.00 11.76 533 MET A C 1
ATOM 1907 O O . MET A 1 284 ? 40.232 -4.430 -16.002 1.00 12.49 533 MET A O 1
ATOM 1916 N N . PRO A 1 285 ? 38.528 -3.135 -16.724 1.00 11.40 534 PRO A N 1
ATOM 1917 C CA . PRO A 1 285 ? 37.817 -4.301 -17.188 1.00 12.04 534 PRO A CA 1
ATOM 1918 C C . PRO A 1 285 ? 38.676 -5.044 -18.254 1.00 13.14 534 PRO A C 1
ATOM 1919 O O . PRO A 1 285 ? 39.214 -4.432 -19.191 1.00 13.22 534 PRO A O 1
ATOM 1923 N N . PRO A 1 286 ? 38.779 -6.368 -18.139 1.00 12.14 535 PRO A N 1
ATOM 1924 C CA . PRO A 1 286 ? 39.752 -7.089 -18.973 1.00 12.01 535 PRO A CA 1
ATOM 1925 C C . PRO A 1 286 ? 39.508 -7.069 -20.468 1.00 11.35 535 PRO A C 1
ATOM 1926 O O . PRO A 1 286 ? 40.470 -7.086 -21.233 1.00 11.77 535 PRO A O 1
ATOM 1930 N N . ARG A 1 287 ? 38.250 -6.961 -20.896 1.00 10.95 536 ARG A N 1
ATOM 1931 C CA . ARG A 1 287 ? 37.966 -6.928 -22.289 1.00 10.89 536 ARG A CA 1
ATOM 1932 C C . ARG A 1 287 ? 38.386 -5.642 -22.940 1.00 10.99 536 ARG A C 1
ATOM 1933 O O . ARG A 1 287 ? 38.461 -5.574 -24.224 1.00 10.84 536 ARG A O 1
ATOM 1941 N N . VAL A 1 288 ? 38.720 -4.594 -22.160 1.00 10.14 537 VAL A N 1
ATOM 1942 C CA . VAL A 1 288 ? 39.199 -3.387 -22.820 1.00 10.54 537 VAL A CA 1
ATOM 1943 C C . VAL A 1 288 ? 40.559 -2.979 -22.301 1.00 10.76 537 VAL A C 1
ATOM 1944 O O . VAL A 1 288 ? 40.996 -1.866 -22.461 1.00 11.41 537 VAL A O 1
ATOM 1948 N N . ALA A 1 289 ? 41.241 -3.898 -21.653 1.00 10.83 538 ALA A N 1
ATOM 1949 C CA . ALA A 1 289 ? 42.566 -3.629 -21.119 1.00 11.19 538 ALA A CA 1
ATOM 1950 C C . ALA A 1 289 ? 43.632 -3.838 -22.219 1.00 12.77 538 ALA A C 1
ATOM 1951 O O . ALA A 1 289 ? 43.736 -4.938 -22.769 1.00 12.69 538 ALA A O 1
ATOM 1953 N N . SER A 1 290 ? 44.384 -2.775 -22.490 1.00 12.83 539 SER A N 1
ATOM 1954 C CA . SER A 1 290 ? 45.339 -2.801 -23.568 1.00 14.10 539 SER A CA 1
ATOM 1955 C C . SER A 1 290 ? 46.389 -3.885 -23.264 1.00 13.05 539 SER A C 1
ATOM 1956 O O . SER A 1 290 ? 46.839 -4.606 -24.171 1.00 12.84 539 SER A O 1
ATOM 1959 N N . THR A 1 291 ? 46.821 -3.912 -22.018 1.00 12.45 540 THR A N 1
ATOM 1960 C CA . THR A 1 291 ? 47.553 -5.040 -21.438 1.00 12.99 540 THR A CA 1
ATOM 1961 C C . THR A 1 291 ? 46.649 -5.729 -20.435 1.00 13.20 540 THR A C 1
ATOM 1962 O O . THR A 1 291 ? 46.181 -5.105 -19.516 1.00 13.99 540 THR A O 1
ATOM 1966 N N . GLN A 1 292 ? 46.465 -7.038 -20.600 1.00 11.13 541 GLN A N 1
ATOM 1967 C CA . GLN A 1 292 ? 45.590 -7.817 -19.720 1.00 11.16 541 GLN A CA 1
ATOM 1968 C C . GLN A 1 292 ? 46.417 -8.496 -18.605 1.00 11.92 541 GLN A C 1
ATOM 1969 O O . GLN A 1 292 ? 45.948 -8.681 -17.478 1.00 12.62 541 GLN A O 1
ATOM 1975 N N . VAL A 1 293 ? 47.642 -8.836 -18.951 1.00 12.50 542 VAL A N 1
ATOM 1976 C CA . VAL A 1 293 ? 48.554 -9.516 -18.004 1.00 13.15 542 VAL A CA 1
ATOM 1977 C C . VAL A 1 293 ? 49.912 -8.900 -18.081 1.00 11.71 542 VAL A C 1
ATOM 1978 O O . VAL A 1 293 ? 50.504 -8.788 -19.150 1.00 13.88 542 VAL A O 1
ATOM 1982 N N . ILE A 1 294 ? 50.449 -8.485 -16.946 1.00 11.44 543 ILE A N 1
ATOM 1983 C CA . ILE A 1 294 ? 51.788 -8.005 -16.891 1.00 12.87 543 ILE A CA 1
ATOM 1984 C C . ILE A 1 294 ? 52.651 -9.067 -16.178 1.00 12.77 543 ILE A C 1
ATOM 1985 O O . ILE A 1 294 ? 52.317 -9.520 -15.137 1.00 15.03 543 ILE A O 1
ATOM 1990 N N . ILE A 1 295 ? 53.800 -9.334 -16.736 1.00 14.64 544 ILE A N 1
ATOM 1991 C CA . ILE A 1 295 ? 54.769 -10.349 -16.179 1.00 13.67 544 ILE A CA 1
ATOM 1992 C C . ILE A 1 295 ? 55.997 -9.604 -15.588 1.00 14.70 544 ILE A C 1
ATOM 1993 O O . ILE A 1 295 ? 56.689 -8.886 -16.290 1.00 15.66 544 ILE A O 1
ATOM 1998 N N . ILE A 1 296 ? 56.249 -9.777 -14.293 1.00 15.70 545 ILE A N 1
ATOM 1999 C CA . ILE A 1 296 ? 57.311 -9.090 -13.642 1.00 17.52 545 ILE A CA 1
ATOM 2000 C C . ILE A 1 296 ? 58.204 -10.131 -12.952 1.00 21.70 545 ILE A C 1
ATOM 2001 O O . ILE A 1 296 ? 57.691 -10.900 -12.149 1.00 19.32 545 ILE A O 1
ATOM 2006 N N . PRO A 1 297 ? 59.522 -10.131 -13.270 1.00 22.89 546 PRO A N 1
ATOM 2007 C CA . PRO A 1 297 ? 60.439 -11.054 -12.619 1.00 24.62 546 PRO A CA 1
ATOM 2008 C C . PRO A 1 297 ? 60.664 -10.650 -11.143 1.00 23.95 546 PRO A C 1
ATOM 2009 O O . PRO A 1 297 ? 60.672 -9.445 -10.764 1.00 23.10 546 PRO A O 1
ATOM 2013 N N . VAL A 1 298 ? 60.761 -11.643 -10.284 1.00 25.20 547 VAL A N 1
ATOM 2014 C CA . VAL A 1 298 ? 61.001 -11.414 -8.864 1.00 24.73 547 VAL A CA 1
ATOM 2015 C C . VAL A 1 298 ? 62.046 -12.435 -8.334 1.00 29.62 547 VAL A C 1
ATOM 2016 O O . VAL A 1 298 ? 62.410 -13.379 -9.026 1.00 23.40 547 VAL A O 1
ATOM 2020 N N . GLY A 1 299 ? 62.519 -12.194 -7.113 1.00 32.43 548 GLY A N 1
ATOM 2021 C CA . GLY A 1 299 ? 63.443 -13.091 -6.399 1.00 34.05 548 GLY A CA 1
ATOM 2022 C C . GLY A 1 299 ? 64.853 -13.035 -6.922 1.00 37.39 548 GLY A C 1
ATOM 2023 O O . GLY A 1 299 ? 65.585 -13.990 -6.752 1.00 35.40 548 GLY A O 1
ATOM 2024 N N . ILE A 1 300 ? 65.233 -11.935 -7.569 1.00 38.98 549 ILE A N 1
ATOM 2025 C CA . ILE A 1 300 ? 66.600 -11.785 -8.072 1.00 45.52 549 ILE A CA 1
ATOM 2026 C C . ILE A 1 300 ? 67.439 -10.977 -7.086 1.00 50.42 549 ILE A C 1
ATOM 2027 O O . ILE A 1 300 ? 67.090 -9.844 -6.790 1.00 52.98 549 ILE A O 1
ATOM 2032 N N . THR A 1 301 ? 68.545 -11.562 -6.611 1.00 53.02 550 THR A N 1
ATOM 2033 C CA . THR A 1 301 ? 69.345 -11.024 -5.481 1.00 53.14 550 THR A CA 1
ATOM 2034 C C . THR A 1 301 ? 70.832 -10.788 -5.834 1.00 52.81 550 THR A C 1
ATOM 2035 O O . THR A 1 301 ? 71.251 -11.100 -6.949 1.00 50.38 550 THR A O 1
ATOM 2039 N N . LYS A 1 302 ? 71.624 -10.293 -4.860 1.00 55.74 551 LYS A N 1
ATOM 2040 C CA . LYS A 1 302 ? 73.115 -10.178 -4.969 1.00 54.56 551 LYS A CA 1
ATOM 2041 C C . LYS A 1 302 ? 73.744 -11.434 -5.583 1.00 53.19 551 LYS A C 1
ATOM 2042 O O . LYS A 1 302 ? 74.608 -11.353 -6.455 1.00 51.04 551 LYS A O 1
ATOM 2044 N N . ASP A 1 303 ? 73.249 -12.588 -5.128 1.00 50.87 552 ASP A N 1
ATOM 2045 C CA . ASP A 1 303 ? 73.840 -13.890 -5.373 1.00 50.13 552 ASP A CA 1
ATOM 2046 C C . ASP A 1 303 ? 73.161 -14.700 -6.471 1.00 51.52 552 ASP A C 1
ATOM 2047 O O . ASP A 1 303 ? 73.398 -15.926 -6.597 1.00 48.15 552 ASP A O 1
ATOM 2052 N N . THR A 1 304 ? 72.310 -14.051 -7.269 1.00 44.88 553 THR A N 1
ATOM 2053 C CA . THR A 1 304 ? 71.752 -14.744 -8.403 1.00 40.98 553 THR A CA 1
ATOM 2054 C C . THR A 1 304 ? 72.837 -14.855 -9.439 1.00 39.91 553 THR A C 1
ATOM 2055 O O . THR A 1 304 ? 73.422 -13.883 -9.874 1.00 39.17 553 THR A O 1
ATOM 2059 N N . THR A 1 305 ? 73.095 -16.050 -9.897 1.00 48.66 554 THR A N 1
ATOM 2060 C CA . THR A 1 305 ? 74.108 -16.194 -10.917 1.00 49.21 554 THR A CA 1
ATOM 2061 C C . THR A 1 305 ? 73.614 -15.667 -12.245 1.00 51.55 554 THR A C 1
ATOM 2062 O O . THR A 1 305 ? 72.436 -15.613 -12.505 1.00 49.16 554 THR A O 1
ATOM 2066 N N . GLU A 1 306 ? 74.539 -15.300 -13.103 1.00 50.94 555 GLU A N 1
ATOM 2067 C CA . GLU A 1 306 ? 74.169 -14.817 -14.403 1.00 52.74 555 GLU A CA 1
ATOM 2068 C C . GLU A 1 306 ? 73.470 -15.886 -15.231 1.00 48.68 555 GLU A C 1
ATOM 2069 O O . GLU A 1 306 ? 72.608 -15.575 -16.067 1.00 40.25 555 GLU A O 1
ATOM 2071 N N . GLU A 1 307 ? 73.820 -17.144 -15.005 1.00 46.91 556 GLU A N 1
ATOM 2072 C CA . GLU A 1 307 ? 73.118 -18.233 -15.701 1.00 53.55 556 GLU A CA 1
ATOM 2073 C C . GLU A 1 307 ? 71.637 -18.185 -15.281 1.00 47.93 556 GLU A C 1
ATOM 2074 O O . GLU A 1 307 ? 70.724 -18.204 -16.112 1.00 41.64 556 GLU A O 1
ATOM 2076 N N . ALA A 1 308 ? 71.421 -18.075 -13.982 1.00 41.33 557 ALA A N 1
ATOM 2077 C CA . ALA A 1 308 ? 70.069 -18.079 -13.443 1.00 43.63 557 ALA A CA 1
ATOM 2078 C C . ALA A 1 308 ? 69.291 -16.762 -13.741 1.00 38.46 557 ALA A C 1
ATOM 2079 O O . ALA A 1 308 ? 68.063 -16.768 -13.857 1.00 39.28 557 ALA A O 1
ATOM 2081 N N . ARG A 1 309 ? 69.982 -15.647 -13.873 1.00 39.82 558 ARG A N 1
ATOM 2082 C CA . ARG A 1 309 ? 69.272 -14.383 -14.130 1.00 43.35 558 ARG A CA 1
ATOM 2083 C C . ARG A 1 309 ? 68.788 -14.413 -15.574 1.00 42.76 558 ARG A C 1
ATOM 2084 O O . ARG A 1 309 ? 67.666 -14.038 -15.880 1.00 43.41 558 ARG A O 1
ATOM 2092 N N . GLN A 1 310 ? 69.635 -14.923 -16.449 1.00 44.62 559 GLN A N 1
ATOM 2093 C CA . GLN A 1 310 ? 69.309 -15.048 -17.863 1.00 47.05 559 GLN A CA 1
ATOM 2094 C C . GLN A 1 310 ? 68.165 -15.973 -18.089 1.00 38.26 559 GLN A C 1
ATOM 2095 O O . GLN A 1 310 ? 67.314 -15.712 -18.910 1.00 40.02 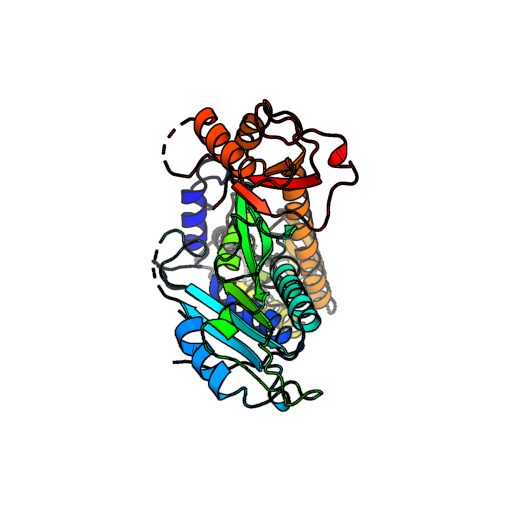559 GLN A O 1
ATOM 2097 N N . GLU A 1 311 ? 68.172 -17.079 -17.401 1.00 31.78 560 GLU A N 1
ATOM 2098 C CA . GLU A 1 311 ? 67.122 -18.044 -17.557 1.00 32.23 560 GLU A CA 1
ATOM 2099 C C . GLU A 1 311 ? 65.766 -17.397 -17.153 1.00 27.38 560 GLU A C 1
ATOM 2100 O O . GLU A 1 311 ? 64.749 -17.676 -17.745 1.00 28.55 560 GLU A O 1
ATOM 2106 N N . LEU A 1 312 ? 65.786 -16.615 -16.089 1.00 28.42 561 LEU A N 1
ATOM 2107 C CA . LEU A 1 312 ? 64.573 -16.074 -15.504 1.00 31.39 561 LEU A CA 1
ATOM 2108 C C . LEU A 1 312 ? 63.993 -15.048 -16.462 1.00 31.07 561 LEU A C 1
ATOM 2109 O O . LEU A 1 312 ? 62.800 -15.030 -16.757 1.00 30.20 561 LEU A O 1
ATOM 2114 N N . LEU A 1 313 ? 64.852 -14.220 -17.005 1.00 34.11 562 LEU A N 1
ATOM 2115 C CA . LEU A 1 313 ? 64.370 -13.197 -17.927 1.00 35.35 562 LEU A CA 1
ATOM 2116 C C . LEU A 1 313 ? 63.850 -13.822 -19.193 1.00 31.02 562 LEU A C 1
ATOM 2117 O O . LEU A 1 313 ? 62.847 -13.412 -19.737 1.00 32.95 562 LEU A O 1
ATOM 2122 N N . ALA A 1 314 ? 64.553 -14.825 -19.667 1.00 29.83 563 ALA A N 1
ATOM 2123 C CA . ALA A 1 314 ? 64.155 -15.572 -20.835 1.00 28.30 563 ALA A CA 1
ATOM 2124 C C . ALA A 1 314 ? 62.806 -16.272 -20.652 1.00 27.30 563 ALA A C 1
ATOM 2125 O O . ALA A 1 314 ? 62.018 -16.377 -21.588 1.00 24.05 563 ALA A O 1
ATOM 2127 N N . SER A 1 315 ? 62.595 -16.820 -19.469 1.00 24.33 564 SER A N 1
ATOM 2128 C CA A SER A 1 315 ? 61.334 -17.446 -19.128 0.49 24.26 564 SER A CA 1
ATOM 2129 C CA B SER A 1 315 ? 61.336 -17.462 -19.171 0.51 23.67 564 SER A CA 1
ATOM 2130 C C . SER A 1 315 ? 60.174 -16.411 -19.166 1.00 22.24 564 SER A C 1
ATOM 2131 O O . SER A 1 315 ? 59.061 -16.743 -19.552 1.00 21.52 564 SER A O 1
ATOM 2136 N N . CYS A 1 316 ? 60.446 -15.166 -18.762 1.00 21.13 565 CYS A N 1
ATOM 2137 C CA . CYS A 1 316 ? 59.428 -14.114 -18.824 1.00 22.29 565 CYS A CA 1
ATOM 2138 C C . CYS A 1 316 ? 59.003 -13.837 -20.261 1.00 24.26 565 CYS A C 1
ATOM 2139 O O . CYS A 1 316 ? 57.836 -13.797 -20.594 1.00 21.05 565 CYS A O 1
ATOM 2142 N N . TRP A 1 317 ? 59.984 -13.722 -21.130 1.00 24.19 566 TRP A N 1
ATOM 2143 C CA . TRP A 1 317 ? 59.754 -13.527 -22.535 1.00 23.29 566 TRP A CA 1
ATOM 2144 C C . TRP A 1 317 ? 59.020 -14.711 -23.113 1.00 20.66 566 TRP A C 1
ATOM 2145 O O . TRP A 1 317 ? 58.159 -14.576 -23.885 1.00 19.14 566 TRP A O 1
ATOM 2152 N N . ARG A 1 318 ? 59.412 -15.894 -22.722 1.00 19.84 567 ARG A N 1
ATOM 2153 C CA . ARG A 1 318 ? 58.750 -17.046 -23.247 1.00 20.90 567 ARG A CA 1
ATOM 2154 C C . ARG A 1 318 ? 57.283 -17.097 -22.851 1.00 18.71 567 ARG A C 1
ATOM 2155 O O . ARG A 1 318 ? 56.420 -17.522 -23.622 1.00 18.94 567 ARG A O 1
ATOM 2163 N N . LEU A 1 319 ? 57.035 -16.799 -21.609 1.00 18.56 568 LEU A N 1
ATOM 2164 C CA . LEU A 1 319 ? 55.672 -16.768 -21.109 1.00 17.83 568 LEU A CA 1
ATOM 2165 C C . LEU A 1 319 ? 54.828 -15.741 -21.872 1.00 17.07 568 LEU A C 1
ATOM 2166 O O . LEU A 1 319 ? 53.718 -16.011 -22.304 1.00 17.26 568 LEU A O 1
ATOM 2171 N N . GLU A 1 320 ? 55.384 -14.583 -22.047 1.00 18.79 569 GLU A N 1
ATOM 2172 C CA . GLU A 1 320 ? 54.748 -13.531 -22.817 1.00 20.22 569 GLU A CA 1
ATOM 2173 C C . GLU A 1 320 ? 54.341 -14.055 -24.174 1.00 21.77 569 GLU A C 1
ATOM 2174 O O . GLU A 1 320 ? 53.206 -13.853 -24.650 1.00 18.30 569 GLU A O 1
ATOM 2180 N N . SER A 1 321 ? 55.283 -14.751 -24.803 1.00 21.56 570 SER A N 1
ATOM 2181 C CA . SER A 1 321 ? 55.066 -15.246 -26.144 1.00 19.48 570 SER A CA 1
ATOM 2182 C C . SER A 1 321 ? 53.968 -16.279 -26.179 1.00 17.56 570 SER A C 1
ATOM 2183 O O . SER A 1 321 ? 53.152 -16.276 -27.088 1.00 15.81 570 SER A O 1
ATOM 2186 N N . GLU A 1 322 ? 53.953 -17.183 -25.208 1.00 17.65 571 GLU A N 1
ATOM 2187 C CA . GLU A 1 322 ? 52.988 -18.260 -25.152 1.00 17.19 571 GLU A CA 1
ATOM 2188 C C . GLU A 1 322 ? 51.588 -17.673 -24.899 1.00 16.04 571 GLU A C 1
ATOM 2189 O O . GLU A 1 322 ? 50.575 -18.076 -25.497 1.00 15.82 571 GLU A O 1
ATOM 2195 N N . LEU A 1 323 ? 51.533 -16.706 -23.987 1.00 15.45 572 LEU A N 1
ATOM 2196 C CA . LEU A 1 323 ? 50.174 -16.121 -23.735 1.00 15.34 572 LEU A CA 1
ATOM 2197 C C . LEU A 1 323 ? 49.610 -15.401 -24.967 1.00 16.17 572 LEU A C 1
ATOM 2198 O O . LEU A 1 323 ? 48.418 -15.550 -25.328 1.00 17.06 572 LEU A O 1
ATOM 2203 N N . CYS A 1 324 ? 50.458 -14.665 -25.645 1.00 16.35 573 CYS A N 1
ATOM 2204 C CA . CYS A 1 324 ? 50.000 -13.839 -26.786 1.00 18.85 573 CYS A CA 1
ATOM 2205 C C . CYS A 1 324 ? 49.573 -14.736 -27.948 1.00 20.49 573 CYS A C 1
ATOM 2206 O O . CYS A 1 324 ? 48.548 -14.514 -28.615 1.00 17.62 573 CYS A O 1
ATOM 2209 N N . GLU A 1 325 ? 50.275 -15.856 -28.109 1.00 23.44 574 GLU A N 1
ATOM 2210 C CA . GLU A 1 325 ? 49.922 -16.848 -29.100 1.00 25.04 574 GLU A CA 1
ATOM 2211 C C . GLU A 1 325 ? 48.574 -17.456 -28.804 1.00 22.32 574 GLU A C 1
ATOM 2212 O O . GLU A 1 325 ? 47.861 -17.795 -29.718 1.00 22.11 574 GLU A O 1
ATOM 2218 N N . GLY A 1 326 ? 48.202 -17.530 -27.529 1.00 20.18 575 GLY A N 1
ATOM 2219 C CA . GLY A 1 326 ? 46.899 -17.997 -27.105 1.00 17.55 575 GLY A CA 1
ATOM 2220 C C . GLY A 1 326 ? 45.848 -16.898 -27.025 1.00 18.56 575 GLY A C 1
ATOM 2221 O O . GLY A 1 326 ? 44.776 -17.118 -26.520 1.00 19.36 575 GLY A O 1
ATOM 2222 N N . GLY A 1 327 ? 46.154 -15.688 -27.497 1.00 18.74 576 GLY A N 1
ATOM 2223 C CA . GLY A 1 327 ? 45.138 -14.638 -27.579 1.00 18.60 576 GLY A CA 1
ATOM 2224 C C . GLY A 1 327 ? 45.124 -13.673 -26.402 1.00 19.37 576 GLY A C 1
ATOM 2225 O O . GLY A 1 327 ? 44.316 -12.769 -26.398 1.00 21.21 576 GLY A O 1
ATOM 2226 N N . VAL A 1 328 ? 45.989 -13.860 -25.399 1.00 16.99 577 VAL A N 1
ATOM 2227 C CA . VAL A 1 328 ? 45.970 -13.025 -24.192 1.00 17.06 577 VAL A CA 1
ATOM 2228 C C . VAL A 1 328 ? 46.935 -11.888 -24.415 1.00 16.96 577 VAL A C 1
ATOM 2229 O O . VAL A 1 328 ? 48.021 -12.121 -24.964 1.00 17.99 577 VAL A O 1
ATOM 2233 N N . ARG A 1 329 ? 46.543 -10.672 -24.051 1.00 13.86 578 ARG A N 1
ATOM 2234 C CA . ARG A 1 329 ? 47.409 -9.514 -24.223 1.00 13.31 578 ARG A CA 1
ATOM 2235 C C . ARG A 1 329 ? 48.371 -9.446 -23.049 1.00 14.21 578 ARG A C 1
ATOM 2236 O O . ARG A 1 329 ? 48.054 -8.865 -22.011 1.00 13.26 578 ARG A O 1
ATOM 2244 N N . ALA A 1 330 ? 49.547 -10.042 -23.212 1.00 15.26 579 ALA A N 1
ATOM 2245 C CA . ALA A 1 330 ? 50.523 -10.058 -22.131 1.00 14.53 579 ALA A CA 1
ATOM 2246 C C . ALA A 1 330 ? 51.718 -9.240 -22.488 1.00 15.36 579 ALA A C 1
ATOM 2247 O O . ALA A 1 330 ? 52.062 -9.131 -23.661 1.00 15.74 579 ALA A O 1
ATOM 2249 N N . ARG A 1 331 ? 52.394 -8.740 -21.484 1.00 16.05 580 ARG A N 1
ATOM 2250 C CA . ARG A 1 331 ? 53.680 -8.147 -21.669 1.00 19.80 580 ARG A CA 1
ATOM 2251 C C . ARG A 1 331 ? 54.526 -8.254 -20.441 1.00 19.02 580 ARG A C 1
ATOM 2252 O O . ARG A 1 331 ? 54.005 -8.500 -19.367 1.00 16.66 580 ARG A O 1
ATOM 2260 N N . CYS A 1 332 ? 55.851 -8.065 -20.604 1.00 19.56 581 CYS A N 1
ATOM 2261 C CA . CYS A 1 332 ? 56.761 -7.974 -19.487 1.00 21.42 581 CYS A CA 1
ATOM 2262 C C . CYS A 1 332 ? 57.183 -6.584 -19.040 1.00 22.66 581 CYS A C 1
ATOM 2263 O O . CYS A 1 332 ? 57.230 -5.679 -19.809 1.00 24.98 581 CYS A O 1
ATOM 2266 N N . ASP A 1 333 ? 57.474 -6.426 -17.771 1.00 21.87 582 ASP A N 1
ATOM 2267 C CA . ASP A 1 333 ? 58.101 -5.219 -17.282 1.00 22.62 582 ASP A CA 1
ATOM 2268 C C . ASP A 1 333 ? 59.485 -5.640 -16.736 1.00 23.96 582 ASP A C 1
ATOM 2269 O O . ASP A 1 333 ? 59.589 -6.126 -15.601 1.00 22.89 582 ASP A O 1
ATOM 2274 N N . LEU A 1 334 ? 60.505 -5.496 -17.563 1.00 28.45 583 LEU A N 1
ATOM 2275 C CA . LEU A 1 334 ? 61.893 -5.870 -17.182 1.00 30.33 583 LEU A CA 1
ATOM 2276 C C . LEU A 1 334 ? 62.770 -4.646 -16.889 1.00 33.33 583 LEU A C 1
ATOM 2277 O O . LEU A 1 334 ? 64.007 -4.721 -16.964 1.00 29.10 583 LEU A O 1
ATOM 2282 N N . ARG A 1 335 ? 62.157 -3.542 -16.486 1.00 27.82 584 ARG A N 1
ATOM 2283 C CA . ARG A 1 335 ? 62.917 -2.385 -15.977 1.00 30.33 584 ARG A CA 1
ATOM 2284 C C . ARG A 1 335 ? 63.582 -2.653 -14.634 1.00 31.21 584 ARG A C 1
ATOM 2285 O O . ARG A 1 335 ? 63.039 -2.323 -13.586 1.00 27.64 584 ARG A O 1
ATOM 2293 N N . ASP A 1 336 ? 64.765 -3.280 -14.612 1.00 35.31 585 ASP A N 1
ATOM 2294 C CA . ASP A 1 336 ? 65.326 -3.675 -13.285 1.00 40.28 585 ASP A CA 1
ATOM 2295 C C . ASP A 1 336 ? 65.954 -2.529 -12.481 1.00 39.24 585 ASP A C 1
ATOM 2296 O O . ASP A 1 336 ? 66.338 -2.681 -11.332 1.00 44.51 585 ASP A O 1
ATOM 2301 N N . ASN A 1 337 ? 66.005 -1.349 -13.048 1.00 37.41 586 ASN A N 1
ATOM 2302 C CA . ASN A 1 337 ? 66.376 -0.219 -12.230 1.00 40.17 586 ASN A CA 1
ATOM 2303 C C . ASN A 1 337 ? 65.322 0.106 -11.160 1.00 42.36 586 ASN A C 1
ATOM 2304 O O . ASN A 1 337 ? 65.614 0.832 -10.220 1.00 47.95 586 ASN A O 1
ATOM 2309 N N . TYR A 1 338 ? 64.090 -0.367 -11.338 1.00 37.61 587 TYR A N 1
ATOM 2310 C CA . TYR A 1 338 ? 63.074 -0.219 -10.316 1.00 37.91 587 TYR A CA 1
ATOM 2311 C C . TYR A 1 338 ? 62.950 -1.550 -9.615 1.00 35.16 587 TYR A C 1
ATOM 2312 O O . TYR A 1 338 ? 63.090 -2.625 -10.259 1.00 34.94 587 TYR A O 1
ATOM 2321 N N . SER A 1 339 ? 62.670 -1.486 -8.313 1.00 33.87 588 SER A N 1
ATOM 2322 C CA . SER A 1 339 ? 62.327 -2.697 -7.542 1.00 36.22 588 SER A CA 1
ATOM 2323 C C . SER A 1 339 ? 61.103 -3.388 -8.208 1.00 39.20 588 SER A C 1
ATOM 2324 O O . SER A 1 339 ? 60.344 -2.735 -8.995 1.00 34.89 588 SER A O 1
ATOM 2327 N N . PRO A 1 340 ? 60.940 -4.707 -7.969 1.00 36.74 589 PRO A N 1
ATOM 2328 C CA . PRO A 1 340 ? 59.660 -5.303 -8.372 1.00 36.23 589 PRO A CA 1
ATOM 2329 C C . PRO A 1 340 ? 58.496 -4.617 -7.696 1.00 37.31 589 PRO A C 1
ATOM 2330 O O . PRO A 1 340 ? 57.493 -4.456 -8.323 1.00 31.24 589 PRO A O 1
ATOM 2334 N N . GLY A 1 341 ? 58.627 -4.218 -6.433 1.00 36.34 590 GLY A N 1
ATOM 2335 C CA . GLY A 1 341 ? 57.551 -3.516 -5.754 1.00 36.32 590 GLY A CA 1
ATOM 2336 C C . GLY A 1 341 ? 57.095 -2.245 -6.462 1.00 33.62 590 GLY A C 1
ATOM 2337 O O . GLY A 1 341 ? 55.902 -1.976 -6.573 1.00 28.40 590 GLY A O 1
ATOM 2338 N N . TRP A 1 342 ? 58.040 -1.432 -6.894 1.00 32.71 591 TRP A N 1
ATOM 2339 C CA . TRP A 1 342 ? 57.726 -0.240 -7.645 1.00 29.13 591 TRP A CA 1
ATOM 2340 C C . TRP A 1 342 ? 56.957 -0.595 -8.928 1.00 26.93 591 TRP A C 1
ATOM 2341 O O . TRP A 1 342 ? 55.974 0.087 -9.316 1.00 25.71 591 TRP A O 1
ATOM 2352 N N . ARG A 1 343 ? 57.456 -1.602 -9.635 1.00 24.13 592 ARG A N 1
ATOM 2353 C CA . ARG A 1 343 ? 56.764 -2.066 -10.845 1.00 24.92 592 ARG A CA 1
ATOM 2354 C C . ARG A 1 343 ? 55.360 -2.595 -10.471 1.00 20.88 592 ARG A C 1
ATOM 2355 O O . ARG A 1 343 ? 54.401 -2.321 -11.194 1.00 23.05 592 ARG A O 1
ATOM 2363 N N . PHE A 1 344 ? 55.204 -3.323 -9.350 1.00 19.89 593 PHE A N 1
ATOM 2364 C CA . PHE A 1 344 ? 53.919 -3.844 -9.004 1.00 18.57 593 PHE A CA 1
ATOM 2365 C C . PHE A 1 344 ? 52.970 -2.629 -8.860 1.00 20.36 593 PHE A C 1
ATOM 2366 O O . PHE A 1 344 ? 51.784 -2.667 -9.252 1.00 20.17 593 PHE A O 1
ATOM 2374 N N . ASN A 1 345 ? 53.462 -1.589 -8.202 1.00 20.28 594 ASN A N 1
ATOM 2375 C CA . ASN A 1 345 ? 52.610 -0.409 -7.918 1.00 21.60 594 ASN A CA 1
ATOM 2376 C C . ASN A 1 345 ? 52.139 0.302 -9.203 1.00 18.87 594 ASN A C 1
ATOM 2377 O O . ASN A 1 345 ? 50.932 0.660 -9.335 1.00 18.54 594 ASN A O 1
ATOM 2382 N N . HIS A 1 346 ? 53.083 0.522 -10.112 1.00 19.53 595 HIS A N 1
ATOM 2383 C CA . HIS A 1 346 ? 52.856 1.150 -11.369 1.00 18.84 595 HIS A CA 1
ATOM 2384 C C . HIS A 1 346 ? 51.712 0.486 -12.139 1.00 17.58 595 HIS A C 1
ATOM 2385 O O . HIS A 1 346 ? 50.808 1.135 -12.633 1.00 14.60 595 HIS A O 1
ATOM 2392 N N . TRP A 1 347 ? 51.784 -0.832 -12.294 1.00 15.26 596 TRP A N 1
ATOM 2393 C CA . TRP A 1 347 ? 50.719 -1.601 -12.979 1.00 15.55 596 TRP A CA 1
ATOM 2394 C C . TRP A 1 347 ? 49.445 -1.752 -12.158 1.00 15.89 596 TRP A C 1
ATOM 2395 O O . TRP A 1 347 ? 48.357 -1.893 -12.738 1.00 15.56 596 TRP A O 1
ATOM 2406 N N . GLU A 1 348 ? 49.562 -1.742 -10.833 1.00 16.99 597 GLU A N 1
ATOM 2407 C CA A GLU A 1 348 ? 48.376 -1.729 -9.993 0.42 17.42 597 GLU A CA 1
ATOM 2408 C CA B GLU A 1 348 ? 48.400 -1.692 -9.957 0.58 17.35 597 GLU A CA 1
ATOM 2409 C C . GLU A 1 348 ? 47.608 -0.436 -10.203 1.00 16.82 597 GLU A C 1
ATOM 2410 O O . GLU A 1 348 ? 46.379 -0.469 -10.330 1.00 16.53 597 GLU A O 1
ATOM 2421 N N . VAL A 1 349 ? 48.321 0.678 -10.248 1.00 15.74 598 VAL A N 1
ATOM 2422 C CA . VAL A 1 349 ? 47.649 1.933 -10.444 1.00 16.85 598 VAL A CA 1
ATOM 2423 C C . VAL A 1 349 ? 46.950 2.029 -11.818 1.00 16.36 598 VAL A C 1
ATOM 2424 O O . VAL A 1 349 ? 45.886 2.660 -11.977 1.00 15.43 598 VAL A O 1
ATOM 2428 N N . LYS A 1 350 ? 47.561 1.390 -12.830 1.00 16.89 599 LYS A N 1
ATOM 2429 C CA . LYS A 1 350 ? 46.993 1.346 -14.177 1.00 15.17 599 LYS A CA 1
ATOM 2430 C C . LYS A 1 350 ? 45.838 0.434 -14.229 1.00 13.79 599 LYS A C 1
ATOM 2431 O O . LYS A 1 350 ? 44.976 0.584 -15.086 1.00 13.55 599 LYS A O 1
ATOM 2437 N N . GLY A 1 351 ? 45.786 -0.542 -13.326 1.00 12.54 600 GLY A N 1
ATOM 2438 C CA . GLY A 1 351 ? 44.673 -1.444 -13.292 1.00 12.67 600 GLY A CA 1
ATOM 2439 C C . GLY A 1 351 ? 44.781 -2.658 -14.175 1.00 11.89 600 GLY A C 1
ATOM 2440 O O . GLY A 1 351 ? 43.748 -3.242 -14.513 1.00 12.06 600 GLY A O 1
ATOM 2441 N N . VAL A 1 352 ? 46.001 -3.108 -14.479 1.00 11.98 601 VAL A N 1
ATOM 2442 C CA A VAL A 1 352 ? 46.189 -4.306 -15.272 0.73 11.48 601 VAL A CA 1
ATOM 2443 C CA B VAL A 1 352 ? 46.163 -4.310 -15.308 0.27 11.11 601 VAL A CA 1
ATOM 2444 C C . VAL A 1 352 ? 45.463 -5.428 -14.582 1.00 10.58 601 VAL A C 1
ATOM 2445 O O . VAL A 1 352 ? 45.626 -5.548 -13.419 1.00 10.10 601 VAL A O 1
ATOM 2452 N N . PRO A 1 353 ? 44.580 -6.141 -15.267 1.00 9.95 602 PRO A N 1
ATOM 2453 C CA . PRO A 1 353 ? 43.771 -7.143 -14.590 1.00 9.65 602 PRO A CA 1
ATOM 2454 C C . PRO A 1 353 ? 44.565 -8.236 -13.788 1.00 11.72 602 PRO A C 1
ATOM 2455 O O . PRO A 1 353 ? 44.133 -8.632 -12.692 1.00 11.78 602 PRO A O 1
ATOM 2459 N N . LEU A 1 354 ? 45.672 -8.717 -14.363 1.00 10.51 603 LEU A N 1
ATOM 2460 C CA . LEU A 1 354 ? 46.424 -9.828 -13.743 1.00 11.14 603 LEU A CA 1
ATOM 2461 C C . LEU A 1 354 ? 47.877 -9.495 -13.738 1.00 11.48 603 LEU A C 1
ATOM 2462 O O . LEU A 1 354 ? 48.429 -8.933 -14.728 1.00 12.39 603 LEU A O 1
ATOM 2467 N N . ARG A 1 355 ? 48.549 -9.797 -12.636 1.00 11.89 604 ARG A N 1
ATOM 2468 C CA . ARG A 1 355 ? 49.952 -9.673 -12.575 1.00 12.24 604 ARG A CA 1
ATOM 2469 C C . ARG A 1 355 ? 50.558 -11.083 -12.296 1.00 12.63 604 ARG A C 1
ATOM 2470 O O . ARG A 1 355 ? 50.077 -11.768 -11.416 1.00 12.93 604 ARG A O 1
ATOM 2478 N N . VAL A 1 356 ? 51.556 -11.453 -13.078 1.00 13.92 605 VAL A N 1
ATOM 2479 C CA . VAL A 1 356 ? 52.294 -12.718 -12.923 1.00 15.13 605 VAL A CA 1
ATOM 2480 C C . VAL A 1 356 ? 53.644 -12.329 -12.363 1.00 15.78 605 VAL A C 1
ATOM 2481 O O . VAL A 1 356 ? 54.338 -11.540 -12.956 1.00 17.37 605 VAL A O 1
ATOM 2485 N N . GLU A 1 357 ? 53.974 -12.874 -11.206 1.00 16.22 606 GLU A N 1
ATOM 2486 C CA . GLU A 1 357 ? 55.229 -12.662 -10.539 1.00 18.88 606 GLU A CA 1
ATOM 2487 C C . GLU A 1 357 ? 56.030 -13.952 -10.765 1.00 21.32 606 GLU A C 1
ATOM 2488 O O . GLU A 1 357 ? 55.556 -15.025 -10.380 1.00 22.08 606 GLU A O 1
ATOM 2494 N N . LEU A 1 358 ? 57.131 -13.854 -11.499 1.00 22.65 607 LEU A N 1
ATOM 2495 C CA . LEU A 1 358 ? 57.854 -15.026 -11.993 1.00 22.88 607 LEU A CA 1
ATOM 2496 C C . LEU A 1 358 ? 59.241 -14.976 -11.317 1.00 23.00 607 LEU A C 1
ATOM 2497 O O . LEU A 1 358 ? 60.097 -14.097 -11.577 1.00 24.07 607 LEU A O 1
ATOM 2502 N N . GLY A 1 359 ? 59.376 -15.821 -10.329 1.00 24.20 608 GLY A N 1
ATOM 2503 C CA . GLY A 1 359 ? 60.642 -15.989 -9.642 1.00 26.52 608 GLY A CA 1
ATOM 2504 C C . GLY A 1 359 ? 61.259 -17.387 -9.720 1.00 25.49 608 GLY A C 1
ATOM 2505 O O . GLY A 1 359 ? 60.773 -18.301 -10.418 1.00 22.70 608 GLY A O 1
ATOM 2506 N N . PRO A 1 360 ? 62.367 -17.552 -8.997 1.00 26.29 609 PRO A N 1
ATOM 2507 C CA . PRO A 1 360 ? 63.081 -18.855 -9.020 1.00 27.48 609 PRO A CA 1
ATOM 2508 C C . PRO A 1 360 ? 62.151 -20.055 -8.750 1.00 23.21 609 PRO A C 1
ATOM 2509 O O . PRO A 1 360 ? 62.156 -21.042 -9.513 1.00 26.57 609 PRO A O 1
ATOM 2513 N N . ARG A 1 361 ? 61.301 -19.953 -7.730 1.00 21.67 610 ARG A N 1
ATOM 2514 C CA . ARG A 1 361 ? 60.414 -21.055 -7.402 1.00 22.19 610 ARG A CA 1
ATOM 2515 C C . ARG A 1 361 ? 59.265 -21.291 -8.401 1.00 23.07 610 ARG A C 1
ATOM 2516 O O . ARG A 1 361 ? 58.794 -22.421 -8.613 1.00 19.76 610 ARG A O 1
ATOM 2524 N N . GLU A 1 362 ? 58.812 -20.222 -9.055 1.00 22.29 611 GLU A N 1
ATOM 2525 C CA . GLU A 1 362 ? 57.792 -20.340 -10.064 1.00 22.30 611 GLU A CA 1
ATOM 2526 C C . GLU A 1 362 ? 58.402 -20.997 -11.236 1.00 21.39 611 GLU A C 1
ATOM 2527 O O . GLU A 1 362 ? 57.787 -21.811 -11.905 1.00 19.95 611 GLU A O 1
ATOM 2533 N N . LEU A 1 363 ? 59.635 -20.656 -11.525 1.00 21.62 612 LEU A N 1
ATOM 2534 C CA . LEU A 1 363 ? 60.302 -21.345 -12.579 1.00 23.19 612 LEU A CA 1
ATOM 2535 C C . LEU A 1 363 ? 60.497 -22.864 -12.236 1.00 22.52 612 LEU A C 1
ATOM 2536 O O . LEU A 1 363 ? 60.103 -23.742 -12.997 1.00 24.50 612 LEU A O 1
ATOM 2541 N N . ALA A 1 364 ? 61.034 -23.140 -11.064 1.00 24.51 613 ALA A N 1
ATOM 2542 C CA . ALA A 1 364 ? 61.385 -24.520 -10.684 1.00 23.55 613 ALA A CA 1
ATOM 2543 C C . ALA A 1 364 ? 60.164 -25.406 -10.583 1.00 23.78 613 ALA A C 1
ATOM 2544 O O . ALA A 1 364 ? 60.187 -26.583 -10.991 1.00 24.48 613 ALA A O 1
ATOM 2546 N N . GLU A 1 365 ? 59.082 -24.868 -10.043 1.00 19.81 614 GLU A N 1
ATOM 2547 C CA . GLU A 1 365 ? 57.841 -25.607 -9.936 1.00 19.96 614 GLU A CA 1
ATOM 2548 C C . GLU A 1 365 ? 56.887 -25.515 -11.125 1.00 21.72 614 GLU A C 1
ATOM 2549 O O . GLU A 1 365 ? 55.828 -26.147 -11.087 1.00 21.57 614 GLU A O 1
ATOM 2555 N N . ARG A 1 366 ? 57.255 -24.774 -12.167 1.00 22.82 615 ARG A N 1
ATOM 2556 C CA . ARG A 1 366 ? 56.370 -24.625 -13.314 1.00 23.70 615 ARG A CA 1
ATOM 2557 C C . ARG A 1 366 ? 55.012 -24.285 -12.726 1.00 20.63 615 ARG A C 1
ATOM 2558 O O . ARG A 1 366 ? 54.043 -25.029 -12.878 1.00 19.63 615 ARG A O 1
ATOM 2566 N N . SER A 1 367 ? 54.961 -23.143 -12.050 1.00 19.53 616 SER A N 1
ATOM 2567 C CA . SER A 1 367 ? 53.763 -22.692 -11.362 1.00 24.55 616 SER A CA 1
ATOM 2568 C C . SER A 1 367 ? 53.781 -21.171 -11.165 1.00 23.50 616 SER A C 1
ATOM 2569 O O . SER A 1 367 ? 54.571 -20.644 -10.390 1.00 26.68 616 SER A O 1
ATOM 2572 N N . LEU A 1 368 ? 52.847 -20.491 -11.839 1.00 20.61 617 LEU A N 1
ATOM 2573 C CA . LEU A 1 368 ? 52.896 -19.013 -11.891 1.00 19.58 617 LEU A CA 1
ATOM 2574 C C . LEU A 1 368 ? 52.129 -18.449 -10.738 1.00 17.76 617 LEU A C 1
ATOM 2575 O O . LEU A 1 368 ? 51.038 -18.878 -10.475 1.00 18.35 617 LEU A O 1
ATOM 2580 N N . ALA A 1 369 ? 52.688 -17.475 -10.055 1.00 17.17 618 ALA A N 1
ATOM 2581 C CA . ALA A 1 369 ? 51.979 -16.770 -9.034 1.00 16.73 618 ALA A CA 1
ATOM 2582 C C . ALA A 1 369 ? 51.237 -15.584 -9.673 1.00 16.91 618 ALA A C 1
ATOM 2583 O O . ALA A 1 369 ? 51.876 -14.700 -10.212 1.00 16.19 618 ALA A O 1
ATOM 2585 N N . VAL A 1 370 ? 49.934 -15.565 -9.538 1.00 17.19 619 VAL A N 1
ATOM 2586 C CA . VAL A 1 370 ? 49.075 -14.622 -10.247 1.00 16.24 619 VAL A CA 1
ATOM 2587 C C . VAL A 1 370 ? 48.332 -13.825 -9.208 1.00 16.87 619 VAL A C 1
ATOM 2588 O O . VAL A 1 370 ? 47.730 -14.376 -8.330 1.00 17.71 619 VAL A O 1
ATOM 2592 N N . ALA A 1 371 ? 48.464 -12.514 -9.282 1.00 14.03 620 ALA A N 1
ATOM 2593 C CA . ALA A 1 371 ? 47.782 -11.621 -8.398 1.00 14.00 620 ALA A CA 1
ATOM 2594 C C . ALA A 1 371 ? 46.649 -10.976 -9.202 1.00 14.19 620 ALA A C 1
ATOM 2595 O O . ALA A 1 371 ? 46.940 -10.360 -10.259 1.00 12.47 620 ALA A O 1
ATOM 2597 N N . VAL A 1 372 ? 45.402 -11.136 -8.742 1.00 14.42 621 VAL A N 1
ATOM 2598 C CA . VAL A 1 372 ? 44.216 -10.574 -9.397 1.00 13.48 621 VAL A CA 1
ATOM 2599 C C . VAL A 1 372 ? 43.922 -9.168 -8.879 1.00 13.76 621 VAL A C 1
ATOM 2600 O O . VAL A 1 372 ? 43.749 -8.952 -7.661 1.00 13.24 621 VAL A O 1
ATOM 2604 N N . ARG A 1 373 ? 43.981 -8.177 -9.771 1.00 12.87 622 ARG A N 1
ATOM 2605 C CA . ARG A 1 373 ? 43.890 -6.807 -9.382 1.00 11.81 622 ARG A CA 1
ATOM 2606 C C . ARG A 1 373 ? 42.540 -6.404 -8.690 1.00 12.31 622 ARG A C 1
ATOM 2607 O O . ARG A 1 373 ? 42.546 -5.695 -7.657 1.00 12.00 622 ARG A O 1
ATOM 2615 N N . HIS A 1 374 ? 41.427 -6.812 -9.217 1.00 13.04 623 HIS A N 1
ATOM 2616 C CA . HIS A 1 374 ? 40.165 -6.303 -8.679 1.00 13.34 623 HIS A CA 1
ATOM 2617 C C . HIS A 1 374 ? 39.935 -6.814 -7.253 1.00 14.67 623 HIS A C 1
ATOM 2618 O O . HIS A 1 374 ? 39.459 -6.078 -6.460 1.00 15.02 623 HIS A O 1
ATOM 2625 N N . SER A 1 375 ? 40.316 -8.067 -6.970 1.00 15.52 624 SER A N 1
ATOM 2626 C CA . SER A 1 375 ? 39.950 -8.766 -5.731 1.00 16.14 624 SER A CA 1
ATOM 2627 C C . SER A 1 375 ? 41.129 -8.878 -4.779 1.00 17.63 624 SER A C 1
ATOM 2628 O O . SER A 1 375 ? 40.915 -9.076 -3.598 1.00 16.95 624 SER A O 1
ATOM 2631 N N . GLY A 1 376 ? 42.355 -8.726 -5.276 1.00 16.74 625 GLY A N 1
ATOM 2632 C CA . GLY A 1 376 ? 43.544 -8.935 -4.494 1.00 20.05 625 GLY A CA 1
ATOM 2633 C C . GLY A 1 376 ? 43.801 -10.399 -4.274 1.00 20.80 625 GLY A C 1
ATOM 2634 O O . GLY A 1 376 ? 44.744 -10.768 -3.606 1.00 22.66 625 GLY A O 1
ATOM 2635 N N . ALA A 1 377 ? 43.048 -11.265 -4.900 1.00 19.53 626 ALA A N 1
ATOM 2636 C CA . ALA A 1 377 ? 43.272 -12.695 -4.715 1.00 20.89 626 ALA A CA 1
ATOM 2637 C C . ALA A 1 377 ? 44.566 -13.163 -5.369 1.00 24.93 626 ALA A C 1
ATOM 2638 O O . ALA A 1 377 ? 45.055 -12.554 -6.308 1.00 21.11 626 ALA A O 1
ATOM 2640 N N . ARG A 1 378 ? 45.137 -14.243 -4.847 1.00 22.89 627 ARG A N 1
ATOM 2641 C CA . ARG A 1 378 ? 46.339 -14.815 -5.409 1.00 22.25 627 ARG A CA 1
ATOM 2642 C C . ARG A 1 378 ? 46.047 -16.191 -5.864 1.00 23.94 627 ARG A C 1
ATOM 2643 O O . ARG A 1 378 ? 45.382 -16.925 -5.136 1.00 23.88 627 ARG A O 1
ATOM 2651 N N . HIS A 1 379 ? 46.458 -16.553 -7.081 1.00 21.66 628 HIS A N 1
ATOM 2652 C CA . HIS A 1 379 ? 46.257 -17.907 -7.605 1.00 23.17 628 HIS A CA 1
ATOM 2653 C C . HIS A 1 379 ? 47.583 -18.508 -7.983 1.00 23.89 628 HIS A C 1
ATOM 2654 O O . HIS A 1 379 ? 48.510 -17.777 -8.360 1.00 23.62 628 HIS A O 1
ATOM 2661 N N . SER A 1 380 ? 47.680 -19.822 -7.917 1.00 24.49 629 SER A N 1
ATOM 2662 C CA . SER A 1 380 ? 48.792 -20.525 -8.566 1.00 24.66 629 SER A CA 1
ATOM 2663 C C . SER A 1 380 ? 48.289 -21.049 -9.865 1.00 23.73 629 SER A C 1
ATOM 2664 O O . SER A 1 380 ? 47.275 -21.736 -9.888 1.00 26.61 629 SER A O 1
ATOM 2667 N N . VAL A 1 381 ? 48.944 -20.713 -10.965 1.00 19.38 630 VAL A N 1
ATOM 2668 C CA . VAL A 1 381 ? 48.500 -21.267 -12.225 1.00 19.60 630 VAL A CA 1
ATOM 2669 C C . VAL A 1 381 ? 49.623 -22.086 -12.836 1.00 17.28 630 VAL A C 1
ATOM 2670 O O . VAL A 1 381 ? 50.724 -21.585 -13.038 1.00 16.05 630 VAL A O 1
ATOM 2674 N N . ALA A 1 382 ? 49.322 -23.332 -13.185 1.00 20.07 631 ALA A N 1
ATOM 2675 C CA . ALA A 1 382 ? 50.336 -24.254 -13.773 1.00 18.26 631 ALA A CA 1
ATOM 2676 C C . ALA A 1 382 ? 50.880 -23.695 -15.070 1.00 18.39 631 ALA A C 1
ATOM 2677 O O . ALA A 1 382 ? 50.112 -23.147 -15.922 1.00 19.79 631 ALA A O 1
ATOM 2679 N N . TRP A 1 383 ? 52.200 -23.811 -15.262 1.00 17.76 632 TRP A N 1
ATOM 2680 C CA . TRP A 1 383 ? 52.833 -23.367 -16.449 1.00 18.75 632 TRP A CA 1
ATOM 2681 C C . TRP A 1 383 ? 53.132 -24.529 -17.343 1.00 22.75 632 TRP A C 1
ATOM 2682 O O . TRP A 1 383 ? 54.084 -25.290 -17.079 1.00 19.76 632 TRP A O 1
ATOM 2693 N N . ASP A 1 384 ? 52.297 -24.666 -18.357 1.00 20.75 633 ASP A N 1
ATOM 2694 C CA . ASP A 1 384 ? 52.268 -25.812 -19.259 1.00 25.38 633 ASP A CA 1
ATOM 2695 C C . ASP A 1 384 ? 51.442 -25.429 -20.490 1.00 23.85 633 ASP A C 1
ATOM 2696 O O . ASP A 1 384 ? 51.159 -24.227 -20.708 1.00 21.18 633 ASP A O 1
ATOM 2701 N N . ALA A 1 385 ? 51.095 -26.415 -21.317 1.00 21.38 634 ALA A N 1
ATOM 2702 C CA . ALA A 1 385 ? 50.317 -26.236 -22.539 1.00 21.63 634 ALA A CA 1
ATOM 2703 C C . ALA A 1 385 ? 48.928 -25.554 -22.325 1.00 18.83 634 ALA A C 1
ATOM 2704 O O . ALA A 1 385 ? 48.349 -25.009 -23.260 1.00 19.01 634 ALA A O 1
ATOM 2706 N N . GLN A 1 386 ? 48.409 -25.675 -21.132 1.00 17.05 635 GLN A N 1
ATOM 2707 C CA . GLN A 1 386 ? 47.067 -25.187 -20.815 1.00 19.77 635 GLN A CA 1
ATOM 2708 C C . GLN A 1 386 ? 47.073 -23.762 -20.277 1.00 17.75 635 GLN A C 1
ATOM 2709 O O . GLN A 1 386 ? 45.986 -23.186 -20.061 1.00 18.18 635 GLN A O 1
ATOM 2715 N N . THR A 1 387 ? 48.265 -23.203 -20.068 1.00 17.93 636 THR A N 1
ATOM 2716 C CA . THR A 1 387 ? 48.362 -21.902 -19.397 1.00 18.07 636 THR A CA 1
ATOM 2717 C C . THR A 1 387 ? 47.554 -20.758 -20.152 1.00 17.01 636 THR A C 1
ATOM 2718 O O . THR A 1 387 ? 46.818 -20.011 -19.500 1.00 15.25 636 THR A O 1
ATOM 2722 N N . PRO A 1 388 ? 47.752 -20.600 -21.456 1.00 17.83 637 PRO A N 1
ATOM 2723 C CA . PRO A 1 388 ? 46.990 -19.532 -22.108 1.00 17.52 637 PRO A CA 1
ATOM 2724 C C . PRO A 1 388 ? 45.458 -19.654 -21.959 1.00 18.28 637 PRO A C 1
ATOM 2725 O O . PRO A 1 388 ? 44.771 -18.643 -21.666 1.00 16.71 637 PRO A O 1
ATOM 2729 N N . ALA A 1 389 ? 44.897 -20.853 -22.093 1.00 18.98 638 ALA A N 1
ATOM 2730 C CA . ALA A 1 389 ? 43.483 -21.004 -21.899 1.00 20.20 638 ALA A CA 1
ATOM 2731 C C . ALA A 1 389 ? 43.115 -20.751 -20.468 1.00 19.33 638 ALA A C 1
ATOM 2732 O O . ALA A 1 389 ? 42.029 -20.228 -20.199 1.00 19.28 638 ALA A O 1
ATOM 2734 N N . ALA A 1 390 ? 43.935 -21.218 -19.527 1.00 18.97 639 ALA A N 1
ATOM 2735 C CA . ALA A 1 390 ? 43.625 -21.042 -18.134 1.00 16.28 639 ALA A CA 1
ATOM 2736 C C . ALA A 1 390 ? 43.595 -19.534 -17.768 1.00 15.58 639 ALA A C 1
ATOM 2737 O O . ALA A 1 390 ? 42.724 -19.095 -17.036 1.00 14.63 639 ALA A O 1
ATOM 2739 N N . VAL A 1 391 ? 44.570 -18.794 -18.280 1.00 13.98 640 VAL A N 1
ATOM 2740 C CA . VAL A 1 391 ? 44.658 -17.360 -18.008 1.00 13.51 640 VAL A CA 1
ATOM 2741 C C . VAL A 1 391 ? 43.480 -16.651 -18.713 1.00 14.69 640 VAL A C 1
ATOM 2742 O O . VAL A 1 391 ? 42.895 -15.741 -18.152 1.00 14.22 640 VAL A O 1
ATOM 2746 N N . ALA A 1 392 ? 43.170 -17.049 -19.935 1.00 13.61 641 ALA A N 1
ATOM 2747 C CA . ALA A 1 392 ? 42.033 -16.450 -20.618 1.00 15.83 641 ALA A CA 1
ATOM 2748 C C . ALA A 1 392 ? 40.775 -16.728 -19.841 1.00 16.93 641 ALA A C 1
ATOM 2749 O O . ALA A 1 392 ? 39.869 -15.840 -19.743 1.00 15.95 641 ALA A O 1
ATOM 2751 N N . ALA A 1 393 ? 40.648 -17.919 -19.245 1.00 16.22 642 ALA A N 1
ATOM 2752 C CA . ALA A 1 393 ? 39.456 -18.163 -18.436 1.00 16.45 642 ALA A CA 1
ATOM 2753 C C . ALA A 1 393 ? 39.430 -17.336 -17.170 1.00 15.91 642 ALA A C 1
ATOM 2754 O O . ALA A 1 393 ? 38.355 -16.871 -16.740 1.00 15.00 642 ALA A O 1
ATOM 2756 N N . LEU A 1 394 ? 40.575 -17.170 -16.534 1.00 13.43 643 LEU A N 1
ATOM 2757 C CA . LEU A 1 394 ? 40.635 -16.322 -15.387 1.00 14.79 643 LEU A CA 1
ATOM 2758 C C . LEU A 1 394 ? 40.245 -14.838 -15.728 1.00 14.58 643 LEU A C 1
ATOM 2759 O O . LEU A 1 394 ? 39.568 -14.181 -14.909 1.00 13.58 643 LEU A O 1
ATOM 2764 N N . LEU A 1 395 ? 40.695 -14.376 -16.877 1.00 13.99 644 LEU A N 1
ATOM 2765 C CA . LEU A 1 395 ? 40.241 -13.029 -17.360 1.00 14.97 644 LEU A CA 1
ATOM 2766 C C . LEU A 1 395 ? 38.721 -12.977 -17.586 1.00 14.85 644 LEU A C 1
ATOM 2767 O O . LEU A 1 395 ? 38.080 -11.949 -17.343 1.00 14.27 644 LEU A O 1
ATOM 2772 N N . GLU A 1 396 ? 38.072 -14.060 -17.990 1.00 14.93 645 GLU A N 1
ATOM 2773 C CA . GLU A 1 396 ? 36.632 -14.012 -18.137 1.00 15.46 645 GLU A CA 1
ATOM 2774 C C . GLU A 1 396 ? 35.978 -13.998 -16.792 1.00 15.66 645 GLU A C 1
ATOM 2775 O O . GLU A 1 396 ? 34.946 -13.352 -16.607 1.00 16.74 645 GLU A O 1
ATOM 2781 N N . ASP A 1 397 ? 36.538 -14.728 -15.812 1.00 15.02 646 ASP A N 1
ATOM 2782 C CA A ASP A 1 397 ? 36.066 -14.682 -14.411 0.46 14.91 646 ASP A CA 1
ATOM 2783 C CA B ASP A 1 397 ? 36.020 -14.658 -14.456 0.54 15.73 646 ASP A CA 1
ATOM 2784 C C . ASP A 1 397 ? 36.184 -13.267 -13.849 1.00 14.26 646 ASP A C 1
ATOM 2785 O O . ASP A 1 397 ? 35.279 -12.777 -13.151 1.00 13.49 646 ASP A O 1
ATOM 2794 N N . VAL A 1 398 ? 37.321 -12.657 -14.089 1.00 14.41 647 VAL A N 1
ATOM 2795 C CA . VAL A 1 398 ? 37.516 -11.292 -13.671 1.00 13.15 647 VAL A CA 1
ATOM 2796 C C . VAL A 1 398 ? 36.387 -10.365 -14.217 1.00 12.60 647 VAL A C 1
ATOM 2797 O O . VAL A 1 398 ? 35.812 -9.595 -13.402 1.00 12.53 647 VAL A O 1
ATOM 2801 N N . HIS A 1 399 ? 36.113 -10.428 -15.508 1.00 12.41 648 HIS A N 1
ATOM 2802 C CA . HIS A 1 399 ? 34.968 -9.667 -16.058 1.00 12.60 648 HIS A CA 1
ATOM 2803 C C . HIS A 1 399 ? 33.684 -9.928 -15.263 1.00 12.41 648 HIS A C 1
ATOM 2804 O O . HIS A 1 399 ? 32.986 -8.969 -14.805 1.00 11.06 648 HIS A O 1
ATOM 2811 N N . ALA A 1 400 ? 33.364 -11.199 -15.097 1.00 12.58 649 ALA A N 1
ATOM 2812 C CA . ALA A 1 400 ? 32.159 -11.590 -14.418 1.00 12.35 649 ALA A CA 1
ATOM 2813 C C . ALA A 1 400 ? 32.083 -11.040 -13.005 1.00 12.29 649 ALA A C 1
ATOM 2814 O O . ALA A 1 400 ? 31.011 -10.584 -12.567 1.00 11.23 649 ALA A O 1
ATOM 2816 N N . GLN A 1 401 ? 33.161 -11.126 -12.279 1.00 11.76 650 GLN A N 1
ATOM 2817 C CA . GLN A 1 401 ? 33.191 -10.681 -10.929 1.00 12.57 650 GLN A CA 1
ATOM 2818 C C . GLN A 1 401 ? 33.066 -9.156 -10.796 1.00 12.41 650 GLN A C 1
ATOM 2819 O O . GLN A 1 401 ? 32.403 -8.650 -9.918 1.00 11.55 650 GLN A O 1
ATOM 2825 N N . MET A 1 402 ? 33.735 -8.448 -11.684 1.00 10.82 651 MET A N 1
ATOM 2826 C CA . MET A 1 402 ? 33.680 -6.994 -11.631 1.00 10.67 651 MET A CA 1
ATOM 2827 C C . MET A 1 402 ? 32.263 -6.525 -11.898 1.00 10.45 651 MET A C 1
ATOM 2828 O O . MET A 1 402 ? 31.806 -5.534 -11.263 1.00 10.44 651 MET A O 1
ATOM 2833 N N . TYR A 1 403 ? 31.627 -7.144 -12.872 1.00 11.10 652 TYR A N 1
ATOM 2834 C CA . TYR A 1 403 ? 30.247 -6.809 -13.255 1.00 11.23 652 TYR A CA 1
ATOM 2835 C C . TYR A 1 403 ? 29.343 -7.090 -12.063 1.00 12.53 652 TYR A C 1
ATOM 2836 O O . TYR A 1 403 ? 28.520 -6.246 -11.677 1.00 9.85 652 TYR A O 1
ATOM 2845 N N . ALA A 1 404 ? 29.514 -8.271 -11.471 1.00 12.60 653 ALA A N 1
ATOM 2846 C CA . ALA A 1 404 ? 28.671 -8.671 -10.336 1.00 14.25 653 ALA A CA 1
ATOM 2847 C C . ALA A 1 404 ? 28.783 -7.754 -9.151 1.00 14.31 653 ALA A C 1
ATOM 2848 O O . ALA A 1 404 ? 27.746 -7.376 -8.557 1.00 14.82 653 ALA A O 1
ATOM 2850 N N . ARG A 1 405 ? 29.994 -7.330 -8.809 1.00 13.75 654 ARG A N 1
ATOM 2851 C CA . ARG A 1 405 ? 30.239 -6.488 -7.698 1.00 15.92 654 ARG A CA 1
ATOM 2852 C C . ARG A 1 405 ? 29.585 -5.082 -7.976 1.00 14.21 654 ARG A C 1
ATOM 2853 O O . ARG A 1 405 ? 28.941 -4.514 -7.098 1.00 12.81 654 ARG A O 1
ATOM 2861 N N . ALA A 1 406 ? 29.788 -4.568 -9.165 1.00 11.64 655 ALA A N 1
ATOM 2862 C CA . ALA A 1 406 ? 29.178 -3.281 -9.557 1.00 11.96 655 ALA A CA 1
ATOM 2863 C C . ALA A 1 406 ? 27.674 -3.364 -9.573 1.00 11.20 655 ALA A C 1
ATOM 2864 O O . ALA A 1 406 ? 27.041 -2.445 -9.047 1.00 11.70 655 ALA A O 1
ATOM 2866 N N . LYS A 1 407 ? 27.094 -4.436 -10.098 1.00 12.12 656 LYS A N 1
ATOM 2867 C CA . LYS A 1 407 ? 25.638 -4.601 -10.134 1.00 14.00 656 LYS A CA 1
ATOM 2868 C C . LYS A 1 407 ? 25.016 -4.600 -8.705 1.00 15.36 656 LYS A C 1
ATOM 2869 O O . LYS 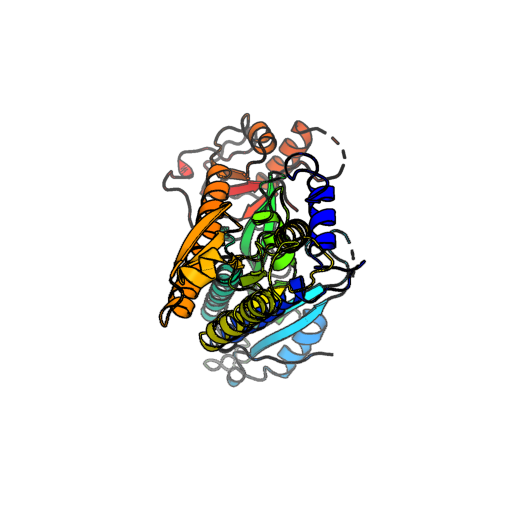A 1 407 ? 23.941 -3.968 -8.451 1.00 12.97 656 LYS A O 1
ATOM 2875 N N . GLU A 1 408 ? 25.673 -5.307 -7.802 1.00 15.73 657 GLU A N 1
ATOM 2876 C CA . GLU A 1 408 ? 25.284 -5.380 -6.367 1.00 17.43 657 GLU A CA 1
ATOM 2877 C C . GLU A 1 408 ? 25.328 -4.004 -5.685 1.00 15.84 657 GLU A C 1
ATOM 2878 O O . GLU A 1 408 ? 24.411 -3.626 -4.942 1.00 17.06 657 GLU A O 1
ATOM 2884 N N . THR A 1 409 ? 26.395 -3.277 -5.880 1.00 15.64 658 THR A N 1
ATOM 2885 C CA . THR A 1 409 ? 26.514 -1.972 -5.393 1.00 16.40 658 THR A CA 1
ATOM 2886 C C . THR A 1 409 ? 25.315 -1.069 -5.939 1.00 16.08 658 THR A C 1
ATOM 2887 O O . THR A 1 409 ? 24.663 -0.313 -5.151 1.00 15.30 658 THR A O 1
ATOM 2891 N N . MET A 1 410 ? 25.046 -1.169 -7.243 1.00 14.53 659 MET A N 1
ATOM 2892 C CA . MET A 1 410 ? 23.994 -0.449 -7.878 1.00 14.60 659 MET A CA 1
ATOM 2893 C C . MET A 1 410 ? 22.684 -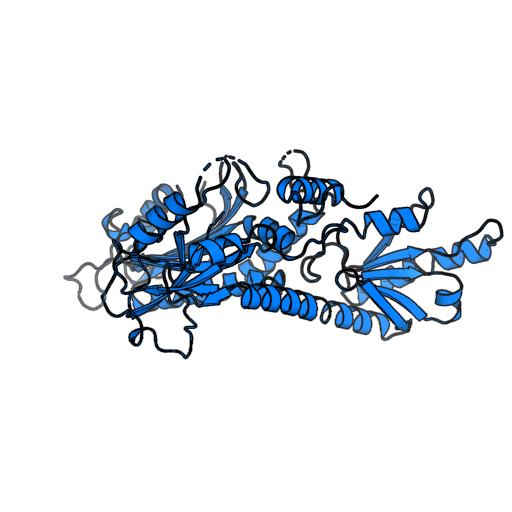0.750 -7.274 1.00 15.26 659 MET A C 1
ATOM 2894 O O . MET A 1 410 ? 21.946 0.210 -6.917 1.00 16.56 659 MET A O 1
ATOM 2899 N N . GLU A 1 411 ? 22.338 -2.043 -7.177 1.00 15.29 660 GLU A N 1
ATOM 2900 C CA . GLU A 1 411 ? 21.059 -2.429 -6.659 1.00 17.50 660 GLU A CA 1
ATOM 2901 C C . GLU A 1 411 ? 20.885 -2.053 -5.209 1.00 18.44 660 GLU A C 1
ATOM 2902 O O . GLU A 1 411 ? 19.766 -1.668 -4.818 1.00 21.01 660 GLU A O 1
ATOM 2908 N N . THR A 1 412 ? 21.972 -2.106 -4.434 1.00 19.60 661 THR A N 1
ATOM 2909 C CA . THR A 1 412 ? 21.971 -1.780 -2.978 1.00 20.51 661 THR A CA 1
ATOM 2910 C C . THR A 1 412 ? 21.607 -0.255 -2.811 1.00 21.06 661 THR A C 1
ATOM 2911 O O . THR A 1 412 ? 20.808 0.131 -1.946 1.00 23.42 661 THR A O 1
ATOM 2915 N N . HIS A 1 413 ? 22.098 0.552 -3.731 1.00 15.58 662 HIS A N 1
ATOM 2916 C CA . HIS A 1 413 ? 21.945 1.984 -3.676 1.00 15.82 662 HIS A CA 1
ATOM 2917 C C . HIS A 1 413 ? 20.707 2.492 -4.430 1.00 14.42 662 HIS A C 1
ATOM 2918 O O . HIS A 1 413 ? 20.597 3.676 -4.694 1.00 18.75 662 HIS A O 1
ATOM 2925 N N . ARG A 1 414 ? 19.856 1.564 -4.854 1.00 14.91 663 ARG A N 1
ATOM 2926 C CA . ARG A 1 414 ? 18.614 1.896 -5.532 1.00 16.22 663 ARG A CA 1
ATOM 2927 C C . ARG A 1 414 ? 17.639 1.718 -4.395 1.00 16.46 663 ARG A C 1
ATOM 2928 O O . ARG A 1 414 ? 17.432 0.597 -3.929 1.00 19.85 663 ARG A O 1
ATOM 2936 N N . VAL A 1 415 ? 17.034 2.803 -3.931 1.00 13.58 664 VAL A N 1
ATOM 2937 C CA . VAL A 1 415 ? 16.183 2.658 -2.758 1.00 14.14 664 VAL A CA 1
ATOM 2938 C C . VAL A 1 415 ? 14.736 3.007 -3.066 1.00 14.98 664 VAL A C 1
ATOM 2939 O O . VAL A 1 415 ? 14.462 4.088 -3.563 1.00 14.30 664 VAL A O 1
ATOM 2943 N N . ARG A 1 416 ? 13.794 2.093 -2.835 1.00 16.10 665 ARG A N 1
ATOM 2944 C CA . ARG A 1 416 ? 12.373 2.376 -3.131 1.00 19.32 665 ARG A CA 1
ATOM 2945 C C . ARG A 1 416 ? 11.725 3.147 -1.945 1.00 18.92 665 ARG A C 1
ATOM 2946 O O . ARG A 1 416 ? 11.551 2.571 -0.870 1.00 18.51 665 ARG A O 1
ATOM 2954 N N . VAL A 1 417 ? 11.345 4.424 -2.205 1.00 16.61 666 VAL A N 1
ATOM 2955 C CA . VAL A 1 417 ? 10.933 5.428 -1.282 1.00 16.11 666 VAL A CA 1
ATOM 2956 C C . VAL A 1 417 ? 9.444 5.699 -1.533 1.00 18.03 666 VAL A C 1
ATOM 2957 O O . VAL A 1 417 ? 9.080 6.022 -2.654 1.00 13.99 666 VAL A O 1
ATOM 2961 N N . THR A 1 418 ? 8.611 5.556 -0.534 1.00 15.71 667 THR A N 1
ATOM 2962 C CA . THR A 1 418 ? 7.185 5.911 -0.696 1.00 16.69 667 THR A CA 1
ATOM 2963 C C . THR A 1 418 ? 6.697 7.086 0.109 1.00 18.26 667 THR A C 1
ATOM 2964 O O . THR A 1 418 ? 5.549 7.493 -0.079 1.00 18.37 667 THR A O 1
ATOM 2968 N N . GLU A 1 419 ? 7.486 7.558 1.064 1.00 17.94 668 GLU A N 1
ATOM 2969 C CA . GLU A 1 419 ? 7.172 8.708 1.858 1.00 20.88 668 GLU A CA 1
ATOM 2970 C C . GLU A 1 419 ? 8.111 9.897 1.583 1.00 20.03 668 GLU A C 1
ATOM 2971 O O . GLU A 1 419 ? 9.335 9.791 1.700 1.00 17.24 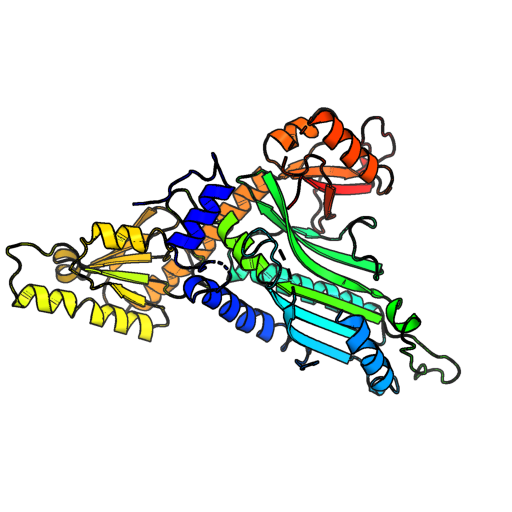668 GLU A O 1
ATOM 2977 N N . TRP A 1 420 ? 7.529 11.091 1.358 1.00 17.20 669 TRP A N 1
ATOM 2978 C CA . TRP A 1 420 ? 8.299 12.235 1.042 1.00 17.55 669 TRP A CA 1
ATOM 2979 C C . TRP A 1 420 ? 9.408 12.484 2.074 1.00 17.40 669 TRP A C 1
ATOM 2980 O O . TRP A 1 420 ? 10.472 12.927 1.719 1.00 19.34 669 TRP A O 1
ATOM 2991 N N . THR A 1 421 ? 9.139 12.234 3.359 1.00 18.62 670 THR A N 1
ATOM 2992 C CA . THR A 1 421 ? 10.060 12.636 4.376 1.00 19.01 670 THR A CA 1
ATOM 2993 C C . THR A 1 421 ? 11.353 11.840 4.322 1.00 17.69 670 THR A C 1
ATOM 2994 O O . THR A 1 421 ? 12.335 12.265 4.884 1.00 18.70 670 THR A O 1
ATOM 2998 N N . GLU A 1 422 ? 11.334 10.693 3.682 1.00 18.07 671 GLU A N 1
ATOM 2999 C CA A GLU A 1 422 ? 12.533 9.876 3.557 0.56 18.58 671 GLU A CA 1
ATOM 3000 C CA B GLU A 1 422 ? 12.538 9.899 3.560 0.44 19.04 671 GLU A CA 1
ATOM 3001 C C . GLU A 1 422 ? 13.329 10.134 2.276 1.00 17.61 671 GLU A C 1
ATOM 3002 O O . GLU A 1 422 ? 14.416 9.549 2.106 1.00 15.94 671 GLU A O 1
ATOM 3013 N N . PHE A 1 423 ? 12.805 10.997 1.409 1.00 16.58 672 PHE A N 1
ATOM 3014 C CA . PHE A 1 423 ? 13.386 11.256 0.065 1.00 15.93 672 PHE A CA 1
ATOM 3015 C C . PHE A 1 423 ? 14.726 11.950 0.163 1.00 14.63 672 PHE A C 1
ATOM 3016 O O . PHE A 1 423 ? 15.749 11.390 -0.247 1.00 12.92 672 PHE A O 1
ATOM 3024 N N . VAL A 1 424 ? 14.784 13.138 0.733 1.00 12.65 673 VAL A N 1
ATOM 3025 C CA . VAL A 1 424 ? 16.082 13.814 0.841 1.00 13.89 673 VAL A CA 1
ATOM 3026 C C . VAL A 1 424 ? 17.120 13.130 1.742 1.00 15.27 673 VAL A C 1
ATOM 3027 O O . VAL A 1 424 ? 18.305 13.118 1.447 1.00 14.15 673 VAL A O 1
ATOM 3031 N N . PRO A 1 425 ? 16.691 12.552 2.837 1.00 16.11 674 PRO A N 1
ATOM 3032 C CA . PRO A 1 425 ? 17.671 11.719 3.601 1.00 15.09 674 PRO A CA 1
ATOM 3033 C C . PRO A 1 425 ? 18.269 10.529 2.837 1.00 16.30 674 PRO A C 1
ATOM 3034 O O . PRO A 1 425 ? 19.459 10.267 3.004 1.00 16.45 674 PRO A O 1
ATOM 3038 N N . THR A 1 426 ? 17.485 9.922 1.977 1.00 15.59 675 THR A N 1
ATOM 3039 C CA . THR A 1 426 ? 17.969 8.932 1.043 1.00 15.98 675 THR A CA 1
ATOM 3040 C C . THR A 1 426 ? 18.973 9.467 0.070 1.00 15.28 675 THR A C 1
ATOM 3041 O O . THR A 1 426 ? 20.045 8.870 -0.133 1.00 12.84 675 THR A O 1
ATOM 3045 N N . LEU A 1 427 ? 18.681 10.605 -0.551 1.00 13.74 676 LEU A N 1
ATOM 3046 C CA . LEU A 1 427 ? 19.664 11.235 -1.346 1.00 12.81 676 LEU A CA 1
ATOM 3047 C C . LEU A 1 427 ? 20.950 11.456 -0.541 1.00 13.66 676 LEU A C 1
ATOM 3048 O O . LEU A 1 427 ? 22.023 11.222 -1.078 1.00 11.76 676 LEU A O 1
ATOM 3053 N N . ASN A 1 428 ? 20.822 11.952 0.679 1.00 12.57 677 ASN A N 1
ATOM 3054 C CA . ASN A 1 428 ? 21.958 12.238 1.467 1.00 14.46 677 ASN A CA 1
ATOM 3055 C C . ASN A 1 428 ? 22.738 11.010 1.894 1.00 14.15 677 ASN A C 1
ATOM 3056 O O . ASN A 1 428 ? 23.884 11.139 2.298 1.00 14.87 677 ASN A O 1
ATOM 3061 N N . ARG A 1 429 ? 22.182 9.835 1.624 1.00 14.16 678 ARG A N 1
ATOM 3062 C CA . ARG A 1 429 ? 22.871 8.585 1.900 1.00 16.14 678 ARG A CA 1
ATOM 3063 C C . ARG A 1 429 ? 23.589 8.131 0.619 1.00 14.57 678 ARG A C 1
ATOM 3064 O O . ARG A 1 429 ? 24.052 6.994 0.530 1.00 14.85 678 ARG A O 1
ATOM 3072 N N . LYS A 1 430 ? 23.676 9.028 -0.366 1.00 13.32 679 LYS A N 1
ATOM 3073 C CA . LYS A 1 430 ? 24.308 8.741 -1.608 1.00 14.33 679 LYS A CA 1
ATOM 3074 C C . LYS A 1 430 ? 23.648 7.568 -2.364 1.00 13.10 679 LYS A C 1
ATOM 3075 O O . LYS A 1 430 ? 24.350 6.699 -2.949 1.00 11.46 679 LYS A O 1
ATOM 3081 N N . CYS A 1 431 ? 22.324 7.575 -2.333 1.00 12.50 680 CYS A N 1
ATOM 3082 C CA . CYS A 1 431 ? 21.493 6.592 -3.048 1.00 12.00 680 CYS A CA 1
ATOM 3083 C C . CYS A 1 431 ? 20.675 7.243 -4.165 1.00 11.49 680 CYS A C 1
ATOM 3084 O O . CYS A 1 431 ? 20.390 8.451 -4.085 1.00 10.44 680 CYS A O 1
ATOM 3087 N N . LEU A 1 432 ? 20.252 6.438 -5.125 1.00 11.56 681 LEU A N 1
ATOM 3088 C CA . LEU A 1 432 ? 19.206 6.779 -6.085 1.00 10.96 681 LEU A CA 1
ATOM 3089 C C . LEU A 1 432 ? 17.940 6.309 -5.493 1.00 11.58 681 LEU A C 1
ATOM 3090 O O . LEU A 1 432 ? 17.915 5.469 -4.543 1.00 11.36 681 LEU A O 1
ATOM 3095 N N . ILE A 1 433 ? 16.834 6.801 -6.063 1.00 11.87 682 ILE A N 1
ATOM 3096 C CA . ILE A 1 433 ? 15.529 6.529 -5.483 1.00 11.88 682 ILE A CA 1
ATOM 3097 C C . ILE A 1 433 ? 14.570 6.070 -6.532 1.00 13.44 682 ILE A C 1
ATOM 3098 O O . ILE A 1 433 ? 14.456 6.695 -7.594 1.00 14.06 682 ILE A O 1
ATOM 3103 N N . LEU A 1 434 ? 13.893 4.983 -6.271 1.00 12.12 683 LEU A N 1
ATOM 3104 C CA . LEU A 1 434 ? 12.719 4.595 -7.059 1.00 14.40 683 LEU A CA 1
ATOM 3105 C C . LEU A 1 434 ? 11.493 4.955 -6.278 1.00 14.39 683 LEU A C 1
ATOM 3106 O O . LEU A 1 434 ? 11.334 4.534 -5.132 1.00 14.94 683 LEU A O 1
ATOM 3111 N N . ALA A 1 435 ? 10.653 5.800 -6.849 1.00 15.45 684 ALA A N 1
ATOM 3112 C CA . ALA A 1 435 ? 9.502 6.325 -6.145 1.00 15.31 684 ALA A CA 1
ATOM 3113 C C . ALA A 1 435 ? 8.266 6.285 -7.063 1.00 16.29 684 ALA A C 1
ATOM 3114 O O . ALA A 1 435 ? 8.404 6.318 -8.308 1.00 14.15 684 ALA A O 1
ATOM 3116 N N . PRO A 1 436 ? 7.059 6.234 -6.456 1.00 17.31 685 PRO A N 1
ATOM 3117 C CA . PRO A 1 436 ? 5.795 6.205 -7.210 1.00 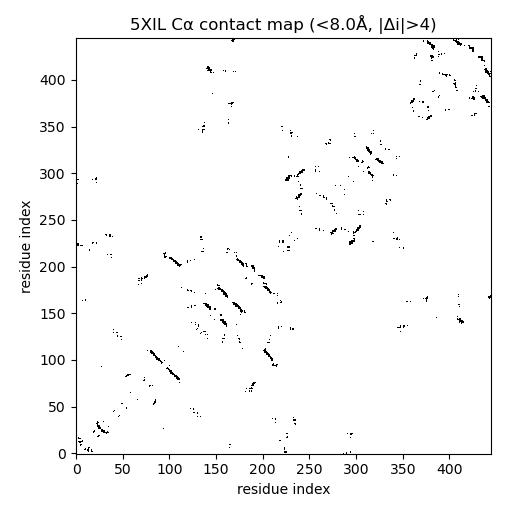15.92 685 PRO A CA 1
ATOM 3118 C C . PRO A 1 436 ? 5.556 7.564 -7.760 1.00 15.66 685 PRO A C 1
ATOM 3119 O O . PRO A 1 436 ? 5.806 8.563 -7.070 1.00 14.73 685 PRO A O 1
ATOM 3123 N N . TRP A 1 437 ? 5.080 7.636 -8.999 1.00 15.33 686 TRP A N 1
ATOM 3124 C CA . TRP A 1 437 ? 4.863 8.943 -9.676 1.00 15.44 686 TRP A CA 1
ATOM 3125 C C . TRP A 1 437 ? 3.553 8.861 -10.479 1.00 15.82 686 TRP A C 1
ATOM 3126 O O . TRP A 1 437 ? 3.239 7.805 -11.020 1.00 14.53 686 TRP A O 1
ATOM 3137 N N . CYS A 1 438 ? 2.728 9.922 -10.479 1.00 18.01 687 CYS A N 1
ATOM 3138 C CA . CYS A 1 438 ? 1.459 9.850 -11.250 1.00 19.69 687 CYS A CA 1
ATOM 3139 C C . CYS A 1 438 ? 1.691 10.095 -12.732 1.00 22.25 687 CYS A C 1
ATOM 3140 O O . CYS A 1 438 ? 0.830 9.793 -13.575 1.00 25.62 687 CYS A O 1
ATOM 3143 N N . GLY A 1 439 ? 2.842 10.660 -13.058 1.00 20.71 688 GLY A N 1
ATOM 3144 C CA . GLY A 1 439 ? 3.202 10.945 -14.413 1.00 20.86 688 GLY A CA 1
ATOM 3145 C C . GLY A 1 439 ? 3.088 12.392 -14.794 1.00 20.74 688 GLY A C 1
ATOM 3146 O O . GLY A 1 439 ? 3.417 12.765 -15.926 1.00 18.87 688 GLY A O 1
ATOM 3147 N N . ALA A 1 440 ? 2.624 13.248 -13.882 1.00 21.08 689 ALA A N 1
ATOM 3148 C CA . ALA A 1 440 ? 2.496 14.682 -14.205 1.00 21.58 689 ALA A CA 1
ATOM 3149 C C . ALA A 1 440 ? 3.814 15.409 -14.141 1.00 23.87 689 ALA A C 1
ATOM 3150 O O . ALA A 1 440 ? 4.550 15.255 -13.164 1.00 21.42 689 ALA A O 1
ATOM 3152 N N . MET A 1 441 ? 4.125 16.221 -15.152 1.00 19.31 690 MET A N 1
ATOM 3153 C CA . MET A 1 441 ? 5.342 17.042 -15.122 1.00 20.53 690 MET A CA 1
ATOM 3154 C C . MET A 1 441 ? 5.459 17.954 -13.938 1.00 20.54 690 MET A C 1
ATOM 3155 O O . MET A 1 441 ? 6.565 18.196 -13.403 1.00 20.24 690 MET A O 1
ATOM 3160 N N . GLU A 1 442 ? 4.333 18.524 -13.518 1.00 20.40 691 GLU A N 1
ATOM 3161 C CA A GLU A 1 442 ? 4.305 19.404 -12.368 0.60 21.06 691 GLU A CA 1
ATOM 3162 C CA B GLU A 1 442 ? 4.415 19.444 -12.388 0.40 20.83 691 GLU A CA 1
ATOM 3163 C C . GLU A 1 442 ? 4.914 18.740 -11.097 1.00 20.53 691 GLU A C 1
ATOM 3164 O O . GLU A 1 442 ? 5.607 19.364 -10.298 1.00 20.30 691 GLU A O 1
ATOM 3175 N N . CYS A 1 443 ? 4.603 17.459 -10.932 1.00 20.05 692 CYS A N 1
ATOM 3176 C CA . CYS A 1 443 ? 5.038 16.690 -9.768 1.00 21.26 692 CYS A CA 1
ATOM 3177 C C . CYS A 1 443 ? 6.537 16.445 -9.819 1.00 19.55 692 CYS A C 1
ATOM 3178 O O . CYS A 1 443 ? 7.228 16.610 -8.813 1.00 18.99 692 CYS A O 1
ATOM 3181 N N . GLU A 1 444 ? 7.028 16.091 -10.996 1.00 19.15 693 GLU A N 1
ATOM 3182 C CA . GLU A 1 444 ? 8.498 15.999 -11.234 1.00 19.41 693 GLU A CA 1
ATOM 3183 C C . GLU A 1 444 ? 9.209 17.286 -10.911 1.00 19.29 693 GLU A C 1
ATOM 3184 O O . GLU A 1 444 ? 10.294 17.299 -10.276 1.00 17.73 693 GLU A O 1
ATOM 3190 N N . ASN A 1 445 ? 8.627 18.393 -11.333 1.00 20.97 694 ASN A N 1
ATOM 3191 C CA . ASN A 1 445 ? 9.208 19.696 -11.047 1.00 20.56 694 ASN A CA 1
ATOM 3192 C C . ASN A 1 445 ? 9.241 20.013 -9.522 1.00 19.75 694 ASN A C 1
ATOM 3193 O O . ASN A 1 445 ? 10.194 20.582 -9.002 1.00 22.87 694 ASN A O 1
ATOM 3198 N N . GLN A 1 446 ? 8.138 19.692 -8.845 1.00 20.32 695 GLN A N 1
ATOM 3199 C CA . GLN A 1 446 ? 8.032 19.911 -7.426 1.00 20.48 695 GLN A CA 1
ATOM 3200 C C . GLN A 1 446 ? 9.079 19.057 -6.650 1.00 20.05 695 GLN A C 1
ATOM 3201 O O . GLN A 1 446 ? 9.757 19.542 -5.755 1.00 21.21 695 GLN A O 1
ATOM 3207 N N . VAL A 1 447 ? 9.231 17.802 -7.061 1.00 19.90 696 VAL A N 1
ATOM 3208 C CA . VAL A 1 447 ? 10.282 16.961 -6.437 1.00 17.97 696 VAL A CA 1
ATOM 3209 C C . VAL A 1 447 ? 11.653 17.635 -6.516 1.00 16.70 696 VAL A C 1
ATOM 3210 O O . VAL A 1 447 ? 12.376 17.699 -5.516 1.00 16.99 696 VAL A O 1
ATOM 3214 N N . LYS A 1 448 ? 12.022 18.160 -7.688 1.00 16.30 697 LYS A N 1
ATOM 3215 C CA . LYS A 1 448 ? 13.331 18.742 -7.837 1.00 18.82 697 LYS A CA 1
ATOM 3216 C C . LYS A 1 448 ? 13.470 20.039 -7.032 1.00 19.28 697 LYS A C 1
ATOM 3217 O O . LYS A 1 448 ? 14.466 20.317 -6.353 1.00 17.99 697 LYS A O 1
ATOM 3223 N N . LYS A 1 449 ? 12.426 20.844 -7.041 1.00 20.44 698 LYS A N 1
ATOM 3224 C CA . LYS A 1 449 ? 12.436 22.054 -6.228 1.00 22.40 698 LYS A CA 1
ATOM 3225 C C . LYS A 1 449 ? 12.527 21.816 -4.733 1.00 18.09 698 LYS A C 1
ATOM 3226 O O . LYS A 1 449 ? 13.381 22.368 -4.101 1.00 22.29 698 LYS A O 1
ATOM 3232 N N . ASP A 1 450 ? 11.666 20.961 -4.234 1.00 16.71 699 ASP A N 1
ATOM 3233 C CA . ASP A 1 450 ? 11.519 20.667 -2.789 1.00 18.12 699 ASP A CA 1
ATOM 3234 C C . ASP A 1 450 ? 12.772 19.964 -2.289 1.00 17.57 699 ASP A C 1
ATOM 3235 O O . ASP A 1 450 ? 13.276 20.228 -1.169 1.00 17.54 699 ASP A O 1
ATOM 3240 N N . SER A 1 451 ? 13.288 19.051 -3.101 1.00 18.13 700 SER A N 1
ATOM 3241 C CA . SER A 1 451 ? 14.555 18.373 -2.734 1.00 17.63 700 SER A CA 1
ATOM 3242 C C . SER A 1 451 ? 15.756 19.366 -2.720 1.00 17.84 700 SER A C 1
ATOM 3243 O O . SER A 1 451 ? 16.598 19.344 -1.780 1.00 19.46 700 SER A O 1
ATOM 3246 N N . ALA A 1 452 ? 15.860 20.252 -3.693 1.00 18.85 701 ALA A N 1
ATOM 3247 C CA . ALA A 1 452 ? 16.909 21.257 -3.651 1.00 20.59 701 ALA A CA 1
ATOM 3248 C C . ALA A 1 452 ? 16.784 22.181 -2.428 1.00 23.27 701 ALA A C 1
ATOM 3249 O O . ALA A 1 452 ? 17.773 22.473 -1.757 1.00 23.10 701 ALA A O 1
ATOM 3251 N N . GLU A 1 453 ? 15.571 22.574 -2.122 1.00 27.54 702 GLU A N 1
ATOM 3252 C CA . GLU A 1 453 ? 15.324 23.494 -0.993 1.00 27.85 702 GLU A CA 1
ATOM 3253 C C . GLU A 1 453 ? 15.616 22.786 0.360 1.00 25.68 702 GLU A C 1
ATOM 3254 O O . GLU A 1 453 ? 16.306 23.361 1.214 1.00 26.68 702 GLU A O 1
ATOM 3260 N N . GLU A 1 454 ? 15.175 21.531 0.547 1.00 23.71 703 GLU A N 1
ATOM 3261 C CA . GLU A 1 454 ? 15.476 20.808 1.776 1.00 22.16 703 GLU A CA 1
ATOM 3262 C C . GLU A 1 454 ? 16.945 20.463 1.947 1.00 27.27 703 GLU A C 1
ATOM 3263 O O . GLU A 1 454 ? 17.366 20.222 3.058 1.00 27.88 703 GLU A O 1
ATOM 3269 N N . SER A 1 455 ? 17.718 20.352 0.867 1.00 26.52 704 SER A N 1
ATOM 3270 C CA . SER A 1 455 ? 19.109 19.822 0.949 1.00 28.56 704 SER A CA 1
ATOM 3271 C C . SER A 1 455 ? 20.022 20.849 1.502 1.00 32.90 704 SER A C 1
ATOM 3272 O O . SER A 1 455 ? 21.030 20.542 2.133 1.00 34.23 704 SER A O 1
ATOM 3275 N N . LYS A 1 456 ? 19.638 22.079 1.215 1.00 36.18 705 LYS A N 1
ATOM 3276 C CA . LYS A 1 456 ? 20.354 23.264 1.584 1.00 48.57 705 LYS A CA 1
ATOM 3277 C C . LYS A 1 456 ? 20.025 23.697 3.038 1.00 53.94 705 LYS A C 1
ATOM 3278 O O . LYS A 1 456 ? 20.258 22.968 4.020 1.00 62.88 705 LYS A O 1
ATOM 3284 N N . ALA A 1 469 ? 30.259 23.772 -7.005 1.00 38.97 713 ALA A N 1
ATOM 3285 C CA . ALA A 1 469 ? 29.235 23.306 -6.052 1.00 38.20 713 ALA A CA 1
ATOM 3286 C C . ALA A 1 469 ? 28.091 22.514 -6.746 1.00 33.87 713 ALA A C 1
ATOM 3287 O O . ALA A 1 469 ? 27.221 23.098 -7.361 1.00 31.82 713 ALA A O 1
ATOM 3289 N N . PRO A 1 470 ? 28.084 21.169 -6.665 1.00 32.41 714 PRO A N 1
ATOM 3290 C CA . PRO A 1 470 ? 27.130 20.468 -7.557 1.00 29.72 714 PRO A CA 1
ATOM 3291 C C . PRO A 1 470 ? 25.650 20.676 -7.204 1.00 23.65 714 PRO A C 1
ATOM 3292 O O . PRO A 1 470 ? 25.331 21.114 -6.117 1.00 24.56 714 PRO A O 1
ATOM 3296 N N . SER A 1 471 ? 24.754 20.343 -8.117 1.00 20.79 715 SER A N 1
ATOM 3297 C CA . SER A 1 471 ? 23.338 20.436 -7.861 1.00 19.91 715 SER A CA 1
ATOM 3298 C C . SER A 1 471 ? 22.942 19.460 -6.754 1.00 19.04 715 SER A C 1
ATOM 3299 O O . SER A 1 471 ? 23.464 18.346 -6.701 1.00 19.24 715 SER A O 1
ATOM 3302 N N . MET A 1 472 ? 22.013 19.861 -5.920 1.00 16.22 716 MET A N 1
ATOM 3303 C CA . MET A 1 472 ? 21.434 19.037 -4.869 1.00 20.09 716 MET A CA 1
ATOM 3304 C C . MET A 1 472 ? 20.030 18.612 -5.104 1.00 16.47 716 MET A C 1
ATOM 3305 O O . MET A 1 472 ? 19.562 17.640 -4.436 1.00 14.37 716 MET A O 1
ATOM 3310 N N . GLY A 1 473 ? 19.325 19.222 -6.083 1.00 16.15 717 GLY A N 1
ATOM 3311 C CA . GLY A 1 473 ? 17.977 18.760 -6.358 1.00 15.15 717 GLY A CA 1
ATOM 3312 C C . GLY A 1 473 ? 18.036 17.416 -7.081 1.00 13.64 717 GLY A C 1
ATOM 3313 O O . GLY A 1 473 ? 18.954 17.226 -7.846 1.00 15.34 717 GLY A O 1
ATOM 3314 N N . ALA A 1 474 ? 17.052 16.533 -6.882 1.00 13.01 718 ALA A N 1
ATOM 3315 C CA . ALA A 1 474 ? 16.983 15.283 -7.617 1.00 13.24 718 ALA A CA 1
ATOM 3316 C C . ALA A 1 474 ? 16.142 15.451 -8.890 1.00 15.96 718 ALA A C 1
ATOM 3317 O O . ALA A 1 474 ? 14.988 15.901 -8.831 1.00 16.12 718 ALA A O 1
ATOM 3319 N N . LYS A 1 475 ? 16.665 14.996 -10.024 1.00 13.59 719 LYS A N 1
ATOM 3320 C CA . LYS A 1 475 ? 15.864 14.970 -11.223 1.00 14.32 719 LYS A CA 1
ATOM 3321 C C . LYS A 1 475 ? 15.400 13.573 -11.481 1.00 14.13 719 LYS A C 1
ATOM 3322 O O . LYS A 1 475 ? 15.859 12.629 -10.755 1.00 12.02 719 LYS A O 1
ATOM 3328 N N . THR A 1 476 ? 14.579 13.370 -12.512 1.00 11.51 720 THR A N 1
ATOM 3329 C CA . THR A 1 476 ? 14.307 12.030 -12.943 1.00 12.55 720 THR A CA 1
ATOM 3330 C C . THR A 1 476 ? 15.496 11.627 -13.857 1.00 12.31 720 THR A C 1
ATOM 3331 O O . THR A 1 476 ? 16.072 12.436 -14.609 1.00 12.09 720 THR A O 1
ATOM 3335 N N . LEU A 1 477 ? 15.864 10.390 -13.675 1.00 11.71 721 LEU A N 1
ATOM 3336 C CA . LEU A 1 477 ? 16.881 9.715 -14.468 1.00 12.36 721 LEU A CA 1
ATOM 3337 C C . LEU A 1 477 ? 16.210 8.909 -15.615 1.00 11.61 721 LEU A C 1
ATOM 3338 O O . LEU A 1 477 ? 16.476 9.182 -16.779 1.00 12.64 721 LEU A O 1
ATOM 3343 N N . CYS A 1 478 ? 15.272 8.024 -15.305 1.00 12.08 722 CYS A N 1
ATOM 3344 C CA . CYS A 1 478 ? 14.483 7.354 -16.321 1.00 12.31 722 CYS A CA 1
ATOM 3345 C C . CYS A 1 478 ? 13.342 6.676 -15.636 1.00 12.93 722 CYS A C 1
ATOM 3346 O O . CYS A 1 478 ? 13.379 6.439 -14.402 1.00 12.43 722 CYS A O 1
ATOM 3349 N N . ILE A 1 479 ? 12.353 6.326 -16.440 1.00 12.45 723 ILE A N 1
ATOM 3350 C CA . ILE A 1 479 ? 11.322 5.389 -16.056 1.00 12.93 723 ILE A CA 1
ATOM 3351 C C . ILE A 1 479 ? 11.865 4.026 -16.502 1.00 13.18 723 ILE A C 1
ATOM 3352 O O . ILE A 1 479 ? 11.983 3.804 -17.711 1.00 12.93 723 ILE A O 1
ATOM 3357 N N . PRO A 1 480 ? 12.268 3.178 -15.547 1.00 12.26 724 PRO A N 1
ATOM 3358 C CA . PRO A 1 480 ? 12.882 1.896 -15.923 1.00 13.91 724 PRO A CA 1
ATOM 3359 C C . PRO A 1 480 ? 11.920 0.959 -16.634 1.00 14.88 724 PRO A C 1
ATOM 3360 O O . PRO A 1 480 ? 10.763 0.859 -16.234 1.00 15.70 724 PRO A O 1
ATOM 3364 N N . PHE A 1 481 ? 12.394 0.283 -17.673 1.00 14.98 725 PHE A N 1
ATOM 3365 C CA . PHE A 1 481 ? 11.584 -0.690 -18.364 1.00 16.63 725 PHE A CA 1
ATOM 3366 C C . PHE A 1 481 ? 11.297 -1.863 -17.423 1.00 18.56 725 PHE A C 1
ATOM 3367 O O . PHE A 1 481 ? 10.234 -2.422 -17.475 1.00 20.03 725 PHE A O 1
ATOM 3375 N N . GLU A 1 482 ? 12.233 -2.191 -16.541 1.00 20.06 726 GLU A N 1
ATOM 3376 C CA A GLU A 1 482 ? 12.001 -3.252 -15.569 0.45 21.88 726 GLU A CA 1
ATOM 3377 C CA B GLU A 1 482 ? 12.042 -3.249 -15.553 0.55 21.74 726 GLU A CA 1
ATOM 3378 C C . GLU A 1 482 ? 11.480 -2.586 -14.311 1.00 19.84 726 GLU A C 1
ATOM 3379 O O . GLU A 1 482 ? 12.233 -1.954 -13.592 1.00 20.61 726 GLU A O 1
ATOM 3390 N N . GLN A 1 483 ? 10.167 -2.685 -14.103 1.00 16.96 727 GLN A N 1
ATOM 3391 C CA . GLN A 1 483 ? 9.501 -2.124 -12.954 1.00 16.75 727 GLN A CA 1
ATOM 3392 C C . GLN A 1 483 ? 9.436 -3.114 -11.786 1.00 19.79 727 GLN A C 1
ATOM 3393 O O . GLN A 1 483 ? 9.443 -4.291 -12.014 1.00 19.66 727 GLN A O 1
ATOM 3399 N N . PRO A 1 484 ? 9.442 -2.630 -10.562 1.00 23.11 728 PRO A N 1
ATOM 3400 C CA . PRO A 1 484 ? 9.201 -3.471 -9.364 1.00 26.31 728 PRO A CA 1
ATOM 3401 C C . PRO A 1 484 ? 7.960 -4.335 -9.489 1.00 28.20 728 PRO A C 1
ATOM 3402 O O . PRO A 1 484 ? 6.996 -3.932 -10.117 1.00 28.85 728 PRO A O 1
ATOM 3406 N N . GLU A 1 485 ? 7.953 -5.497 -8.846 1.00 32.36 729 GLU A N 1
ATOM 3407 C CA . GLU A 1 485 ? 6.703 -6.244 -8.654 1.00 36.13 729 GLU A CA 1
ATOM 3408 C C . GLU A 1 485 ? 5.685 -5.419 -7.886 1.00 31.14 729 GLU A C 1
ATOM 3409 O O . GLU A 1 485 ? 4.516 -5.399 -8.260 1.00 31.28 729 GLU A O 1
ATOM 3415 N N . GLU A 1 486 ? 6.097 -4.743 -6.810 1.00 24.47 730 GLU A N 1
ATOM 3416 C CA . GLU A 1 486 ? 5.130 -3.924 -6.050 1.00 23.26 730 GLU A CA 1
ATOM 3417 C C . GLU A 1 486 ? 4.419 -2.902 -6.979 1.00 26.90 730 GLU A C 1
ATOM 3418 O O . GLU A 1 486 ? 5.101 -2.015 -7.570 1.00 21.61 730 GLU A O 1
ATOM 3424 N N . PRO A 1 487 ? 3.063 -3.004 -7.112 1.00 27.09 731 PRO A N 1
ATOM 3425 C CA . PRO A 1 487 ? 2.307 -2.066 -7.984 1.00 26.18 731 PRO A CA 1
ATOM 3426 C C . PRO A 1 487 ? 2.433 -0.646 -7.541 1.00 25.92 731 PRO A C 1
ATOM 3427 O O . PRO A 1 487 ? 2.272 -0.337 -6.349 1.00 25.41 731 PRO A O 1
ATOM 3431 N N . ALA A 1 488 ? 2.698 0.264 -8.476 1.00 25.28 732 ALA A N 1
ATOM 3432 C CA . ALA A 1 488 ? 2.760 1.684 -8.128 1.00 21.58 732 ALA A CA 1
ATOM 3433 C C . ALA A 1 488 ? 1.424 2.277 -7.620 1.00 22.96 732 ALA A C 1
ATOM 3434 O O . ALA A 1 488 ? 1.401 3.135 -6.722 1.00 23.03 732 ALA A O 1
ATOM 3436 N N . GLU A 1 489 ? 0.345 1.793 -8.217 1.00 27.04 733 GLU A N 1
ATOM 3437 C CA . GLU A 1 489 ? -1.060 2.165 -7.967 1.00 31.25 733 GLU A CA 1
ATOM 3438 C C . GLU A 1 489 ? -1.482 2.085 -6.515 1.00 31.31 733 GLU A C 1
ATOM 3439 O O . GLU A 1 489 ? -2.368 2.824 -6.088 1.00 28.42 733 GLU A O 1
ATOM 3445 N N . GLY A 1 490 ? -0.857 1.194 -5.748 1.00 28.73 734 GLY A N 1
ATOM 3446 C CA . GLY A 1 490 ? -1.060 1.171 -4.297 1.00 27.27 734 GLY A CA 1
ATOM 3447 C C . GLY A 1 490 ? -0.564 2.393 -3.538 1.00 26.68 734 GLY A C 1
ATOM 3448 O O . GLY A 1 490 ? -0.754 2.524 -2.322 1.00 25.54 734 GLY A O 1
ATOM 3449 N N . HIS A 1 491 ? 0.101 3.313 -4.215 1.00 23.15 735 HIS A N 1
ATOM 3450 C CA . HIS A 1 491 ? 0.747 4.379 -3.527 1.00 21.86 735 HIS A CA 1
ATOM 3451 C C . HIS A 1 491 ? 0.289 5.679 -4.084 1.00 21.84 735 HIS A C 1
ATOM 3452 O O . HIS A 1 491 ? -0.047 5.755 -5.242 1.00 23.15 735 HIS A O 1
ATOM 3459 N N . GLU A 1 492 ? 0.423 6.726 -3.301 1.00 22.88 736 GLU A N 1
ATOM 3460 C CA . GLU A 1 492 ? 0.289 8.062 -3.795 1.00 24.73 736 GLU A CA 1
ATOM 3461 C C . GLU A 1 492 ? 1.518 8.521 -4.524 1.00 23.38 736 GLU A C 1
ATOM 3462 O O . GLU A 1 492 ? 2.631 8.077 -4.229 1.00 18.27 736 GLU A O 1
ATOM 3468 N N . CYS A 1 493 ? 1.335 9.422 -5.483 1.00 19.23 737 CYS A N 1
ATOM 3469 C CA . CYS A 1 493 ? 2.507 10.087 -6.071 1.00 19.80 737 CYS A CA 1
ATOM 3470 C C . CYS A 1 493 ? 3.450 10.667 -4.987 1.00 20.76 737 CYS A C 1
ATOM 3471 O O . CYS A 1 493 ? 3.014 11.165 -3.968 1.00 17.72 737 CYS A O 1
ATOM 3474 N N . ILE A 1 494 ? 4.777 10.603 -5.214 1.00 19.05 738 ILE A N 1
ATOM 3475 C CA . ILE A 1 494 ? 5.757 10.890 -4.147 1.00 18.57 738 ILE A CA 1
ATOM 3476 C C . ILE A 1 494 ? 5.839 12.313 -3.657 1.00 19.85 738 ILE A C 1
ATOM 3477 O O . ILE A 1 494 ? 6.294 12.535 -2.513 1.00 18.40 738 ILE A O 1
ATOM 3482 N N . CYS A 1 495 ? 5.476 13.299 -4.482 1.00 21.07 739 CYS A N 1
ATOM 3483 C CA . CYS A 1 495 ? 5.730 14.669 -4.136 1.00 22.72 739 CYS A CA 1
ATOM 3484 C C . CYS A 1 495 ? 4.974 15.077 -2.874 1.00 21.99 739 CYS A C 1
ATOM 3485 O O . CYS A 1 495 ? 3.941 14.521 -2.519 1.00 20.90 739 CYS A O 1
ATOM 3488 N N . LYS A 1 496 ? 5.589 16.027 -2.205 1.00 22.61 740 LYS A N 1
ATOM 3489 C CA . LYS A 1 496 ? 5.158 16.478 -0.888 1.00 25.07 740 LYS A CA 1
ATOM 3490 C C . LYS A 1 496 ? 3.783 17.096 -1.007 1.00 25.38 740 LYS A C 1
ATOM 3491 O O . LYS A 1 496 ? 3.601 18.043 -1.771 1.00 27.93 740 LYS A O 1
ATOM 3497 N N . GLY A 1 497 ? 2.851 16.554 -0.251 1.00 28.21 741 GLY A N 1
ATOM 3498 C CA . GLY A 1 497 ? 1.462 16.955 -0.321 1.00 34.17 741 GLY A CA 1
ATOM 3499 C C . GLY A 1 497 ? 0.650 16.276 -1.412 1.00 38.71 741 GLY A C 1
ATOM 3500 O O . GLY A 1 497 ? -0.556 16.453 -1.440 1.00 34.66 741 GLY A O 1
ATOM 3501 N N . CYS A 1 498 ? 1.276 15.501 -2.317 1.00 33.83 742 CYS A N 1
ATOM 3502 C CA . CYS A 1 498 ? 0.566 14.960 -3.488 1.00 33.68 742 CYS A CA 1
ATOM 3503 C C . CYS A 1 498 ? -0.320 13.870 -3.060 1.00 34.19 742 CYS A C 1
ATOM 3504 O O . CYS A 1 498 ? -0.112 13.309 -1.998 1.00 33.75 742 CYS A O 1
ATOM 3507 N N . THR A 1 499 ? -1.348 13.616 -3.871 1.00 36.40 743 THR A N 1
ATOM 3508 C CA . THR A 1 499 ? -2.483 12.787 -3.517 1.00 37.12 743 THR A CA 1
ATOM 3509 C C . THR A 1 499 ? -2.925 11.815 -4.571 1.00 33.86 743 THR A C 1
ATOM 3510 O O . THR A 1 499 ? -3.594 10.847 -4.250 1.00 33.16 743 THR A O 1
ATOM 3514 N N . LYS A 1 500 ? -2.649 12.101 -5.838 1.00 29.55 744 LYS A N 1
ATOM 3515 C CA . LYS A 1 500 ? -3.074 11.190 -6.894 1.00 32.50 744 LYS A CA 1
ATOM 3516 C C . LYS A 1 500 ? -2.410 9.856 -6.794 1.00 29.94 744 LYS A C 1
ATOM 3517 O O . LYS A 1 500 ? -1.224 9.791 -6.417 1.00 23.86 744 LYS A O 1
ATOM 3523 N N . PRO A 1 501 ? -3.153 8.782 -7.139 1.00 26.78 745 PRO A N 1
ATOM 3524 C CA . PRO A 1 501 ? -2.522 7.485 -7.281 1.00 26.01 745 PRO A CA 1
ATOM 3525 C C . PRO A 1 501 ? -1.397 7.540 -8.332 1.00 26.47 745 PRO A C 1
ATOM 3526 O O . PRO A 1 501 ? -1.514 8.167 -9.389 1.00 22.16 745 PRO A O 1
ATOM 3530 N N . ALA A 1 502 ? -0.265 6.936 -7.977 1.00 24.07 746 ALA A N 1
ATOM 3531 C CA . ALA A 1 502 ? 0.830 6.766 -8.917 1.00 21.62 746 ALA A CA 1
ATOM 3532 C C . ALA A 1 502 ? 0.438 5.799 -10.040 1.00 18.19 746 ALA A C 1
ATOM 3533 O O . ALA A 1 502 ? -0.364 4.841 -9.849 1.00 16.79 746 ALA A O 1
ATOM 3535 N N . THR A 1 503 ? 1.054 5.994 -11.192 1.00 16.50 747 THR A N 1
ATOM 3536 C CA . THR A 1 503 ? 0.927 5.069 -12.299 1.00 18.19 747 THR A CA 1
ATOM 3537 C C . THR A 1 503 ? 2.178 4.317 -12.657 1.00 17.45 747 THR A C 1
ATOM 3538 O O . THR A 1 503 ? 2.109 3.359 -13.422 1.00 16.95 747 THR A O 1
ATOM 3542 N N . THR A 1 504 ? 3.335 4.751 -12.160 1.00 15.71 748 THR A N 1
ATOM 3543 C CA . THR A 1 504 ? 4.571 3.991 -12.480 1.00 14.63 748 THR A CA 1
ATOM 3544 C C . THR A 1 504 ? 5.544 4.245 -11.331 1.00 13.89 748 THR A C 1
ATOM 3545 O O . THR A 1 504 ? 5.318 5.146 -10.534 1.00 13.79 748 THR A O 1
ATOM 3549 N N . TRP A 1 505 ? 6.660 3.504 -11.294 1.00 14.56 749 TRP A N 1
ATOM 3550 C CA . TRP A 1 505 ? 7.810 3.904 -10.478 1.00 14.32 749 TRP A CA 1
ATOM 3551 C C . TRP A 1 505 ? 8.762 4.629 -11.367 1.00 14.44 749 TRP A C 1
ATOM 3552 O O . TRP A 1 505 ? 8.894 4.268 -12.512 1.00 14.22 749 TRP A O 1
ATOM 3563 N N . VAL A 1 506 ? 9.428 5.650 -10.888 1.00 13.65 750 VAL A N 1
ATOM 3564 C CA . VAL A 1 506 ? 10.437 6.335 -11.715 1.00 14.14 750 VAL A CA 1
ATOM 3565 C C . VAL A 1 506 ? 11.698 6.440 -10.851 1.00 13.08 750 VAL A C 1
ATOM 3566 O O . VAL A 1 506 ? 11.615 6.438 -9.628 1.00 10.97 750 VAL A O 1
ATOM 3570 N N . LEU A 1 507 ? 12.839 6.413 -11.501 1.00 12.05 751 LEU A N 1
ATOM 3571 C CA . LEU A 1 507 ? 14.127 6.568 -10.861 1.00 11.54 751 LEU A CA 1
ATOM 3572 C C . LEU A 1 507 ? 14.536 8.010 -10.816 1.00 12.38 751 LEU A C 1
ATOM 3573 O O . LEU A 1 507 ? 14.642 8.652 -11.887 1.00 11.69 751 LEU A O 1
ATOM 3578 N N . PHE A 1 508 ? 14.765 8.499 -9.578 1.00 11.28 752 PHE A N 1
ATOM 3579 C CA . PHE A 1 508 ? 15.200 9.858 -9.280 1.00 12.84 752 PHE A CA 1
ATOM 3580 C C . PHE A 1 508 ? 16.616 9.818 -8.696 1.00 12.51 752 PHE A C 1
ATOM 3581 O O . PHE A 1 508 ? 17.024 8.810 -8.111 1.00 12.66 752 PHE A O 1
ATOM 3589 N N . GLY A 1 509 ? 17.332 10.903 -8.913 1.00 12.32 753 GLY A N 1
ATOM 3590 C CA . GLY A 1 509 ? 18.598 11.128 -8.239 1.00 12.79 753 GLY A CA 1
ATOM 3591 C C . GLY A 1 509 ? 19.201 12.453 -8.453 1.00 12.05 753 GLY A C 1
ATOM 3592 O O . GLY A 1 509 ? 18.884 13.167 -9.423 1.00 13.01 753 GLY A O 1
ATOM 3593 N N . ARG A 1 510 ? 20.147 12.795 -7.604 1.00 12.62 754 ARG A N 1
ATOM 3594 C CA . ARG A 1 510 ? 21.121 13.797 -7.980 1.00 12.65 754 ARG A CA 1
ATOM 3595 C C . ARG A 1 510 ? 21.958 13.261 -9.154 1.00 15.05 754 ARG A C 1
ATOM 3596 O O . ARG A 1 510 ? 22.211 12.061 -9.219 1.00 13.16 754 ARG A O 1
ATOM 3604 N N . SER A 1 511 ? 22.383 14.113 -10.064 1.00 15.88 755 SER A N 1
ATOM 3605 C CA . SER A 1 511 ? 22.964 13.645 -11.334 1.00 17.98 755 SER A CA 1
ATOM 3606 C C . SER A 1 511 ? 24.240 14.382 -11.664 1.00 18.67 755 SER A C 1
ATOM 3607 O O . SER A 1 511 ? 24.447 15.455 -11.160 1.00 20.01 755 SER A O 1
ATOM 3610 N N . TYR A 1 512 ? 25.066 13.775 -12.535 1.00 20.60 756 TYR A N 1
ATOM 3611 C CA . TYR A 1 512 ? 26.146 14.476 -13.294 1.00 22.25 756 TYR A CA 1
ATOM 3612 C C . TYR A 1 512 ? 25.635 15.384 -14.457 1.00 27.43 756 TYR A C 1
ATOM 3613 O O . TYR A 1 512 ? 24.629 15.013 -15.045 1.00 32.80 756 TYR A O 1
#

Solvent-accessible surface area: 20467 Å² total; per-residue (Å²): 171,21,26,91,21,126,22,115,137,75,16,77,41,0,4,79,25,0,0,51,85,0,60,0,6,88,160,96,108,49,85,100,14,0,80,41,0,1,83,14,0,55,144,54,0,18,40,67,1,136,190,57,34,4,116,91,46,181,28,146,130,29,33,77,69,1,0,58,106,0,29,143,101,5,188,18,65,181,36,22,62,16,36,25,0,9,62,44,92,46,164,155,44,15,13,10,110,42,78,110,57,44,64,0,11,0,2,0,0,32,39,111,36,117,54,0,32,130,1,0,80,51,0,1,79,8,0,0,12,0,0,32,80,15,0,0,0,6,12,16,66,0,98,10,3,102,78,41,45,72,95,25,6,61,44,3,2,0,0,4,2,15,0,63,11,47,2,20,0,0,67,3,8,14,0,28,10,0,0,46,54,16,1,130,137,42,95,1,115,6,62,29,81,124,60,120,156,94,59,69,42,0,68,0,0,7,4,9,2,20,3,40,0,0,0,0,0,0,4,32,18,5,40,51,145,0,0,6,1,0,1,83,0,0,36,14,17,0,0,0,0,6,29,43,59,88,109,129,39,81,83,85,43,85,60,97,5,47,47,0,0,97,98,0,48,71,56,0,60,158,44,62,5,71,9,106,11,0,56,93,92,117,73,68,46,35,88,8,40,28,30,17,32,5,8,0,6,3,1,27,1,17,0,0,65,153,36,27,62,108,100,32,0,19,1,11,6,21,48,64,57,41,141,82,97,20,56,4,61,95,117,1,22,72,44,2,38,55,21,8,84,70,2,15,57,90,8,50,60,164,11,80,98,30,11,80,92,31,68,47,106,1,36,103,25,117,68,0,8,57,2,3,83,152,100,11,7,0,17,0,0,13,23,38,27,81,127,18,3,63,54,0,71,144,13,0,41,113,83,30,201,148,87,64,78,6,0,56,1,1,0,35,10,101,153,59,32,174,66,85,6,111,64,35,101,5,4,4,106,76,36,108,134,90,1,90,28,3,0,1,0,0,22,16,60

Foldseek 3Di:
DFADDFLLGDVQRRLVRQCVLLVQCVVNDGGVQLVLLVVLLCVQLVVQVVVVPAEEDDDPVPLVRCVLVLQVQPAALVSPKHKYKYWAKDAPDVLAHDRIWIKMKMKIWHADPVVQVVVLVSSVVSLQCSCCVQLLFHWFWFWAFPVPADVQADTKIFTWGAQQSQLAIETFWIKTWNAQSSCVVNVRWHADPVHNVDIDGITMMMIMGISNSSVRSQRLQAGRRAGAGQQNSGLAQEEEEEDDDDPPQDPVRVVVQVVVSVVVCVLLVVLPHRYYYDHPVVDHVVVVVSSVLNSNRQKYWYGYPVCVVQQWTWIQGNRPRDIDIDHRDNCRNVVVVVVSVVSSVVSSVVSVVSQVVQEAEDQELVCVLVSQVVSGKYWYFAQSDPVQQVQQQVVQQVVNPVAGRGKHFPRQGPDFDPPAQQVGFHHGDPGDDRGHGITIIHRHD

InterPro domains:
  IPR002314 Aminoacyl-tRNA synthetase, class II (G/ P/ S/T) [PF00587] (319-492)
  IPR002316 Proline-tRNA ligase, class IIa [PR01046] (283-301)
  IPR002316 Proline-tRNA ligase, class IIa [PR01046] (324-335)
  IPR002316 Proline-tRNA ligase, class IIa [PR01046] (354-362)
  IPR002316 Proline-tRNA ligase, class IIa [PR01046] (364-375)
  IPR004154 Anticodon-binding [PF03129] (511-603)
  IPR004499 Proline-tRNA ligase, class IIa, archaeal-type [MF_01571] (225-731)
  IPR004499 Proline-tRNA ligase, class IIa, archaeal-type [PTHR43382] (192-731)
  IPR004499 Proline-tRNA ligase, class IIa, archaeal-type [TIGR00408] (226-731)
  IPR006195 Aminoacyl-tRNA synthetase, class II [PS50862] (268-504)
  IPR007214 YbaK/aminoacyl-tRNA synthetase-associated domain [PF04073] (28-157)
  IPR016061 Proline-tRNA ligase, class II, C-terminal [PF09180] (639-731)
  IPR016061 Proline-tRNA ligase, class II, C-terminal [SM00946] (639-731)
  IPR017449 Prolyl-tRNA synthetase, class II [G3DSA:3.30.110.30] (633-731)
  IPR017449 Prolyl-tRNA synthetase, class II [SSF64586] (634-731)
  IPR033721 Prolyl-tRNA synthetase, catalytic domain [cd00778] (231-494)
  IPR036621 Anticodon-binding domain superfamily [G3DSA:3.40.50.800] (505-630)
  IPR036754 YbaK/aminoacyl-tRNA synthetase-associated domain superfamily [G3DSA:3.90.960.10] (3-175)
  IPR036754 YbaK/aminoacyl-tRNA synthetase-associated domain superfamily [SSF55826] (6-170)
  IPR045864 Class II Aminoacyl-tRNA synthetase/Biotinyl protein ligase (BPL) and lipoyl protein ligase (LPL) [G3DSA:3.30.930.10] (225-504)

B-factor: mean 22.67, std 10.78, range [8.29, 79.13]

CATH classification: 3.30.930.10 (+2 more: 3.40.50.800, 3.30.110.30)

Organism: Leishmania major (NCBI:txid5664)

Sequence (445 aa):
MGIAAKRREEENFSAWYIDVITKAEMIEYYIIRPWAYYVWKCVQRFLGGKIIEKLGVEDCYFPTSETVMYPYYAKWIRSHRDLPVRLNMWNNVIPTPFIRTREFLWQEGHCAWAKKAEECAKEVLEILECYASVYEQLLAVPVVRGRRKTEEKEKKFAGGDYTTTVETFIEAVGRGCQGATSHNLGQNFGKMFDDIRFQDPENNEQTLIPWQNSWGLSTRVIGVMIMVHGDNRGMVMMPPRVASTQVIIIPVGITKDTTEEARQELLASSCWRLESELCEGGVRARCDLRDNYSPGWRFNHWEEVKGVVPLRVELGPRELAERSLAVAVRHSGARHSVAWDAQTPAAVAALLEDDVHAQMYARAKETMETHRVRVTEWTEEFVPTLNRKCLILAPWCGAMEECENQVKKDSAEESKAPSMGAKTLCIPFEEQPEEPAEGHECICKGCTKPATTWVLFGRSY

Nearest PDB structures (foldseek):
  5xil-assembly1_A-2  TM=1.002E+00  e=0.000E+00  Leishmania major
  6uyh-assembly1_B  TM=9.439E-01  e=6.420E-63  Naegleria fowleri
  6uyh-assembly1_A  TM=9.402E-01  e=1.776E-62  Naegleria fowleri
  6nab-assembly1_B  TM=9.435E-01  e=3.808E-62  Naegleria fowleri
  6nab-assembly1_A  TM=9.427E-01  e=4.325E-62  Naegleria fowleri

Radius of gyration: 25.67 Å; Cα contacts (8 Å, |Δi|>4): 952; chains: 1; bounding box: 77×50×59 Å